Protein AF-A0A1Q9CKX8-F1 (afdb_monomer)

Foldseek 3Di:
DDDDDDDDDDDDDPVVVVVVVVVVVVVVVVVLVVVVVVVVVVPPPPPPPQQFDPCLDPLGPAGLVQLQDLVGPSPDFDKAWFDPLLVVLVLVLLVQLAPDPQWHWAFPTKIFTDHSNLVNLLSVVVVVLCVVFVADADPDDDAQSSVSSVVVSVVSDRPSDDDPDADNRQNKGWWKAWEEPQVLVVCSRPFDDFDQALPPPQQATAGKTWSHVVVNNVHWDQYPDVRHLKTKMFTKTARQRAEDEDQDRGDNCNVVVCVVVVGQWYWYRHPPDPIIMIGGRDRSRIDRGMMTMTHIDGPVQPVDDDPVCVVFVVCVVVVVVLVPAQDDCPDPCNPDDDPGWDWDKRWDPVCQVQVQQLQLQLADQDDFPVLPPPDDPDDPDSPDGDNGDHRSTDIDTDGSVVSVVQVVVVVLLDVLPDDDAADADDFSSLVSGDPVVNVVADRSQNWGKWKAWEEPVVVVSCSRVNDPQDPDDDVCVSRPPPPDDPDDDPPVCVFANGDGDTHSHSRVNSNHWDYPPPGDRHVHTDMDTDGDGCGHDDDDPGGDRCNVVCDDDPNSVDDPPDDDDDD

Sequence (567 aa):
MSHTSWMDPASAPSQVVLVAVVLVSVLSCVTRHQQQLRRWFSCRGLQRTQDVIPPYWQNAGRSLLEAMDRSSPDYFDDIYPVPLQNRSILQGFLNETSSNTEVQFNLVRAVRVEHSGLWSRYQDKAAAVASQRKVVKFQGTGAPSTNCALAHVESDGWEGGFVHALDESICEAYLFHGTDPHSALKIVENGFEVKKSRAGKRFGFGGYFSEDPAVADRYAGEGEGLYRACYALLLCRVLLGRQYRTTKFRDESVTEEAFRQRFDSVLAEPHCHLHREFVIFDGHQVYPEYALVYERLSPDFWMCPSPVRRYWADEEADTAEMGSWSLPAYWFHAREELTGAFHETHPDHQMKAVLEDLMNKTWLSDPTVGLRPGHTGHHEHATARTVGLRVLKVIRVEDSEMWRDYKAAQRRMRSRRGPPSCPPLHVHTVEALPEREHRRLHDEVNEVYLFYGSSPQRVMYLAHHGFPLETGPRPDEVLSPVRGEAEELPAASKLFGEGAYLHEDASEADKLSSDDKGGYYRGYFAMLLCRVTLGNVQMLQSPDPEAHQRVGPDQDGLLPRGFGQRG

Structure (mmCIF, N/CA/C/O backbone):
data_AF-A0A1Q9CKX8-F1
#
_entry.id   AF-A0A1Q9CKX8-F1
#
loop_
_atom_site.group_PDB
_atom_site.id
_atom_site.type_symbol
_atom_site.label_atom_id
_atom_site.label_alt_id
_atom_site.label_comp_id
_atom_site.label_asym_id
_atom_site.label_entity_id
_atom_site.label_seq_id
_atom_site.pdbx_PDB_ins_code
_atom_site.Cartn_x
_atom_site.Cartn_y
_atom_site.Cartn_z
_atom_site.occupancy
_atom_site.B_iso_or_equiv
_atom_site.auth_seq_id
_atom_site.auth_comp_id
_atom_site.auth_asym_id
_atom_site.auth_atom_id
_atom_site.pdbx_PDB_model_num
ATOM 1 N N . MET A 1 1 ? 2.284 78.875 22.577 1.00 38.56 1 MET A N 1
ATOM 2 C CA . MET A 1 1 ? 1.920 77.590 23.208 1.00 38.56 1 MET A CA 1
ATOM 3 C C . MET A 1 1 ? 0.411 77.457 23.130 1.00 38.56 1 MET A C 1
ATOM 5 O O . MET A 1 1 ? -0.293 78.030 23.947 1.00 38.56 1 MET A O 1
ATOM 9 N N . SER A 1 2 ? -0.077 76.815 22.074 1.00 31.61 2 SER A N 1
ATOM 10 C CA . SER A 1 2 ? -1.501 76.620 21.791 1.00 31.61 2 SER A CA 1
ATOM 11 C C . SER A 1 2 ? -1.711 75.164 21.393 1.00 31.61 2 SER A C 1
ATOM 13 O O . SER A 1 2 ? -1.052 74.667 20.483 1.00 31.61 2 SER A O 1
ATOM 15 N N . HIS A 1 3 ? -2.599 74.506 22.131 1.00 38.50 3 HIS A N 1
ATOM 16 C CA . HIS A 1 3 ? -3.070 73.140 21.940 1.00 38.50 3 HIS A CA 1
ATOM 17 C C . HIS A 1 3 ? -3.787 72.948 20.599 1.00 38.50 3 HIS A C 1
ATOM 19 O O . HIS A 1 3 ? -4.537 73.826 20.180 1.00 38.50 3 HIS A O 1
ATOM 25 N N . THR A 1 4 ? -3.658 71.757 20.003 1.00 35.16 4 THR A N 1
ATOM 26 C CA . THR A 1 4 ? -4.774 71.023 19.371 1.00 35.16 4 THR A CA 1
ATOM 27 C C . THR A 1 4 ? -4.388 69.581 19.019 1.00 35.16 4 THR A C 1
ATOM 29 O O . THR A 1 4 ? -3.344 69.355 18.423 1.00 35.16 4 THR A O 1
ATOM 32 N N . SER A 1 5 ? -5.319 68.667 19.341 1.00 33.59 5 SER A N 1
ATOM 33 C CA . SER A 1 5 ? -5.663 67.408 18.649 1.00 33.59 5 SER A CA 1
ATOM 34 C C . SER A 1 5 ? -4.642 66.263 18.623 1.00 33.59 5 SER A C 1
ATOM 36 O O . SER A 1 5 ? -3.569 66.426 18.071 1.00 33.59 5 SER A O 1
ATOM 38 N N . TRP A 1 6 ? -5.016 65.078 19.127 1.00 30.16 6 TRP A N 1
ATOM 39 C CA . TRP A 1 6 ? -5.504 63.940 18.319 1.00 30.16 6 TRP A CA 1
ATOM 40 C C . TRP A 1 6 ? -6.235 62.936 19.236 1.00 30.16 6 TRP A C 1
ATOM 42 O O . TRP A 1 6 ? -5.786 62.656 20.344 1.00 30.16 6 TRP A O 1
ATOM 52 N N . MET A 1 7 ? -7.413 62.487 18.793 1.00 31.31 7 MET A N 1
ATOM 53 C CA . MET A 1 7 ? -8.270 61.483 19.437 1.00 31.31 7 MET A CA 1
ATOM 54 C C . MET A 1 7 ? -7.761 60.064 19.149 1.00 31.31 7 MET A C 1
ATOM 56 O O . MET A 1 7 ? -7.363 59.787 18.022 1.00 31.31 7 MET A O 1
ATOM 60 N N . ASP A 1 8 ? -7.894 59.171 20.131 1.00 31.66 8 ASP A N 1
ATOM 61 C CA . ASP A 1 8 ? -7.711 57.719 20.005 1.00 31.66 8 ASP A CA 1
ATOM 62 C C . ASP A 1 8 ? -9.087 57.025 20.144 1.00 31.66 8 ASP A C 1
ATOM 64 O O . ASP A 1 8 ? -9.752 57.230 21.168 1.00 31.66 8 ASP A O 1
ATOM 68 N N . PRO A 1 9 ? -9.568 56.226 19.168 1.00 35.31 9 PRO A N 1
ATOM 69 C CA . PRO A 1 9 ? -10.813 55.480 19.295 1.00 35.31 9 PRO A CA 1
ATOM 70 C C . PRO A 1 9 ? -10.529 53.984 19.489 1.00 35.31 9 PRO A C 1
ATOM 72 O O . PRO A 1 9 ? -10.404 53.229 18.529 1.00 35.31 9 PRO A O 1
ATOM 75 N N . ALA A 1 10 ? -10.488 53.524 20.738 1.00 37.22 10 ALA A N 1
ATOM 76 C CA . ALA A 1 10 ? -10.503 52.094 21.044 1.00 37.22 10 ALA A CA 1
ATOM 77 C C . ALA A 1 10 ? -11.324 51.810 22.306 1.00 37.22 10 ALA A C 1
ATOM 79 O O . ALA A 1 10 ? -10.794 51.647 23.400 1.00 37.22 10 ALA A O 1
ATOM 80 N N . SER A 1 11 ? -12.648 51.750 22.162 1.00 42.81 11 SER A N 1
ATOM 81 C CA . SER A 1 11 ? -13.495 50.958 23.064 1.00 42.81 11 SER A CA 1
ATOM 82 C C . SER A 1 11 ? -14.866 50.681 22.439 1.00 42.81 11 SER A C 1
ATOM 84 O O . SER A 1 11 ? -15.787 51.488 22.496 1.00 42.81 11 SER A O 1
ATOM 86 N N . ALA A 1 12 ? -15.006 49.491 21.855 1.00 41.25 12 ALA A N 1
ATOM 87 C CA . ALA A 1 12 ? -16.288 48.822 21.644 1.00 41.25 12 ALA A CA 1
ATOM 88 C C . ALA A 1 12 ? -16.139 47.338 22.052 1.00 41.25 12 ALA A C 1
ATOM 90 O O . ALA A 1 12 ? -15.028 46.807 22.016 1.00 41.25 12 ALA A O 1
ATOM 91 N N . PRO A 1 13 ? -17.208 46.687 22.545 1.00 45.84 13 PRO A N 1
ATOM 92 C CA . PRO A 1 13 ? -17.111 45.838 23.728 1.00 45.84 13 PRO A CA 1
ATOM 93 C C . PRO A 1 13 ? -16.958 44.346 23.403 1.00 45.84 13 PRO A C 1
ATOM 95 O O . PRO A 1 13 ? -17.646 43.789 22.547 1.00 45.84 13 PRO A O 1
ATOM 98 N N . SER A 1 14 ? -16.123 43.675 24.197 1.00 50.88 14 SER A N 1
ATOM 99 C CA . SER A 1 14 ? -15.833 42.232 24.191 1.00 50.88 14 SER A CA 1
ATOM 100 C C . SER A 1 14 ? -17.061 41.310 24.278 1.00 50.88 14 SER A C 1
ATOM 102 O O . SER A 1 14 ? -16.965 40.125 23.963 1.00 50.88 14 SER A O 1
ATOM 104 N N . GLN A 1 15 ? -18.231 41.828 24.656 1.00 42.38 15 GLN A N 1
ATOM 105 C CA . GLN A 1 15 ? -19.457 41.037 24.772 1.00 42.38 15 GLN A CA 1
ATOM 106 C C . GLN A 1 15 ? -20.117 40.704 23.427 1.00 42.38 15 GLN A C 1
ATOM 108 O O . GLN A 1 15 ? -20.709 39.634 23.305 1.00 42.38 15 GLN A O 1
ATOM 113 N N . VAL A 1 16 ? -19.987 41.550 22.397 1.00 45.41 16 VAL A N 1
ATOM 114 C CA . VAL A 1 16 ? -20.606 41.282 21.080 1.00 45.41 16 VAL A CA 1
ATOM 115 C C . VAL A 1 16 ? -19.873 40.152 20.352 1.00 45.41 16 VAL A C 1
ATOM 117 O O . VAL A 1 16 ? -20.509 39.285 19.755 1.00 45.41 16 VAL A O 1
ATOM 120 N N . VAL A 1 17 ? -18.542 40.104 20.477 1.00 49.66 17 VAL A N 1
ATOM 121 C CA . VAL A 1 17 ? -17.711 39.025 19.919 1.00 49.66 17 VAL A CA 1
ATOM 122 C C . VAL A 1 17 ? -18.014 37.695 20.612 1.00 49.66 17 VAL A C 1
ATOM 124 O O . VAL A 1 17 ? -18.185 36.683 19.940 1.00 49.66 17 VAL A O 1
ATOM 127 N N . LEU A 1 18 ? -18.170 37.691 21.941 1.00 42.97 18 LEU A N 1
ATOM 128 C CA . LEU A 1 18 ? -18.485 36.472 22.691 1.00 42.97 18 LEU A CA 1
ATOM 129 C C . LEU A 1 18 ? -19.865 35.902 22.315 1.00 42.97 18 LEU A C 1
ATOM 131 O O . LEU A 1 18 ? -20.004 34.699 22.107 1.00 42.97 18 LEU A O 1
ATOM 135 N N . VAL A 1 19 ? -20.877 36.765 22.168 1.00 47.28 19 VAL A N 1
ATOM 136 C CA . VAL A 1 19 ? -22.233 36.358 21.758 1.00 47.28 19 VAL A CA 1
ATOM 137 C C . VAL A 1 19 ? -22.244 35.829 20.321 1.00 47.28 19 VAL A C 1
ATOM 139 O O . VAL A 1 19 ? -22.897 34.821 20.054 1.00 47.28 19 VAL A O 1
ATOM 142 N N . ALA A 1 20 ? -21.479 36.441 19.412 1.00 39.00 20 ALA A N 1
ATOM 143 C CA . ALA A 1 20 ? -21.334 35.957 18.041 1.00 39.00 20 ALA A CA 1
ATOM 144 C C . ALA A 1 20 ? -20.648 34.578 17.980 1.00 39.00 20 ALA A C 1
ATOM 146 O O . ALA A 1 20 ? -21.138 33.688 17.289 1.00 39.00 20 ALA A O 1
ATOM 147 N N . VAL A 1 21 ? -19.577 34.357 18.752 1.00 50.53 21 VAL A N 1
ATOM 148 C CA . VAL A 1 21 ? -18.873 33.060 18.822 1.00 50.53 21 VAL A CA 1
ATOM 149 C C . VAL A 1 21 ? -19.775 31.959 19.392 1.00 50.53 21 VAL A C 1
ATOM 151 O O . VAL A 1 21 ? -19.802 30.842 18.866 1.00 50.53 21 VAL A O 1
ATOM 154 N N . VAL A 1 22 ? -20.570 32.267 20.422 1.00 52.81 22 VAL A N 1
ATOM 155 C CA . V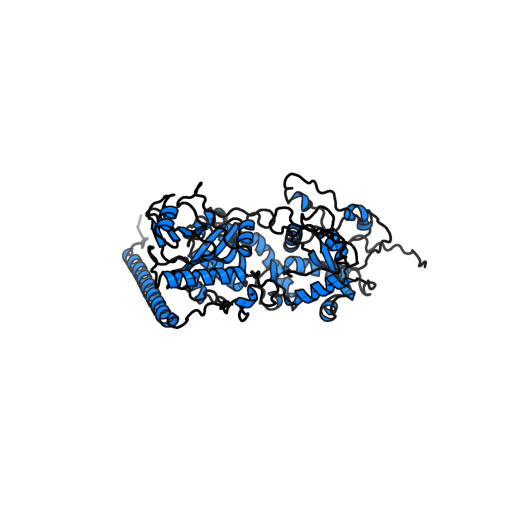AL A 1 22 ? -21.540 31.318 20.994 1.00 52.81 22 VAL A CA 1
ATOM 156 C C . VAL A 1 22 ? -22.666 31.016 20.002 1.00 52.81 22 VAL A C 1
ATOM 158 O O . VAL A 1 22 ? -23.005 29.850 19.818 1.00 52.81 22 VAL A O 1
ATOM 161 N N . LEU A 1 23 ? -23.207 32.020 19.305 1.00 40.38 23 LEU A N 1
ATOM 162 C CA . LEU A 1 23 ? -24.252 31.818 18.293 1.00 40.38 23 LEU A CA 1
ATOM 163 C C . LEU A 1 23 ? -23.766 30.978 17.109 1.00 40.38 23 LEU A C 1
ATOM 165 O O . LEU A 1 23 ? -24.481 30.069 16.693 1.00 40.38 23 LEU A O 1
ATOM 169 N N . VAL A 1 24 ? -22.550 31.217 16.609 1.00 49.94 24 VAL A N 1
ATOM 170 C CA . VAL A 1 24 ? -21.937 30.402 15.543 1.00 49.94 24 VAL A CA 1
ATOM 171 C C . VAL A 1 24 ? -21.729 28.961 16.013 1.00 49.94 24 VAL A C 1
ATOM 173 O O . VAL A 1 24 ? -22.035 28.024 15.277 1.00 49.94 24 VAL A O 1
ATOM 176 N N . SER A 1 25 ? -21.300 28.764 17.262 1.00 41.56 25 SER A N 1
ATOM 177 C CA . SER A 1 25 ? -21.126 27.428 17.850 1.00 41.56 25 SER A CA 1
ATOM 178 C C . SER A 1 25 ? -22.458 26.686 18.011 1.00 41.56 25 SER A C 1
ATOM 180 O O . SER A 1 25 ? -22.554 25.500 17.697 1.00 41.56 25 SER A O 1
ATOM 182 N N . VAL A 1 26 ? -23.515 27.382 18.443 1.00 45.94 26 VAL A N 1
ATOM 183 C CA . VAL A 1 26 ? -24.866 26.816 18.590 1.00 45.94 26 VAL A CA 1
ATOM 184 C C . VAL A 1 26 ? -25.475 26.499 17.222 1.00 45.94 26 VAL A C 1
ATOM 186 O O . VAL A 1 26 ? -26.018 25.412 17.042 1.00 45.94 26 VAL A O 1
ATOM 189 N N . LEU A 1 27 ? -25.333 27.386 16.233 1.00 37.25 27 LEU A N 1
ATOM 190 C CA . LEU A 1 27 ? -25.784 27.155 14.855 1.00 37.25 27 LEU A CA 1
ATOM 191 C C . LEU A 1 27 ? -25.028 25.992 14.194 1.00 37.25 27 LEU A C 1
ATOM 193 O O . LEU A 1 27 ? -25.656 25.158 13.540 1.00 37.25 27 LEU A O 1
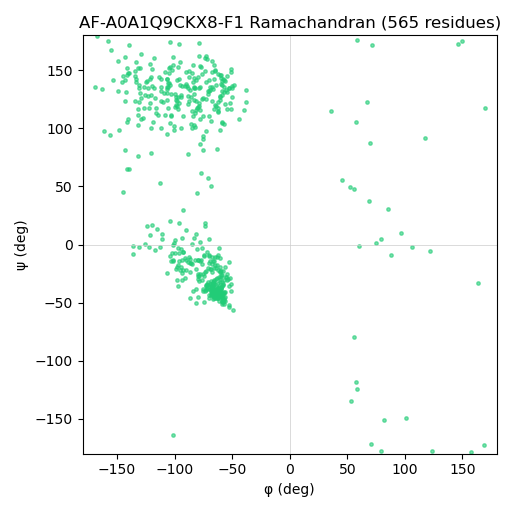ATOM 197 N N . SER A 1 28 ? -23.715 25.873 14.419 1.00 39.00 28 SER A N 1
ATOM 198 C CA . SER A 1 28 ? -22.916 24.718 13.978 1.00 39.00 28 SER A CA 1
ATOM 199 C C . SER A 1 28 ? -23.369 23.421 14.664 1.00 39.00 28 SER A C 1
ATOM 201 O O . SER A 1 28 ? -23.470 22.378 14.027 1.00 39.00 28 SER A O 1
ATOM 203 N N . CYS A 1 29 ? -23.723 23.467 15.949 1.00 36.34 29 CYS A N 1
ATOM 204 C CA . CYS A 1 29 ? -24.223 22.300 16.678 1.00 36.34 29 CYS A CA 1
ATOM 205 C C . CYS A 1 29 ? -25.615 21.853 16.187 1.00 36.34 29 CYS A C 1
ATOM 207 O O . CYS A 1 29 ? -25.850 20.666 15.962 1.00 36.34 29 CYS A O 1
ATOM 209 N N . VAL A 1 30 ? -26.529 22.799 15.947 1.00 36.97 30 VAL A N 1
ATOM 210 C CA . VAL A 1 30 ? -27.882 22.513 15.436 1.00 36.97 30 VAL A CA 1
ATOM 211 C C . VAL A 1 30 ? -27.832 21.966 14.008 1.00 36.97 30 VAL A C 1
ATOM 213 O O . VAL A 1 30 ? -28.549 21.016 13.694 1.00 36.97 30 VAL A O 1
ATOM 216 N N . THR A 1 31 ? -26.959 22.504 13.154 1.00 43.34 31 THR A N 1
ATOM 217 C CA . THR A 1 31 ? -26.759 21.991 11.787 1.00 43.34 31 THR A CA 1
ATOM 218 C C . THR A 1 31 ? -26.143 20.591 11.787 1.00 43.34 31 THR A C 1
ATOM 220 O O . THR A 1 31 ? -26.660 19.721 11.085 1.00 43.34 31 THR A O 1
ATOM 223 N N . ARG A 1 32 ? -25.153 20.317 12.654 1.00 42.69 32 ARG A N 1
ATOM 224 C CA . ARG A 1 32 ? -24.619 18.957 12.881 1.00 42.69 32 ARG A CA 1
ATOM 225 C C . ARG A 1 32 ? -25.701 17.984 13.347 1.00 42.69 32 ARG A C 1
ATOM 227 O O . ARG A 1 32 ? -25.789 16.872 12.832 1.00 42.69 32 ARG A O 1
ATOM 234 N N . HIS A 1 33 ? -26.568 18.399 14.271 1.00 38.06 33 HIS A N 1
ATOM 235 C CA . HIS A 1 33 ? -27.658 17.553 14.758 1.00 38.06 33 HIS A CA 1
ATOM 236 C C . HIS A 1 33 ? -28.711 17.277 13.671 1.00 38.06 33 HIS A C 1
ATOM 238 O O . HIS A 1 33 ? -29.181 16.150 13.530 1.00 38.06 33 HIS A O 1
ATOM 244 N N . GLN A 1 34 ? -29.045 18.270 12.839 1.00 35.12 34 GLN A N 1
ATOM 245 C CA . GLN A 1 34 ? -29.964 18.070 11.715 1.00 35.12 34 GLN A CA 1
ATOM 246 C C . GLN A 1 34 ? -29.371 17.206 10.593 1.00 35.12 34 GLN A C 1
ATOM 248 O O . GLN A 1 34 ? -30.098 16.405 10.005 1.00 35.12 34 GLN A O 1
ATOM 253 N N . GLN A 1 35 ? -28.068 17.305 10.318 1.00 41.09 35 GLN A N 1
ATOM 254 C CA . GLN A 1 35 ? -27.379 16.404 9.386 1.00 41.09 35 GLN A CA 1
ATOM 255 C C . GLN A 1 35 ? -27.321 14.966 9.922 1.00 41.09 35 GLN A C 1
ATOM 257 O O . GLN A 1 35 ? -27.600 14.031 9.173 1.00 41.09 35 GLN A O 1
ATOM 262 N N . GLN A 1 36 ? -27.076 14.777 11.224 1.00 38.22 36 GLN A N 1
ATOM 263 C CA . GLN A 1 36 ? -27.165 13.463 11.876 1.00 38.22 36 GLN A CA 1
ATOM 264 C C . GLN A 1 36 ? -28.580 12.868 11.802 1.00 38.22 36 GLN A C 1
ATOM 266 O O . GLN A 1 36 ? -28.733 11.687 11.505 1.00 38.22 36 GLN A O 1
ATOM 271 N N . LEU A 1 37 ? -29.628 13.676 11.993 1.00 34.19 37 LEU A N 1
ATOM 272 C CA . LEU A 1 37 ? -31.015 13.219 11.848 1.00 34.19 37 LEU A CA 1
ATOM 273 C C . LEU A 1 37 ? -31.363 12.862 10.394 1.00 34.19 37 LEU A C 1
ATOM 275 O O . LEU A 1 37 ? -32.056 11.875 10.159 1.00 34.19 37 LEU A O 1
ATOM 279 N N . ARG A 1 38 ? -30.852 13.604 9.401 1.00 34.31 38 ARG A N 1
ATOM 280 C CA . ARG A 1 38 ? -31.006 13.251 7.976 1.00 34.31 38 ARG A CA 1
ATOM 281 C C . ARG A 1 38 ? -30.293 11.939 7.627 1.00 34.31 38 ARG A C 1
ATOM 283 O O . ARG A 1 38 ? -30.870 11.120 6.914 1.00 34.31 38 ARG A O 1
ATOM 290 N N . ARG A 1 39 ? -29.104 11.693 8.190 1.00 41.16 39 ARG A N 1
ATOM 291 C CA . ARG A 1 39 ? -28.395 10.402 8.097 1.00 41.16 39 ARG A CA 1
ATOM 292 C C . ARG A 1 39 ? -29.185 9.264 8.752 1.00 41.16 39 ARG A C 1
ATOM 294 O O . ARG A 1 39 ? -29.332 8.209 8.143 1.00 41.16 39 ARG A O 1
ATOM 301 N N . TRP A 1 40 ? -29.800 9.502 9.914 1.00 33.91 40 TRP A N 1
ATOM 302 C CA . TRP A 1 40 ? -30.652 8.519 10.600 1.00 33.91 40 TRP A CA 1
ATOM 303 C C . TRP A 1 40 ? -31.830 8.033 9.738 1.00 33.91 40 TRP A C 1
ATOM 305 O O . TRP A 1 40 ? -32.198 6.859 9.790 1.00 33.91 40 TRP A O 1
ATOM 315 N N . PHE A 1 41 ? -32.399 8.907 8.900 1.00 29.78 41 PHE A N 1
ATOM 316 C CA . PHE A 1 41 ? -33.447 8.520 7.950 1.00 29.78 41 PHE A CA 1
ATOM 317 C C . PHE A 1 41 ? -32.909 7.837 6.682 1.00 29.78 41 PHE A C 1
ATOM 319 O O . PHE A 1 41 ? -33.599 6.976 6.141 1.00 29.78 41 PHE A O 1
ATOM 326 N N . SER A 1 42 ? -31.687 8.154 6.237 1.00 38.28 42 SER A N 1
ATOM 327 C CA . SER A 1 42 ? -31.070 7.542 5.047 1.00 38.28 42 SER A CA 1
ATOM 328 C C . SER A 1 42 ? -30.498 6.140 5.308 1.00 38.28 42 SER A C 1
ATOM 330 O O . SER A 1 42 ? -30.523 5.290 4.423 1.00 38.28 42 SER A O 1
ATOM 332 N N . CYS A 1 43 ? -30.024 5.861 6.527 1.00 36.28 43 CYS A N 1
ATOM 333 C CA . CYS A 1 43 ? -29.393 4.583 6.885 1.00 36.28 43 CYS A CA 1
ATOM 334 C C . CYS A 1 43 ? -30.386 3.477 7.288 1.00 36.28 43 CYS A C 1
ATOM 336 O O . CYS A 1 43 ? -29.977 2.355 7.577 1.00 36.28 43 CYS A O 1
ATOM 338 N N . ARG A 1 44 ? -31.701 3.742 7.278 1.00 31.64 44 ARG A N 1
ATOM 339 C CA . ARG A 1 44 ? -32.745 2.769 7.664 1.00 31.64 44 ARG A CA 1
ATOM 340 C C . ARG A 1 44 ? -32.950 1.599 6.683 1.00 31.64 44 ARG A C 1
ATOM 342 O O . ARG A 1 44 ? -33.865 0.810 6.902 1.00 31.64 44 ARG A O 1
ATOM 349 N N . GLY A 1 45 ? -32.139 1.474 5.628 1.00 29.97 45 GLY A N 1
ATOM 350 C CA . GLY A 1 45 ? -32.381 0.513 4.542 1.00 29.97 45 GLY A CA 1
ATOM 351 C C . GLY A 1 45 ? -31.188 -0.297 4.027 1.00 29.97 45 GLY A C 1
ATOM 352 O O . GLY A 1 45 ? -31.414 -1.224 3.258 1.00 29.97 45 GLY A O 1
ATOM 353 N N . LEU A 1 46 ? -29.945 -0.020 4.432 1.00 36.72 46 LEU A N 1
ATOM 354 C CA . LEU A 1 46 ? -28.795 -0.830 4.006 1.00 36.72 46 LEU A CA 1
ATOM 355 C C . LEU A 1 46 ? -28.598 -1.991 4.984 1.00 36.72 46 LEU A C 1
ATOM 357 O O . LEU A 1 46 ? -27.734 -1.958 5.857 1.00 36.72 46 LEU A O 1
ATOM 361 N N . GLN A 1 47 ? -29.421 -3.034 4.847 1.00 36.91 47 GLN A N 1
ATOM 362 C CA . GLN A 1 47 ? -29.031 -4.352 5.342 1.00 36.91 47 GLN A CA 1
ATOM 363 C C . GLN A 1 47 ? -27.739 -4.729 4.610 1.00 36.91 47 GLN A C 1
ATOM 365 O O . GLN A 1 47 ? -27.781 -5.045 3.424 1.00 36.91 47 GLN A O 1
ATOM 370 N N . ARG A 1 48 ? -26.589 -4.658 5.296 1.00 52.03 48 ARG A N 1
ATOM 371 C CA . ARG A 1 48 ? -25.349 -5.273 4.812 1.00 52.03 48 ARG A CA 1
ATOM 372 C C . ARG A 1 48 ? -25.650 -6.751 4.601 1.00 52.03 48 ARG A C 1
ATOM 374 O O . ARG A 1 48 ? -25.764 -7.509 5.562 1.00 52.03 48 ARG A O 1
ATOM 381 N N . THR A 1 49 ? -25.813 -7.154 3.350 1.00 48.38 49 THR A N 1
ATOM 382 C CA . THR A 1 49 ? -25.659 -8.552 2.983 1.00 48.38 49 THR A CA 1
ATOM 383 C C . THR A 1 49 ? -24.207 -8.892 3.294 1.00 48.38 49 THR A C 1
ATOM 385 O O . THR A 1 49 ? -23.293 -8.286 2.728 1.00 48.38 49 THR A O 1
ATOM 388 N N . GLN A 1 50 ? -24.004 -9.774 4.276 1.00 56.28 50 GLN A N 1
ATOM 389 C CA . GLN A 1 50 ? -22.722 -10.444 4.488 1.00 56.28 50 GLN A CA 1
ATOM 390 C C . GLN A 1 50 ? -22.272 -10.981 3.119 1.00 56.28 50 GLN A C 1
ATOM 392 O O . GLN A 1 50 ? -23.125 -11.415 2.347 1.00 56.28 50 GLN A O 1
ATOM 397 N N . ASP A 1 51 ? -20.988 -10.835 2.791 1.00 64.25 51 ASP A N 1
ATOM 398 C CA . ASP A 1 51 ? -20.343 -11.271 1.538 1.00 64.25 51 ASP A CA 1
ATOM 399 C C . ASP A 1 51 ? -20.183 -10.224 0.421 1.00 64.25 51 ASP A C 1
ATOM 401 O O . ASP A 1 51 ? -19.769 -10.561 -0.689 1.00 64.25 51 ASP A O 1
ATOM 405 N N . VAL A 1 52 ? -20.441 -8.937 0.680 1.00 80.19 52 VAL A N 1
ATOM 406 C CA . VAL A 1 52 ? -20.283 -7.894 -0.354 1.00 80.19 52 VAL A CA 1
ATOM 407 C C . VAL A 1 52 ? -18.938 -7.175 -0.254 1.00 80.19 52 VAL A C 1
ATOM 409 O O . VAL A 1 52 ? -18.562 -6.639 0.794 1.00 80.19 52 VAL A O 1
ATOM 412 N N . ILE A 1 53 ? -18.219 -7.139 -1.377 1.00 88.62 53 ILE A N 1
ATOM 413 C CA . ILE A 1 53 ? -17.054 -6.271 -1.585 1.00 88.62 53 ILE A CA 1
ATOM 414 C C . ILE A 1 53 ? -17.553 -4.824 -1.706 1.00 88.62 53 ILE A C 1
ATOM 416 O O . ILE A 1 53 ? -18.511 -4.593 -2.451 1.00 88.62 53 ILE A O 1
ATOM 420 N N . PRO A 1 54 ? -16.954 -3.843 -0.999 1.00 87.06 54 PRO A N 1
ATOM 421 C CA . PRO A 1 54 ? -17.427 -2.467 -1.044 1.00 87.06 54 PRO A CA 1
ATOM 422 C C . PRO A 1 54 ? -17.535 -1.948 -2.485 1.00 87.06 54 PRO A C 1
ATOM 424 O O . PRO A 1 54 ? -16.611 -2.135 -3.271 1.00 87.06 54 PRO A O 1
ATOM 427 N N . PRO A 1 55 ? -18.638 -1.273 -2.856 1.00 84.44 55 PRO A N 1
ATOM 428 C CA . PRO A 1 55 ? -18.918 -0.917 -4.252 1.00 84.44 55 PRO A CA 1
ATOM 429 C C . PRO A 1 55 ? -17.925 0.089 -4.849 1.00 84.44 55 PRO A C 1
ATOM 431 O O . PRO A 1 55 ? -17.897 0.286 -6.057 1.00 84.44 55 PRO A O 1
ATOM 434 N N . TYR A 1 56 ? -17.134 0.740 -4.001 1.00 82.50 56 TYR A N 1
ATOM 435 C CA . TYR A 1 56 ? -16.130 1.723 -4.384 1.00 82.50 56 TYR A CA 1
ATOM 436 C C . TYR A 1 56 ? -14.721 1.133 -4.554 1.00 82.50 56 TYR A C 1
ATOM 438 O O . TYR A 1 56 ? -13.783 1.849 -4.917 1.00 82.50 56 TYR A O 1
ATOM 446 N N . TRP A 1 57 ? -14.557 -0.159 -4.269 1.00 88.12 57 TRP A N 1
ATOM 447 C CA . TRP A 1 57 ? -13.310 -0.877 -4.498 1.00 88.12 57 TRP A CA 1
ATOM 448 C C . TRP A 1 57 ? -13.091 -1.144 -5.986 1.00 88.12 57 TRP A C 1
ATOM 450 O O . TRP A 1 57 ? -14.052 -1.345 -6.729 1.00 88.12 57 TRP A O 1
ATOM 460 N N . GLN A 1 58 ? -11.832 -1.201 -6.428 1.00 86.50 58 GLN A N 1
ATOM 461 C CA . GLN A 1 58 ? -11.516 -1.628 -7.798 1.00 86.50 58 GLN A CA 1
ATOM 462 C C . GLN A 1 58 ? -11.973 -3.069 -8.052 1.00 86.50 58 GLN A C 1
ATOM 464 O O . GLN A 1 58 ? -12.315 -3.421 -9.179 1.00 86.50 58 GLN A O 1
ATOM 469 N N . ASN A 1 59 ? -12.015 -3.886 -6.999 1.00 89.50 59 ASN A N 1
ATOM 470 C CA . ASN A 1 59 ? -12.465 -5.275 -7.049 1.00 89.50 59 ASN A CA 1
ATOM 471 C C . ASN A 1 59 ? -13.976 -5.453 -6.793 1.00 89.50 59 ASN A C 1
ATOM 473 O O . ASN A 1 59 ? -14.437 -6.576 -6.576 1.00 89.50 59 ASN A O 1
ATOM 477 N N . ALA A 1 60 ? -14.762 -4.369 -6.810 1.00 88.81 60 ALA A N 1
ATOM 478 C CA . ALA A 1 60 ? -16.212 -4.435 -6.652 1.00 88.81 60 ALA A CA 1
ATOM 479 C C . ALA A 1 60 ? -16.872 -5.333 -7.718 1.00 88.81 60 ALA A C 1
ATOM 481 O O . ALA A 1 60 ? -16.484 -5.344 -8.885 1.00 88.81 60 ALA A O 1
ATOM 482 N N . GLY A 1 61 ? -17.902 -6.080 -7.310 1.00 86.94 61 GLY A N 1
ATOM 483 C CA . GLY A 1 61 ? -18.661 -6.979 -8.188 1.00 86.94 61 GLY A CA 1
ATOM 484 C C . GLY A 1 61 ? -18.109 -8.405 -8.312 1.00 86.94 61 GLY A C 1
ATOM 485 O O . GLY A 1 61 ? -18.813 -9.256 -8.849 1.00 86.94 61 GLY A O 1
ATOM 486 N N . ARG A 1 62 ? -16.908 -8.689 -7.790 1.00 89.62 62 ARG A N 1
ATOM 487 C CA . ARG A 1 62 ? -16.387 -10.062 -7.663 1.00 89.62 62 ARG A CA 1
ATOM 488 C C . ARG A 1 62 ? -17.084 -10.836 -6.540 1.00 89.62 62 ARG A C 1
ATOM 490 O O . ARG A 1 62 ? -17.657 -10.239 -5.624 1.00 89.62 62 ARG A O 1
ATOM 497 N N . SER A 1 63 ? -17.003 -12.163 -6.583 1.00 89.94 63 SER A N 1
ATOM 498 C CA . SER A 1 63 ? -17.494 -13.027 -5.509 1.00 89.94 63 SER A CA 1
ATOM 499 C C . SER A 1 63 ? -16.495 -13.042 -4.353 1.00 89.94 63 SER A C 1
ATOM 501 O O . SER A 1 63 ? -15.380 -13.540 -4.499 1.00 89.94 63 SER A O 1
ATOM 503 N N . LEU A 1 64 ? -16.880 -12.530 -3.174 1.00 89.56 64 LEU A N 1
ATOM 504 C CA . LEU A 1 64 ? -15.994 -12.563 -2.002 1.00 89.56 64 LEU A CA 1
ATOM 505 C C . LEU A 1 64 ? -15.642 -14.002 -1.594 1.00 89.56 64 LEU A C 1
ATOM 507 O O . LEU A 1 64 ? -14.511 -14.258 -1.191 1.00 89.56 64 LEU A O 1
ATOM 511 N N . LEU A 1 65 ? -16.593 -14.931 -1.734 1.00 88.31 65 LEU A N 1
ATOM 512 C CA . LEU A 1 65 ? -16.395 -16.347 -1.424 1.00 88.31 65 LEU A CA 1
ATOM 513 C C . LEU A 1 65 ? -15.317 -16.972 -2.318 1.00 88.31 65 LEU A C 1
ATOM 515 O O . LEU A 1 65 ? -14.434 -17.668 -1.825 1.00 88.31 65 LEU A O 1
ATOM 519 N N . GLU A 1 66 ? -15.370 -16.706 -3.625 1.00 89.00 66 GLU A N 1
ATOM 520 C CA . GLU A 1 66 ? -14.367 -17.212 -4.568 1.00 89.00 66 GLU A CA 1
ATOM 521 C C . GLU A 1 66 ? -13.029 -16.490 -4.399 1.00 89.00 66 GLU A C 1
ATOM 523 O O . GLU A 1 66 ? -11.976 -17.116 -4.505 1.00 89.00 66 GLU A O 1
ATOM 528 N N . ALA A 1 67 ? -13.055 -15.199 -4.061 1.00 88.25 67 ALA A N 1
ATOM 529 C CA . ALA A 1 67 ? -11.863 -14.390 -3.844 1.00 88.25 67 ALA A CA 1
ATOM 530 C C . ALA A 1 67 ? -11.016 -14.835 -2.638 1.00 88.25 67 ALA A C 1
ATOM 532 O O . ALA A 1 67 ? -9.893 -14.365 -2.489 1.00 88.25 67 ALA A O 1
ATOM 533 N N . MET A 1 68 ? -11.507 -15.730 -1.775 1.00 87.19 68 MET A N 1
ATOM 534 C CA . MET A 1 68 ? -10.709 -16.311 -0.687 1.00 87.19 68 MET A CA 1
ATOM 535 C C . MET A 1 68 ? -9.710 -17.371 -1.166 1.00 87.19 68 MET A C 1
ATOM 537 O O . MET A 1 68 ? -8.703 -17.614 -0.495 1.00 87.19 68 MET A O 1
ATOM 541 N N . ASP A 1 69 ? -9.978 -18.020 -2.299 1.00 84.88 69 ASP A N 1
ATOM 542 C CA . ASP A 1 69 ? -9.078 -19.012 -2.876 1.00 84.88 69 ASP A CA 1
ATOM 543 C C . ASP A 1 69 ? -8.023 -18.311 -3.735 1.00 84.88 69 ASP A C 1
ATOM 545 O O . ASP A 1 69 ? -8.330 -17.763 -4.785 1.00 84.88 69 ASP A O 1
ATOM 549 N N . ARG A 1 70 ? -6.750 -18.387 -3.329 1.00 83.06 70 ARG A N 1
ATOM 550 C CA . ARG A 1 70 ? -5.604 -17.825 -4.072 1.00 83.06 70 ARG A CA 1
ATOM 551 C C . ARG A 1 70 ? -5.463 -18.330 -5.510 1.00 83.06 70 ARG A C 1
ATOM 553 O O . ARG A 1 70 ? -4.729 -17.730 -6.294 1.00 83.06 70 ARG A O 1
ATOM 560 N N . SER A 1 71 ? -6.076 -19.461 -5.846 1.00 81.00 71 SER A N 1
ATOM 561 C CA . SER A 1 71 ? -6.098 -19.990 -7.210 1.00 81.00 71 SER A CA 1
ATOM 562 C C . SER A 1 71 ? -7.236 -19.424 -8.064 1.00 81.00 71 SER A C 1
ATOM 564 O O . SER A 1 71 ? -7.170 -19.519 -9.291 1.00 81.00 71 SER A O 1
ATOM 566 N N . SER A 1 72 ? -8.236 -18.803 -7.436 1.00 87.19 72 SER A N 1
ATOM 567 C CA . SER A 1 72 ? -9.378 -18.196 -8.108 1.00 87.19 72 SER A CA 1
ATOM 568 C C . SER A 1 72 ? -8.972 -16.938 -8.885 1.00 87.19 72 SER A C 1
ATOM 570 O O . SER A 1 72 ? -8.176 -16.139 -8.382 1.00 87.19 72 SER A O 1
ATOM 572 N N . PRO A 1 73 ? -9.543 -16.697 -10.083 1.00 83.06 73 PRO A N 1
ATOM 573 C CA . PRO A 1 73 ? -9.391 -15.419 -10.782 1.00 83.06 73 PRO A CA 1
ATOM 574 C C . PRO A 1 73 ? -9.974 -14.241 -9.989 1.00 83.06 73 PRO A C 1
ATOM 576 O O . PRO A 1 73 ? -9.562 -13.100 -10.203 1.00 83.06 73 PRO A O 1
ATOM 579 N N . ASP A 1 74 ? -10.891 -14.518 -9.059 1.00 86.69 74 ASP A N 1
ATOM 580 C CA . ASP A 1 74 ? -11.513 -13.504 -8.221 1.00 86.69 74 ASP A CA 1
ATOM 581 C C . ASP A 1 74 ? -10.624 -13.079 -7.048 1.00 86.69 74 ASP A C 1
ATOM 583 O O . ASP A 1 74 ? -10.907 -12.037 -6.465 1.00 86.69 74 ASP A O 1
ATOM 587 N N . TYR A 1 75 ? -9.539 -13.799 -6.725 1.00 88.62 75 TYR A N 1
ATOM 588 C CA . TYR A 1 75 ? -8.619 -13.436 -5.637 1.00 88.62 75 TYR A CA 1
ATOM 589 C C . TYR A 1 75 ? -7.986 -12.054 -5.837 1.00 88.62 75 TYR A C 1
ATOM 591 O O . TYR A 1 75 ? -7.593 -11.682 -6.946 1.00 88.62 75 TYR A O 1
ATOM 599 N N . PHE A 1 76 ? -7.849 -11.313 -4.736 1.00 90.38 76 PHE A N 1
ATOM 600 C CA . PHE A 1 76 ? -7.138 -10.033 -4.695 1.00 90.38 76 PHE A CA 1
ATOM 601 C C . PHE A 1 76 ? -6.567 -9.734 -3.296 1.00 90.38 76 PHE A C 1
ATOM 603 O O . PHE A 1 76 ? -7.203 -10.011 -2.269 1.00 90.38 76 PHE A O 1
ATOM 610 N N . ASP A 1 77 ? -5.369 -9.157 -3.274 1.00 89.88 77 ASP A N 1
ATOM 611 C CA . ASP A 1 77 ? -4.610 -8.656 -2.115 1.00 89.88 77 ASP A CA 1
ATOM 612 C C . ASP A 1 77 ? -3.814 -7.397 -2.511 1.00 89.88 77 ASP A C 1
ATOM 614 O O . ASP A 1 77 ? -2.616 -7.229 -2.260 1.00 89.88 77 ASP A O 1
ATOM 618 N N . ASP A 1 78 ? -4.501 -6.507 -3.220 1.00 86.38 78 ASP A N 1
ATOM 619 C CA . ASP A 1 78 ? -3.907 -5.376 -3.903 1.00 86.38 78 ASP A CA 1
ATOM 620 C C . ASP A 1 78 ? -3.951 -4.086 -3.094 1.00 86.38 78 ASP A C 1
ATOM 622 O O . ASP A 1 78 ? -4.749 -3.877 -2.179 1.00 86.38 78 ASP A O 1
ATOM 626 N N . ILE A 1 79 ? -3.030 -3.204 -3.460 1.00 86.75 79 ILE A N 1
ATOM 627 C CA . ILE A 1 79 ? -2.882 -1.882 -2.884 1.00 86.75 79 ILE A CA 1
ATOM 628 C C . ILE A 1 79 ? -3.025 -0.903 -4.044 1.00 86.75 79 ILE A C 1
ATOM 630 O O . ILE A 1 79 ? -2.269 -0.978 -5.013 1.00 86.75 79 ILE A O 1
ATOM 634 N N . TYR A 1 80 ? -3.990 0.002 -3.946 1.00 83.81 80 TYR A N 1
ATOM 635 C CA . TYR A 1 80 ? -4.290 0.986 -4.978 1.00 83.81 80 TYR A CA 1
ATOM 636 C C . TYR A 1 80 ? -3.872 2.375 -4.498 1.00 83.81 80 TYR A C 1
ATOM 638 O O . TYR A 1 80 ? -4.224 2.752 -3.378 1.00 83.81 80 TYR A O 1
ATOM 646 N N . PRO A 1 81 ? -3.122 3.162 -5.288 1.00 80.38 81 PRO A N 1
ATOM 647 C CA . PRO A 1 81 ? -2.826 4.538 -4.917 1.00 80.38 81 PRO A CA 1
ATOM 648 C C . PRO A 1 81 ? -4.124 5.331 -4.765 1.00 80.38 81 PRO A C 1
ATOM 650 O O . PRO A 1 81 ? -5.065 5.179 -5.545 1.00 80.38 81 PRO A O 1
ATOM 653 N N . VAL A 1 82 ? -4.183 6.160 -3.725 1.00 79.75 82 VAL A N 1
ATOM 654 C CA . VAL A 1 82 ? -5.286 7.109 -3.566 1.00 79.75 82 VAL A CA 1
ATOM 655 C C . VAL A 1 82 ? -5.121 8.202 -4.632 1.00 79.75 82 VAL A C 1
ATOM 657 O O . VAL A 1 82 ? -4.016 8.760 -4.706 1.00 79.75 82 VAL A O 1
ATOM 660 N N . PRO A 1 83 ? -6.178 8.516 -5.417 1.00 74.31 83 PRO A N 1
ATOM 661 C CA . PRO A 1 83 ? -6.139 9.552 -6.450 1.00 74.31 83 PRO A CA 1
ATOM 662 C C . PRO A 1 83 ? -5.597 10.883 -5.930 1.00 74.31 83 PRO A C 1
ATOM 664 O O . PRO A 1 83 ? -5.815 11.231 -4.764 1.00 74.31 83 PRO A O 1
ATOM 667 N N . LEU A 1 84 ? -4.920 11.646 -6.793 1.00 68.38 84 LEU A N 1
ATOM 668 C CA . LEU A 1 84 ? -4.270 12.901 -6.407 1.00 68.38 84 LEU A CA 1
ATOM 669 C C . LEU A 1 84 ? -5.258 13.903 -5.794 1.00 68.38 84 LEU A C 1
ATOM 671 O O . LEU A 1 84 ? -4.940 14.495 -4.761 1.00 68.38 84 LEU A O 1
ATOM 675 N N . GLN A 1 85 ? -6.478 14.031 -6.336 1.00 71.12 85 GLN A N 1
ATOM 676 C CA . GLN A 1 85 ? -7.481 14.945 -5.766 1.00 71.12 85 GLN A CA 1
ATOM 677 C C . GLN A 1 85 ? -7.842 14.560 -4.320 1.00 71.12 85 GLN A C 1
ATOM 679 O O . GLN A 1 85 ? -7.890 15.415 -3.431 1.00 71.12 85 GLN A O 1
ATOM 684 N N . ASN A 1 86 ? -7.980 13.259 -4.048 1.00 81.12 86 ASN A N 1
ATOM 685 C CA . ASN A 1 86 ? -8.319 12.731 -2.726 1.00 81.12 86 ASN A CA 1
ATOM 686 C C . ASN A 1 86 ? -7.190 12.896 -1.693 1.00 81.12 86 ASN A C 1
ATOM 688 O O . ASN A 1 86 ? -7.458 12.885 -0.490 1.00 81.12 86 ASN A O 1
ATOM 692 N N . ARG A 1 87 ? -5.929 13.080 -2.115 1.00 79.56 87 ARG A N 1
ATOM 693 C CA . ARG A 1 87 ? -4.814 13.319 -1.177 1.00 79.56 87 ARG A CA 1
ATOM 694 C C . ARG A 1 87 ? -4.981 14.615 -0.402 1.00 79.56 87 ARG A C 1
ATOM 696 O O . ARG A 1 87 ? -4.721 14.630 0.796 1.00 79.56 87 ARG A O 1
ATOM 703 N N . SER A 1 88 ? -5.452 15.673 -1.061 1.00 80.25 88 SER A N 1
ATOM 704 C CA . SER A 1 88 ? -5.722 16.958 -0.405 1.00 80.25 88 SER A CA 1
ATOM 705 C C . SER A 1 88 ? -6.808 16.828 0.672 1.00 80.25 88 SER A C 1
ATOM 707 O O . SER A 1 88 ? -6.679 17.385 1.762 1.00 80.25 88 SER A O 1
ATOM 709 N N . ILE A 1 89 ? -7.818 15.994 0.411 1.00 87.44 89 ILE A N 1
ATOM 710 C CA . ILE A 1 89 ? -8.900 15.687 1.349 1.00 87.44 89 ILE A CA 1
ATOM 711 C C . ILE A 1 89 ? -8.374 14.848 2.526 1.00 87.44 89 ILE A C 1
ATOM 713 O O . ILE A 1 89 ? -8.673 15.161 3.677 1.00 87.44 89 ILE A O 1
ATOM 717 N N . LEU A 1 90 ? -7.528 13.834 2.283 1.00 88.31 90 LEU A N 1
ATOM 718 C CA . LEU A 1 90 ? -6.865 13.077 3.362 1.00 88.31 90 LEU A CA 1
ATOM 719 C C . LEU A 1 90 ? -5.948 13.959 4.214 1.00 88.31 90 LEU A C 1
ATOM 721 O O . LEU A 1 90 ? -5.913 13.809 5.434 1.00 88.31 90 LEU A O 1
ATOM 725 N N . GLN A 1 91 ? -5.221 14.885 3.589 1.00 88.81 91 GLN A N 1
ATOM 726 C CA . GLN A 1 91 ? -4.403 15.864 4.297 1.00 88.81 91 GLN A CA 1
ATOM 727 C C . GLN A 1 91 ? -5.273 16.762 5.190 1.00 88.81 91 GLN A C 1
ATOM 729 O O . GLN A 1 91 ? -4.932 16.986 6.352 1.00 88.81 91 GLN A O 1
ATOM 734 N N . GLY A 1 92 ? -6.420 17.227 4.683 1.00 88.62 92 GLY A N 1
ATOM 735 C CA . GLY A 1 92 ? -7.423 17.951 5.466 1.00 88.62 92 GLY A CA 1
ATOM 736 C C . GLY A 1 92 ? -7.965 17.126 6.636 1.00 88.62 92 GLY A C 1
ATOM 737 O O . GLY A 1 92 ? -8.014 17.620 7.759 1.00 88.62 92 GLY A O 1
ATOM 738 N N . PHE A 1 93 ? -8.273 15.847 6.406 1.00 90.62 93 PHE A N 1
ATOM 739 C CA . PHE A 1 93 ? -8.751 14.919 7.434 1.00 90.62 93 PHE A CA 1
ATOM 740 C C . PHE A 1 93 ? -7.722 14.701 8.554 1.00 90.62 93 PHE A C 1
ATOM 742 O O . PHE A 1 93 ? -8.081 14.734 9.733 1.00 90.62 93 PHE A O 1
ATOM 749 N N . LEU A 1 94 ? -6.437 14.529 8.216 1.00 91.69 94 LEU A N 1
ATOM 750 C CA . LEU A 1 94 ? -5.348 14.455 9.201 1.00 91.69 94 LEU A CA 1
ATOM 751 C C . LEU A 1 94 ? -5.252 15.746 10.025 1.00 91.69 94 LEU A C 1
ATOM 753 O O . LEU A 1 94 ? -5.127 15.689 11.247 1.00 91.69 94 LEU A O 1
ATOM 757 N N . ASN A 1 95 ? -5.359 16.903 9.369 1.00 89.62 95 ASN A N 1
ATOM 758 C CA . ASN A 1 95 ? -5.281 18.205 10.029 1.00 89.62 95 ASN A CA 1
ATOM 759 C C . ASN A 1 95 ? -6.479 18.465 10.957 1.00 89.62 95 ASN A C 1
ATOM 761 O O . ASN A 1 95 ? -6.289 18.963 12.061 1.00 89.62 95 ASN A O 1
ATOM 765 N N . GLU A 1 96 ? -7.700 18.120 10.536 1.00 89.00 96 GLU A N 1
ATOM 766 C CA . GLU A 1 96 ? -8.921 18.315 11.331 1.00 89.00 96 GLU A CA 1
ATOM 767 C C . GLU A 1 96 ? -8.967 17.395 12.558 1.00 89.00 96 GLU A C 1
ATOM 769 O O . GLU A 1 96 ? -9.442 17.792 13.623 1.00 89.00 96 GLU A O 1
ATOM 774 N N . THR A 1 97 ? -8.493 16.156 12.410 1.00 90.00 97 THR A N 1
ATOM 775 C CA . THR A 1 97 ? -8.545 15.152 13.484 1.00 90.00 97 THR A CA 1
ATOM 776 C C . THR A 1 97 ? -7.360 15.228 14.446 1.00 90.00 97 THR A C 1
ATOM 778 O O . THR A 1 97 ? -7.450 14.683 15.549 1.00 90.00 97 THR A O 1
ATOM 781 N N . SER A 1 98 ? -6.275 15.918 14.074 1.00 90.06 98 SER A N 1
ATOM 782 C CA . SER A 1 98 ? -5.138 16.175 14.958 1.00 90.06 98 SER A CA 1
ATOM 783 C C . SER A 1 98 ? -5.491 17.218 16.013 1.00 90.06 98 SER A C 1
ATOM 785 O O . SER A 1 98 ? -5.879 18.344 15.709 1.00 90.06 98 SER A O 1
ATOM 787 N N . SER A 1 99 ? -5.303 16.873 17.282 1.00 82.44 99 SER A N 1
ATOM 788 C CA . SER A 1 99 ? -5.435 17.838 18.383 1.00 82.44 99 SER A CA 1
ATOM 789 C C . SER A 1 99 ? -4.134 18.581 18.706 1.00 82.44 99 SER A C 1
ATOM 791 O O . SER A 1 99 ? -4.151 19.549 19.469 1.00 82.44 99 SER A O 1
ATOM 793 N N . ASN A 1 100 ? -3.001 18.082 18.202 1.00 76.75 100 ASN A N 1
ATOM 794 C CA . ASN A 1 100 ? -1.684 18.594 18.534 1.00 76.75 100 ASN A CA 1
ATOM 795 C C . ASN A 1 100 ? -1.200 19.530 17.430 1.00 76.75 100 ASN A C 1
ATOM 797 O O . ASN A 1 100 ? -1.017 19.115 16.289 1.00 76.75 100 ASN A O 1
ATOM 801 N N . THR A 1 101 ? -0.941 20.782 17.792 1.00 69.44 101 THR A N 1
ATOM 802 C CA . THR A 1 101 ? -0.387 21.791 16.886 1.00 69.44 101 THR A CA 1
ATOM 803 C C . THR A 1 101 ? 1.133 21.705 16.735 1.00 69.44 101 THR A C 1
ATOM 805 O O . THR A 1 101 ? 1.678 22.354 15.849 1.00 69.44 101 THR A O 1
ATOM 808 N N . GLU A 1 102 ? 1.829 20.951 17.594 1.00 71.06 102 GLU A N 1
ATOM 809 C CA . GLU A 1 102 ? 3.294 20.801 17.556 1.00 71.06 102 GLU A CA 1
ATOM 810 C C . GLU A 1 102 ? 3.770 19.807 16.493 1.00 71.06 102 GLU A C 1
ATOM 812 O O . GLU A 1 102 ? 4.905 19.905 16.032 1.00 71.06 102 GLU A O 1
ATOM 817 N N . VAL A 1 103 ? 2.916 18.853 16.107 1.00 73.88 103 VAL A N 1
ATOM 818 C CA . VAL A 1 103 ? 3.210 17.864 15.066 1.00 73.88 103 VAL A CA 1
ATOM 819 C C . VAL A 1 103 ? 2.271 18.114 13.899 1.00 73.88 103 VAL A C 1
ATOM 821 O O . VAL A 1 103 ? 1.066 17.895 14.005 1.00 73.88 103 VAL A O 1
ATOM 824 N N . GLN A 1 104 ? 2.834 18.574 12.785 1.00 83.25 104 GLN A N 1
ATOM 825 C CA . GLN A 1 104 ? 2.118 18.698 11.523 1.00 83.25 104 GLN A CA 1
ATOM 826 C C . GLN A 1 104 ? 2.533 17.578 10.573 1.00 83.25 104 GLN A C 1
ATOM 828 O O . GLN A 1 104 ? 3.714 17.245 10.450 1.00 83.25 104 GLN A O 1
ATOM 833 N N . PHE A 1 105 ? 1.535 17.006 9.909 1.00 89.19 105 PHE A N 1
ATOM 834 C CA . PHE A 1 105 ? 1.687 15.898 8.978 1.00 89.19 105 PHE A CA 1
ATOM 835 C C . PHE A 1 105 ? 1.805 16.443 7.558 1.00 89.19 105 PHE A C 1
ATOM 837 O O . PHE A 1 105 ? 0.920 17.178 7.125 1.00 89.19 105 PHE A O 1
ATOM 844 N N . ASN A 1 106 ? 2.849 16.057 6.828 1.00 86.19 106 ASN A N 1
ATOM 845 C CA . ASN A 1 106 ? 2.922 16.224 5.378 1.00 86.19 106 ASN A CA 1
ATOM 846 C C . ASN A 1 106 ? 2.681 14.866 4.718 1.00 86.19 106 ASN A C 1
ATOM 848 O O . ASN A 1 106 ? 3.549 13.996 4.777 1.00 86.19 106 ASN A O 1
ATOM 852 N N . LEU A 1 107 ? 1.497 14.648 4.148 1.00 85.06 107 LEU A N 1
ATOM 853 C CA . LEU A 1 107 ? 1.143 13.388 3.504 1.00 85.06 107 LEU A CA 1
ATOM 854 C C . LEU A 1 107 ? 1.943 13.220 2.205 1.00 85.06 107 LEU A C 1
ATOM 856 O O . LEU A 1 107 ? 1.688 13.901 1.216 1.00 85.06 107 LEU A O 1
ATOM 860 N N . VAL A 1 108 ? 2.874 12.268 2.203 1.00 79.38 108 VAL A N 1
ATOM 861 C CA . VAL A 1 108 ? 3.734 11.957 1.052 1.00 79.38 108 VAL A CA 1
ATOM 862 C C . VAL A 1 108 ? 3.048 10.966 0.121 1.00 79.38 108 VAL A C 1
ATOM 864 O O . VAL A 1 108 ? 3.028 11.136 -1.096 1.00 79.38 108 VAL A O 1
ATOM 867 N N . ARG A 1 109 ? 2.463 9.907 0.687 1.00 80.25 109 ARG A N 1
ATOM 868 C CA . ARG A 1 109 ? 1.816 8.844 -0.085 1.00 80.25 109 ARG A CA 1
ATOM 869 C C . ARG A 1 109 ? 0.620 8.297 0.668 1.00 80.25 109 ARG A C 1
ATOM 871 O O . ARG A 1 109 ? 0.681 8.064 1.869 1.00 80.25 109 ARG A O 1
ATOM 878 N N . ALA A 1 110 ? -0.450 8.021 -0.062 1.00 85.88 110 ALA A N 1
ATOM 879 C CA . ALA A 1 110 ? -1.612 7.327 0.464 1.00 85.88 110 ALA A CA 1
ATOM 880 C C . ALA A 1 110 ? -2.005 6.200 -0.480 1.00 85.88 110 ALA A C 1
ATOM 882 O O . ALA A 1 110 ? -2.062 6.381 -1.699 1.00 85.88 110 ALA A O 1
ATOM 883 N N . VAL A 1 111 ? -2.280 5.036 0.093 1.00 88.25 111 VAL A N 1
ATOM 884 C CA . VAL A 1 111 ? -2.748 3.871 -0.649 1.00 88.25 111 VAL A CA 1
ATOM 885 C C . VAL A 1 111 ? -3.940 3.236 0.057 1.00 88.25 111 VAL A C 1
ATOM 887 O O . VAL A 1 111 ? -3.978 3.184 1.285 1.00 88.25 111 VAL A O 1
ATOM 890 N N . ARG A 1 112 ? -4.911 2.758 -0.720 1.00 91.06 112 ARG A N 1
ATOM 891 C CA . ARG A 1 112 ? -6.032 1.940 -0.263 1.00 91.06 112 ARG A CA 1
ATOM 892 C C . ARG A 1 112 ? -5.662 0.468 -0.345 1.00 91.06 112 ARG A C 1
ATOM 894 O O . ARG A 1 112 ? -5.093 0.024 -1.337 1.00 91.06 112 ARG A O 1
ATOM 901 N N . VAL A 1 113 ? -6.032 -0.282 0.678 1.00 93.06 113 VAL A N 1
ATOM 902 C CA . VAL A 1 113 ? -5.849 -1.726 0.765 1.00 93.06 113 VAL A CA 1
ATOM 903 C C . VAL A 1 113 ? -7.147 -2.412 0.383 1.00 93.06 113 VAL A C 1
ATOM 905 O O . VAL A 1 113 ? -8.189 -2.185 1.003 1.00 93.06 113 VAL A O 1
ATOM 908 N N . GLU A 1 114 ? -7.072 -3.296 -0.601 1.00 93.31 114 GLU A N 1
ATOM 909 C CA . GLU A 1 114 ? -8.155 -4.190 -0.986 1.00 93.31 114 GLU A CA 1
ATOM 910 C C . GLU A 1 114 ? -7.651 -5.618 -0.843 1.00 93.31 114 GLU A C 1
ATOM 912 O O . GLU A 1 114 ? -6.919 -6.128 -1.685 1.00 93.31 114 GLU A O 1
ATOM 917 N N . HIS A 1 115 ? -8.027 -6.269 0.255 1.00 94.12 115 HIS A N 1
ATOM 918 C CA . HIS A 1 115 ? -7.589 -7.627 0.534 1.00 94.12 115 HIS A CA 1
ATOM 919 C C . HIS A 1 115 ? -8.782 -8.519 0.865 1.00 94.12 115 HIS A C 1
ATOM 921 O O . HIS A 1 115 ? -9.327 -8.475 1.966 1.00 94.12 115 HIS A O 1
ATOM 927 N N . SER A 1 116 ? -9.118 -9.405 -0.073 1.00 94.31 116 SER A N 1
ATOM 928 C CA . SER A 1 116 ? -10.218 -10.380 0.008 1.00 94.31 116 SER A CA 1
ATOM 929 C C . SER A 1 116 ? -10.225 -11.185 1.316 1.00 94.31 116 SER A C 1
ATOM 931 O O . SER A 1 116 ? -11.190 -11.147 2.078 1.00 94.31 116 SER A O 1
ATOM 933 N N . GLY A 1 117 ? -9.116 -11.860 1.629 1.00 93.44 117 GLY A N 1
ATOM 934 C CA . GLY A 1 117 ? -8.976 -12.680 2.835 1.00 93.44 117 GLY A CA 1
ATOM 935 C C . GLY A 1 117 ? -8.999 -11.908 4.163 1.00 93.44 117 GLY A C 1
ATOM 936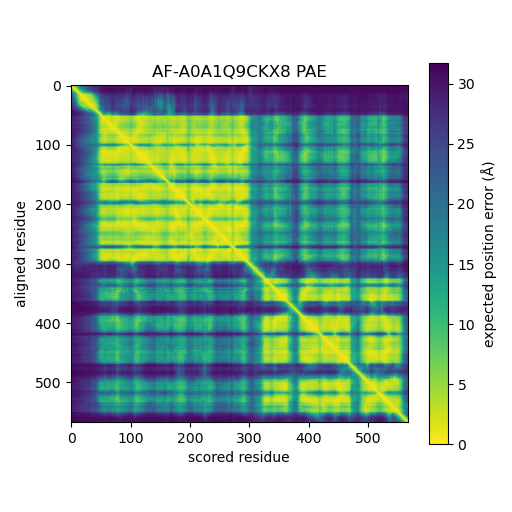 O O . GLY A 1 117 ? -9.461 -12.452 5.167 1.00 93.44 117 GLY A O 1
ATOM 937 N N . LEU A 1 118 ? -8.510 -10.663 4.213 1.00 95.19 118 LEU A N 1
ATOM 938 C CA . LEU A 1 118 ? -8.636 -9.820 5.413 1.00 95.19 118 LEU A CA 1
ATOM 939 C C . LEU A 1 118 ? -10.058 -9.278 5.554 1.00 95.19 118 LEU A C 1
ATOM 941 O O . LEU A 1 118 ? -10.612 -9.270 6.652 1.00 95.19 118 LEU A O 1
ATOM 945 N N . TRP A 1 119 ? -10.664 -8.878 4.438 1.00 94.75 119 TRP A N 1
ATOM 946 C CA . TRP A 1 119 ? -12.021 -8.356 4.388 1.00 94.75 119 TRP A CA 1
ATOM 947 C C . TRP A 1 119 ? -13.062 -9.396 4.803 1.00 94.75 119 TRP A C 1
ATOM 949 O O . TRP A 1 119 ? -13.917 -9.100 5.633 1.00 94.75 119 TRP A O 1
ATOM 959 N N . SER A 1 120 ? -12.951 -10.630 4.304 1.00 93.62 120 SER A N 1
ATOM 960 C CA . SER A 1 120 ? -13.817 -11.746 4.704 1.00 93.62 120 SER A CA 1
ATOM 961 C C . SER A 1 120 ? -13.750 -11.994 6.219 1.00 93.62 120 SER A C 1
ATOM 963 O O . SER A 1 120 ? -14.775 -11.942 6.897 1.00 93.62 120 SER A O 1
ATOM 965 N N . ARG A 1 121 ? -12.543 -12.123 6.791 1.00 94.69 121 ARG A N 1
ATOM 966 C CA . ARG A 1 121 ? -12.362 -12.302 8.246 1.00 94.69 121 ARG A CA 1
ATOM 967 C C . ARG A 1 121 ? -12.924 -11.139 9.063 1.00 94.69 121 ARG A C 1
ATOM 969 O O . ARG A 1 121 ? -13.477 -11.350 10.143 1.00 94.69 121 ARG A O 1
ATOM 976 N N . TYR A 1 122 ? -12.782 -9.918 8.554 1.00 95.00 122 TYR A N 1
ATOM 977 C CA . TYR A 1 122 ? -13.356 -8.726 9.164 1.00 95.00 122 TYR A CA 1
ATOM 978 C C . TYR A 1 122 ? -14.892 -8.757 9.160 1.00 95.00 122 TYR A C 1
ATOM 980 O O . TYR A 1 122 ? -15.517 -8.477 10.186 1.00 95.00 122 TYR A O 1
ATOM 988 N N . GLN A 1 123 ? -15.514 -9.148 8.042 1.00 92.12 123 GLN A N 1
ATOM 989 C CA . GLN A 1 123 ? -16.969 -9.289 7.942 1.00 92.12 123 GLN A CA 1
ATOM 990 C C . GLN A 1 123 ? -17.511 -10.395 8.852 1.00 92.12 123 GLN A C 1
ATOM 992 O O . GLN A 1 123 ? -18.487 -10.159 9.569 1.00 92.12 123 GLN A O 1
ATOM 997 N N . ASP A 1 124 ? -16.847 -11.551 8.905 1.00 92.62 124 ASP A N 1
ATOM 998 C CA . ASP A 1 124 ? -17.193 -12.640 9.826 1.00 92.62 124 ASP A CA 1
ATOM 999 C C . ASP A 1 124 ? -17.172 -12.158 11.280 1.00 92.62 124 ASP A C 1
ATOM 1001 O O . ASP A 1 124 ? -18.068 -12.452 12.081 1.00 92.62 124 ASP A O 1
ATOM 1005 N N . LYS A 1 125 ? -16.162 -11.353 11.635 1.00 94.56 125 LYS A N 1
ATOM 1006 C CA . LYS A 1 125 ? -16.066 -10.774 12.973 1.00 94.56 125 LYS A CA 1
ATOM 1007 C C . LYS A 1 125 ? -17.172 -9.754 13.236 1.00 94.56 125 LYS A C 1
ATOM 1009 O O . LYS A 1 125 ? -17.748 -9.775 14.325 1.00 94.56 125 LYS A O 1
ATOM 1014 N N . ALA A 1 126 ? -17.500 -8.900 12.268 1.00 92.00 126 ALA A N 1
ATOM 1015 C CA . ALA A 1 126 ? -18.605 -7.946 12.370 1.00 92.00 126 ALA A CA 1
ATOM 1016 C C . ALA A 1 126 ? -19.943 -8.662 12.604 1.00 92.00 126 ALA A C 1
ATOM 1018 O O . ALA A 1 126 ? -20.675 -8.316 13.534 1.00 92.00 126 ALA A O 1
ATOM 1019 N N . ALA A 1 127 ? -20.212 -9.725 11.842 1.00 90.06 127 ALA A N 1
ATOM 1020 C CA . ALA A 1 127 ? -21.378 -10.588 12.002 1.00 90.06 127 ALA A CA 1
ATOM 1021 C C . ALA A 1 127 ? -21.443 -11.231 13.398 1.00 90.06 127 ALA A C 1
ATOM 1023 O O . ALA A 1 127 ? -22.488 -11.223 14.062 1.00 90.06 127 ALA A O 1
ATOM 1024 N N . ALA A 1 128 ? -20.310 -11.744 13.885 1.00 91.44 128 ALA A N 1
ATOM 1025 C CA . ALA A 1 128 ? -20.211 -12.321 15.219 1.00 91.44 128 ALA A CA 1
ATOM 1026 C C . ALA A 1 128 ? -20.511 -11.282 16.315 1.00 91.44 128 ALA A C 1
ATOM 1028 O O . ALA A 1 128 ? -21.287 -11.568 17.227 1.00 91.44 128 ALA A O 1
ATOM 1029 N N . VAL A 1 129 ? -19.966 -10.065 16.217 1.00 91.06 129 VAL A N 1
ATOM 1030 C CA . VAL A 1 129 ? -20.246 -8.981 17.177 1.00 91.06 129 VAL A CA 1
ATOM 1031 C C . VAL A 1 129 ? -21.720 -8.568 17.118 1.00 91.06 129 VAL A C 1
ATOM 1033 O O . VAL A 1 129 ? -22.367 -8.489 18.163 1.00 91.06 129 VAL A O 1
ATOM 1036 N N . ALA A 1 130 ? -22.287 -8.379 15.924 1.00 89.62 130 ALA A N 1
ATOM 1037 C CA . ALA A 1 130 ? -23.691 -8.005 15.749 1.00 89.62 130 ALA A CA 1
ATOM 1038 C C . ALA A 1 130 ? -24.642 -9.041 16.379 1.00 89.62 130 ALA A C 1
ATOM 1040 O O . ALA A 1 130 ? -25.514 -8.691 17.182 1.00 89.62 130 ALA A O 1
ATOM 1041 N N . SER A 1 131 ? -24.420 -10.331 16.094 1.00 88.44 131 SER A N 1
ATOM 1042 C CA . SER A 1 131 ? -25.233 -11.429 16.638 1.00 88.44 131 SER A CA 1
ATOM 1043 C C . SER A 1 131 ? -25.151 -11.531 18.167 1.00 88.44 131 SER A C 1
ATOM 1045 O O . SER A 1 131 ? -26.155 -11.799 18.830 1.00 88.44 131 SER A O 1
ATOM 1047 N N . GLN A 1 132 ? -23.979 -11.260 18.749 1.00 87.69 132 GLN A N 1
ATOM 1048 C CA . GLN A 1 132 ? -23.768 -11.317 20.196 1.00 87.69 132 GLN A CA 1
ATOM 1049 C C . GLN A 1 132 ? -24.307 -10.087 20.934 1.00 87.69 132 GLN A C 1
ATOM 1051 O O . GLN A 1 132 ? -24.613 -10.182 22.128 1.00 87.69 132 GLN A O 1
ATOM 1056 N N . ARG A 1 133 ? -24.386 -8.922 20.273 1.00 80.94 133 ARG A N 1
ATOM 1057 C CA . ARG A 1 133 ? -24.561 -7.629 20.955 1.00 80.94 133 ARG A CA 1
ATOM 1058 C C . ARG A 1 133 ? -25.850 -6.865 20.649 1.00 80.94 133 ARG A C 1
ATOM 1060 O O . ARG A 1 133 ? -26.115 -5.894 21.353 1.00 80.94 133 ARG A O 1
ATOM 1067 N N . LYS A 1 134 ? -26.702 -7.329 19.726 1.00 73.06 134 LYS A N 1
ATOM 1068 C CA . LYS A 1 134 ? -27.951 -6.666 19.282 1.00 73.06 134 LYS A CA 1
ATOM 1069 C C . LYS A 1 134 ? -27.733 -5.234 18.772 1.00 73.06 134 LYS A C 1
ATOM 1071 O O . LYS A 1 134 ? -27.732 -5.024 17.571 1.00 73.06 134 LYS A O 1
ATOM 1076 N N . VAL A 1 135 ? -27.609 -4.264 19.682 1.00 77.38 135 VAL A N 1
ATOM 1077 C CA . VAL A 1 135 ? -27.295 -2.855 19.408 1.00 77.38 135 VAL A CA 1
ATOM 1078 C C . VAL A 1 135 ? -26.403 -2.356 20.533 1.00 77.38 135 VAL A C 1
ATOM 1080 O O . VAL A 1 135 ? -26.795 -2.398 21.705 1.00 77.38 135 VAL A O 1
ATOM 1083 N N . VAL A 1 136 ? -25.225 -1.853 20.180 1.00 86.19 136 VAL A N 1
ATOM 1084 C CA . VAL A 1 136 ? -24.296 -1.260 21.136 1.00 86.19 136 VAL A CA 1
ATOM 1085 C C . VAL A 1 136 ? -24.278 0.250 20.988 1.00 86.19 136 VAL A C 1
ATOM 1087 O O . VAL A 1 136 ? -24.384 0.786 19.893 1.00 86.19 136 VAL A O 1
ATOM 1090 N N . LYS A 1 137 ? -24.171 0.947 22.120 1.00 87.81 137 LYS A N 1
ATOM 1091 C CA . LYS A 1 137 ? -23.924 2.387 22.147 1.00 87.81 137 LYS A CA 1
ATOM 1092 C C . LYS A 1 137 ? -22.483 2.638 22.535 1.00 87.81 137 LYS A C 1
ATOM 1094 O O . LYS A 1 137 ? -21.982 2.017 23.475 1.00 87.81 137 LYS A O 1
ATOM 1099 N N . PHE A 1 138 ? -21.872 3.597 21.857 1.00 90.62 138 PHE A N 1
ATOM 1100 C CA . PHE A 1 138 ? -20.547 4.081 22.189 1.00 90.62 138 PHE A CA 1
ATOM 1101 C C . PHE A 1 138 ? -20.525 4.656 23.615 1.00 90.62 138 PHE A C 1
ATOM 1103 O O . PHE A 1 138 ? -21.362 5.484 23.970 1.00 90.62 138 PHE A O 1
ATOM 1110 N N . GLN A 1 139 ? -19.595 4.178 24.447 1.00 90.00 139 GLN A N 1
ATOM 1111 C CA . GLN A 1 139 ? -19.534 4.516 25.879 1.00 90.00 139 GLN A CA 1
ATOM 1112 C C . GLN A 1 139 ? -18.747 5.800 26.193 1.00 90.00 139 GLN A C 1
ATOM 1114 O O . GLN A 1 139 ? -18.777 6.260 27.337 1.00 90.00 139 GLN A O 1
ATOM 1119 N N . GLY A 1 140 ? -17.998 6.343 25.229 1.00 86.19 140 GLY A N 1
ATOM 1120 C CA . GLY A 1 140 ? -17.138 7.513 25.423 1.00 86.19 140 GLY A CA 1
ATOM 1121 C C . GLY A 1 140 ? -17.872 8.847 25.422 1.00 86.19 140 GLY A C 1
ATOM 1122 O O . GLY A 1 140 ? -19.070 8.933 25.154 1.00 86.19 140 GLY A O 1
ATOM 1123 N N . THR A 1 141 ? -17.128 9.906 25.725 1.00 86.12 141 THR A N 1
ATOM 1124 C CA . THR A 1 141 ? -17.623 11.282 25.707 1.00 86.12 141 THR A CA 1
ATOM 1125 C C . THR A 1 141 ? -17.684 11.792 24.267 1.00 86.12 141 THR A C 1
ATOM 1127 O O . THR A 1 141 ? -16.656 12.030 23.642 1.00 86.12 141 THR A O 1
ATOM 1130 N N . GLY A 1 142 ? -18.891 11.946 23.717 1.00 85.00 142 GLY A N 1
ATOM 1131 C CA . GLY A 1 142 ? -19.083 12.295 22.302 1.00 85.00 142 GLY A CA 1
ATOM 1132 C C . GLY A 1 142 ? -18.738 11.146 21.345 1.00 85.00 142 GLY A C 1
ATOM 1133 O O . GLY A 1 142 ? -18.226 10.108 21.759 1.00 85.00 142 GLY A O 1
ATOM 1134 N N . ALA A 1 143 ? -19.037 11.316 20.057 1.00 85.12 143 ALA A N 1
ATOM 1135 C CA . ALA A 1 143 ? -18.661 10.346 19.025 1.00 85.12 143 ALA A CA 1
ATOM 1136 C C . ALA A 1 143 ? -17.148 10.397 18.736 1.00 85.12 143 ALA A C 1
ATOM 1138 O O . ALA A 1 143 ? -16.503 11.388 19.095 1.00 85.12 143 ALA A O 1
ATOM 1139 N N . PRO A 1 144 ? -16.568 9.363 18.098 1.00 88.69 144 PRO A N 1
ATOM 1140 C CA . PRO A 1 144 ? -15.207 9.442 17.587 1.00 88.69 144 PRO A CA 1
ATOM 1141 C C . PRO A 1 144 ? -14.986 10.663 16.679 1.00 88.69 144 PRO A C 1
ATOM 1143 O O . PRO A 1 144 ? -15.840 10.953 15.836 1.00 88.69 144 PRO A O 1
ATOM 1146 N N . SER A 1 145 ? -13.880 11.394 16.851 1.00 87.62 145 SER A N 1
ATOM 1147 C CA . SER A 1 145 ? -13.580 12.614 16.079 1.00 87.62 145 SER A CA 1
ATOM 1148 C C . SER A 1 145 ? -13.415 12.305 14.593 1.00 87.62 145 SER A C 1
ATOM 1150 O O . SER A 1 145 ? -13.973 13.012 13.758 1.00 87.62 145 SER A O 1
ATOM 1152 N N . THR A 1 146 ? -12.764 11.187 14.272 1.00 88.88 146 THR A N 1
ATOM 1153 C CA . THR A 1 146 ? -12.677 10.625 12.919 1.00 88.88 146 THR A CA 1
ATOM 1154 C C . THR A 1 146 ? -14.054 10.460 12.295 1.00 88.88 146 THR A C 1
ATOM 1156 O O . THR A 1 146 ? -14.296 11.002 11.224 1.00 88.88 146 THR A O 1
ATOM 1159 N N . ASN A 1 147 ? -14.989 9.796 12.987 1.00 85.50 147 ASN A N 1
ATOM 1160 C CA . ASN A 1 147 ? -16.363 9.598 12.512 1.00 85.50 147 ASN A CA 1
ATOM 1161 C C . ASN A 1 147 ? -17.101 10.930 12.280 1.00 85.50 147 ASN A C 1
ATOM 1163 O O . ASN A 1 147 ? -17.951 11.010 11.393 1.00 85.50 147 ASN A O 1
ATOM 1167 N N . CYS A 1 148 ? -16.799 11.968 13.066 1.00 83.06 148 CYS A N 1
ATOM 1168 C CA . CYS A 1 148 ? -17.354 13.307 12.859 1.00 83.06 148 CYS A CA 1
ATOM 1169 C C . CYS A 1 148 ? -16.779 13.967 11.596 1.00 83.06 148 CYS A C 1
ATOM 1171 O O . CYS A 1 148 ? -17.550 14.490 10.791 1.00 83.06 148 CYS A O 1
ATOM 1173 N N . ALA A 1 149 ? -15.460 13.891 11.406 1.00 85.62 149 ALA A N 1
ATOM 1174 C CA . ALA A 1 149 ? -14.743 14.476 10.272 1.00 85.62 149 ALA A CA 1
ATOM 1175 C C . ALA A 1 149 ? -15.065 13.789 8.928 1.00 85.62 149 ALA A C 1
ATOM 1177 O O . ALA A 1 149 ? -14.950 14.409 7.874 1.00 85.62 149 ALA A O 1
ATOM 1178 N N . LEU A 1 150 ? -15.573 12.544 8.939 1.00 81.50 150 LEU A N 1
ATOM 1179 C CA . LEU A 1 150 ? -16.039 11.853 7.721 1.00 81.50 150 LEU A CA 1
ATOM 1180 C C . LEU A 1 150 ? -17.072 12.658 6.920 1.00 81.50 150 LEU A C 1
ATOM 1182 O O . LEU A 1 150 ? -17.164 12.500 5.707 1.00 81.50 150 LEU A O 1
ATOM 1186 N N . ALA A 1 151 ? -17.870 13.504 7.581 1.00 74.38 151 ALA A N 1
ATOM 1187 C CA . ALA A 1 151 ? -18.855 14.336 6.894 1.00 74.38 151 ALA A CA 1
ATOM 1188 C C . ALA A 1 151 ? -18.225 15.372 5.958 1.00 74.38 151 ALA A C 1
ATOM 1190 O O . ALA A 1 151 ? -18.809 15.650 4.913 1.00 74.38 151 ALA A O 1
ATOM 1191 N N . HIS A 1 152 ? -17.057 15.910 6.314 1.00 77.56 152 HIS A N 1
ATOM 1192 C CA . HIS A 1 152 ? -16.342 16.856 5.464 1.00 77.56 152 HIS A CA 1
ATOM 1193 C C . HIS A 1 152 ? -15.674 16.143 4.288 1.00 77.56 152 HIS A C 1
ATOM 1195 O O . HIS A 1 152 ? -15.771 16.605 3.159 1.00 77.56 152 HIS A O 1
ATOM 1201 N N . VAL A 1 153 ? -15.124 14.945 4.515 1.00 77.56 153 VAL A N 1
ATOM 1202 C CA . VAL A 1 153 ? -14.535 14.134 3.435 1.00 77.56 153 VAL A CA 1
ATOM 1203 C C . VAL A 1 153 ? -15.553 13.837 2.327 1.00 77.56 153 VAL A C 1
ATOM 1205 O O . VAL A 1 153 ? -15.234 13.951 1.146 1.00 77.56 153 VAL A O 1
ATOM 1208 N N . GLU A 1 154 ? -16.793 13.499 2.695 1.00 71.00 154 GLU A N 1
ATOM 1209 C CA . GLU A 1 154 ? -17.883 13.303 1.728 1.00 71.00 154 GLU A CA 1
ATOM 1210 C C . GLU A 1 154 ? -18.262 14.606 1.001 1.00 71.00 154 GLU A C 1
ATOM 1212 O O . GLU A 1 154 ? -18.538 14.580 -0.199 1.00 71.00 154 GLU A O 1
ATOM 1217 N N . SER A 1 155 ? -18.302 15.745 1.706 1.00 73.38 155 SER A N 1
ATOM 1218 C CA . SER A 1 155 ? -18.695 17.029 1.108 1.00 73.38 155 SER A CA 1
ATOM 1219 C C . SER A 1 155 ? -17.630 17.644 0.209 1.00 73.38 155 SER A C 1
ATOM 1221 O O . SER A 1 155 ? -17.980 18.370 -0.719 1.00 73.38 155 SER A O 1
ATOM 1223 N N . ASP A 1 156 ? -16.360 17.335 0.459 1.00 76.12 156 ASP A N 1
ATOM 1224 C CA . ASP A 1 156 ? -15.210 17.902 -0.251 1.00 76.12 156 ASP A CA 1
ATOM 1225 C C . ASP A 1 156 ? -14.944 17.204 -1.597 1.00 76.12 156 ASP A C 1
ATOM 1227 O O . ASP A 1 156 ? -13.950 17.480 -2.264 1.00 76.12 156 ASP A O 1
ATOM 1231 N N . GLY A 1 157 ? -15.863 16.336 -2.033 1.00 69.81 157 GLY A N 1
ATOM 1232 C CA . GLY A 1 157 ? -15.863 15.770 -3.380 1.00 69.81 157 GLY A CA 1
ATOM 1233 C C . GLY A 1 157 ? -14.986 14.533 -3.544 1.00 69.81 157 GLY A C 1
ATOM 1234 O O . GLY A 1 157 ? -14.478 14.308 -4.636 1.00 69.81 157 GLY A O 1
ATOM 1235 N N . TRP A 1 158 ? -14.816 13.727 -2.489 1.00 76.38 158 TRP A N 1
ATOM 1236 C CA . TRP A 1 158 ? -14.054 12.480 -2.567 1.00 76.38 158 TRP A CA 1
ATOM 1237 C C . TRP A 1 158 ? -14.513 11.575 -3.721 1.00 76.38 158 TRP A C 1
ATOM 1239 O O . TRP A 1 158 ? -15.656 11.105 -3.753 1.00 76.38 158 TRP A O 1
ATOM 1249 N N . GLU A 1 159 ? -13.590 11.242 -4.623 1.00 65.19 159 GLU A N 1
ATOM 1250 C CA . GLU A 1 159 ? -13.857 10.335 -5.738 1.00 65.19 159 GLU A CA 1
ATOM 1251 C C . GLU A 1 159 ? -13.639 8.865 -5.367 1.00 65.19 159 GLU A C 1
ATOM 1253 O O . GLU A 1 159 ? -12.725 8.503 -4.627 1.00 65.19 159 GLU A O 1
ATOM 1258 N N . GLY A 1 160 ? -14.467 7.973 -5.915 1.00 59.19 160 GLY A N 1
ATOM 1259 C CA . GLY A 1 160 ? -14.289 6.534 -5.708 1.00 59.19 160 GLY A CA 1
ATOM 1260 C C . GLY A 1 160 ? -14.581 6.089 -4.275 1.00 59.19 160 GLY A C 1
ATOM 1261 O O . GLY A 1 160 ? -13.873 5.221 -3.768 1.00 59.19 160 GLY A O 1
ATOM 1262 N N . GLY A 1 161 ? -15.601 6.710 -3.663 1.00 58.06 161 GLY A N 1
ATOM 1263 C CA . GLY A 1 161 ? -16.253 6.335 -2.405 1.00 58.06 161 GLY A CA 1
ATOM 1264 C C . GLY A 1 161 ? -15.322 6.259 -1.196 1.00 58.06 161 GLY A C 1
ATOM 1265 O O . GLY A 1 161 ? -14.579 5.302 -1.020 1.00 58.06 161 GLY A O 1
ATOM 1266 N N . PHE A 1 162 ? -15.405 7.248 -0.316 1.00 57.59 162 PHE A N 1
ATOM 1267 C CA . PHE A 1 162 ? -14.976 7.113 1.071 1.00 57.59 162 PHE A CA 1
ATOM 1268 C C . PHE A 1 162 ? -16.233 6.781 1.858 1.00 57.59 162 PHE A C 1
ATOM 1270 O O . PHE A 1 162 ? -17.290 7.331 1.563 1.00 57.59 162 PHE A O 1
ATOM 1277 N N . VAL A 1 163 ? -16.126 5.914 2.863 1.00 53.34 163 VAL A N 1
ATOM 1278 C CA . VAL A 1 163 ? -17.241 5.583 3.760 1.00 53.34 163 VAL A CA 1
ATOM 1279 C C . VAL A 1 163 ? -18.352 4.776 3.069 1.00 53.34 163 VAL A C 1
ATOM 1281 O O . VAL A 1 163 ? -19.408 5.279 2.692 1.00 53.34 163 VAL A O 1
ATOM 1284 N N . HIS A 1 164 ? -18.213 3.446 3.048 1.00 55.12 164 HIS A N 1
ATOM 1285 C CA . HIS A 1 164 ? -19.426 2.666 3.316 1.00 55.12 164 HIS A CA 1
ATOM 1286 C C . HIS A 1 164 ? -19.918 3.094 4.701 1.00 55.12 164 HIS A C 1
ATOM 1288 O O . HIS A 1 164 ? -19.099 3.127 5.624 1.00 55.12 164 HIS A O 1
ATOM 1294 N N . ALA A 1 165 ? -21.217 3.390 4.845 1.00 64.38 165 ALA A N 1
ATOM 1295 C CA . ALA A 1 165 ? -21.834 3.725 6.128 1.00 64.38 165 ALA A CA 1
ATOM 1296 C C . ALA A 1 165 ? -21.260 2.817 7.221 1.00 64.38 165 ALA A C 1
ATOM 1298 O O . ALA A 1 165 ? -21.367 1.586 7.118 1.00 64.38 165 ALA A O 1
ATOM 1299 N N . LEU A 1 166 ? -20.563 3.430 8.185 1.00 83.38 166 LEU A N 1
ATOM 1300 C CA . LEU A 1 166 ? -20.036 2.705 9.327 1.00 83.38 166 LEU A CA 1
ATOM 1301 C C . LEU A 1 166 ? -21.213 2.053 10.050 1.00 83.38 166 LEU A C 1
ATOM 1303 O O . LEU A 1 166 ? -22.265 2.673 10.220 1.00 83.38 166 LEU A O 1
ATOM 1307 N N . ASP A 1 167 ? -21.053 0.803 10.459 1.00 84.94 167 ASP A N 1
ATOM 1308 C CA . ASP A 1 167 ? -22.095 0.092 11.182 1.00 84.94 167 ASP A CA 1
ATOM 1309 C C . ASP A 1 167 ? -22.173 0.596 12.632 1.00 84.94 167 ASP A C 1
ATOM 1311 O O . ASP A 1 167 ? -21.474 0.137 13.544 1.00 84.94 167 ASP A O 1
ATOM 1315 N N . GLU A 1 168 ? -23.053 1.574 12.841 1.00 83.75 168 GLU A N 1
ATOM 1316 C CA . GLU A 1 168 ? -23.331 2.154 14.154 1.00 83.75 168 GLU A CA 1
ATOM 1317 C C . GLU A 1 168 ? -23.840 1.108 15.158 1.00 83.75 168 GLU A C 1
ATOM 1319 O O . GLU A 1 168 ? -23.605 1.257 16.357 1.00 83.75 168 GLU A O 1
ATOM 1324 N N . SER A 1 169 ? -24.500 0.032 14.702 1.00 86.00 169 SER A N 1
ATOM 1325 C CA . SER A 1 169 ? -25.089 -0.979 15.594 1.00 86.00 169 SER A CA 1
ATOM 1326 C C . SER A 1 169 ? -24.038 -1.783 16.365 1.00 86.00 169 SER A C 1
ATOM 1328 O O . SER A 1 169 ? -24.319 -2.288 17.458 1.00 86.00 169 SER A O 1
ATOM 1330 N N . ILE A 1 170 ? -22.816 -1.841 15.830 1.00 90.06 170 ILE A N 1
ATOM 1331 C CA . ILE A 1 170 ? -21.647 -2.502 16.423 1.00 90.06 170 ILE A CA 1
ATOM 1332 C C . ILE A 1 170 ? -20.529 -1.516 16.788 1.00 90.06 170 ILE A C 1
ATOM 1334 O O . ILE A 1 170 ? -19.411 -1.943 17.092 1.00 90.06 170 ILE A O 1
ATOM 1338 N N . CYS A 1 171 ? -20.826 -0.212 16.803 1.00 92.56 171 CYS A N 1
ATOM 1339 C CA . CYS A 1 171 ? -19.862 0.861 17.053 1.00 92.56 171 CYS A CA 1
ATOM 1340 C C . CYS A 1 171 ? -18.618 0.765 16.148 1.00 92.56 171 CYS A C 1
ATOM 1342 O O . CYS A 1 171 ? -17.487 0.793 16.638 1.00 92.56 171 CYS A O 1
ATOM 1344 N N . GLU A 1 172 ? -18.812 0.609 14.839 1.00 92.44 172 GLU A N 1
ATOM 1345 C CA . GLU A 1 172 ? -17.716 0.675 13.868 1.00 92.44 172 GLU A CA 1
ATOM 1346 C C . GLU A 1 172 ? -17.154 2.111 13.793 1.00 92.44 172 GLU A C 1
ATOM 1348 O O . GLU A 1 172 ? -17.903 3.093 13.782 1.00 92.44 172 GLU A O 1
ATOM 1353 N N . ALA A 1 173 ? -15.829 2.252 13.776 1.00 92.94 173 ALA A N 1
ATOM 1354 C CA . ALA A 1 173 ? -15.154 3.549 13.722 1.00 92.94 173 ALA A CA 1
ATOM 1355 C C . ALA A 1 173 ? -13.919 3.500 12.824 1.00 92.94 173 ALA A C 1
ATOM 1357 O O . ALA A 1 173 ? -13.279 2.453 12.716 1.00 92.94 173 ALA A O 1
ATOM 1358 N N . TYR A 1 174 ? -13.555 4.637 12.232 1.00 93.56 174 TYR A N 1
ATOM 1359 C CA . TYR A 1 174 ? -12.214 4.798 11.673 1.00 93.56 174 TYR A CA 1
ATOM 1360 C C . TYR A 1 174 ? -11.248 5.209 12.773 1.00 93.56 174 TYR A C 1
ATOM 1362 O O . TYR A 1 174 ? -11.528 6.155 13.503 1.00 93.56 174 TYR A O 1
ATOM 1370 N N . LEU A 1 175 ? -10.117 4.524 12.903 1.00 96.31 175 LEU A N 1
ATOM 1371 C CA . LEU A 1 175 ? -9.079 4.874 13.870 1.00 96.31 175 LEU A CA 1
ATOM 1372 C C . LEU A 1 175 ? -7.691 4.711 13.252 1.00 96.31 175 LEU A C 1
ATOM 1374 O O . LEU A 1 175 ? -7.460 3.824 12.431 1.00 96.31 175 LEU A O 1
ATOM 1378 N N . PHE A 1 176 ? -6.763 5.551 13.687 1.00 97.31 176 PHE A N 1
ATOM 1379 C CA . PHE A 1 176 ? -5.361 5.524 13.315 1.00 97.31 176 PHE A CA 1
ATOM 1380 C C . PHE A 1 176 ? -4.565 4.519 14.150 1.00 97.31 176 PHE A C 1
ATOM 1382 O O . PHE A 1 176 ? -4.761 4.391 15.362 1.00 97.31 176 PHE A O 1
ATOM 1389 N N . HIS A 1 177 ? -3.610 3.861 13.503 1.00 97.25 177 HIS A N 1
ATOM 1390 C CA . HIS A 1 177 ? -2.559 3.065 14.123 1.00 97.25 177 HIS A CA 1
ATOM 1391 C C . HIS A 1 177 ? -1.200 3.538 13.605 1.00 97.25 177 HIS A C 1
ATOM 1393 O O . HIS A 1 177 ? -0.944 3.456 12.406 1.00 97.25 177 HIS A O 1
ATOM 1399 N N . GLY A 1 178 ? -0.344 4.048 14.490 1.00 95.38 178 GLY A N 1
ATOM 1400 C CA . GLY A 1 178 ? 1.008 4.477 14.130 1.00 95.38 178 GLY A CA 1
ATOM 1401 C C . GLY A 1 178 ? 2.000 3.334 14.222 1.00 95.38 178 GLY A C 1
ATOM 1402 O O . GLY A 1 178 ? 1.992 2.569 15.188 1.00 95.38 178 GLY A O 1
ATOM 1403 N N . THR A 1 179 ? 2.839 3.216 13.201 1.00 94.12 179 THR A N 1
ATOM 1404 C CA . THR A 1 179 ? 3.885 2.199 13.105 1.00 94.12 179 THR A CA 1
ATOM 1405 C C . THR A 1 179 ? 4.977 2.672 12.139 1.00 94.12 179 THR A C 1
ATOM 1407 O O . THR A 1 179 ? 4.864 3.748 11.554 1.00 94.12 179 THR A O 1
ATOM 1410 N N . ASP A 1 180 ? 6.069 1.927 11.998 1.00 88.81 180 ASP A N 1
ATOM 1411 C CA . ASP A 1 180 ? 7.047 2.217 10.949 1.00 88.81 180 ASP A CA 1
ATOM 1412 C C . ASP A 1 180 ? 6.536 1.734 9.572 1.00 88.81 180 ASP A C 1
ATOM 1414 O O . ASP A 1 180 ? 5.751 0.782 9.497 1.00 88.81 180 ASP A O 1
ATOM 1418 N N . PRO A 1 181 ? 6.969 2.352 8.461 1.00 83.56 181 PRO A N 1
ATOM 1419 C CA . PRO A 1 181 ? 6.534 1.989 7.110 1.00 83.56 181 PRO A CA 1
ATOM 1420 C C . PRO A 1 181 ? 6.675 0.503 6.749 1.00 83.56 181 PRO A C 1
ATOM 1422 O O . PRO A 1 181 ? 5.810 -0.051 6.068 1.00 83.56 181 PRO A O 1
ATOM 1425 N N . HIS A 1 182 ? 7.713 -0.183 7.232 1.00 80.75 182 HIS A N 1
ATOM 1426 C CA . HIS A 1 182 ? 7.912 -1.602 6.940 1.00 80.75 182 HIS A CA 1
ATOM 1427 C C . HIS A 1 182 ? 6.923 -2.488 7.717 1.00 80.75 182 HIS A C 1
ATOM 1429 O O . HIS A 1 182 ? 6.362 -3.444 7.174 1.00 80.75 182 HIS A O 1
ATOM 1435 N N . SER A 1 183 ? 6.647 -2.153 8.977 1.00 86.19 183 SER A N 1
ATOM 1436 C CA . SER A 1 183 ? 5.599 -2.794 9.776 1.00 86.19 183 SER A CA 1
ATOM 1437 C C . SER A 1 183 ? 4.193 -2.510 9.238 1.00 86.19 183 SER A C 1
ATOM 1439 O O . SER A 1 183 ? 3.354 -3.413 9.241 1.00 86.19 183 SER A O 1
ATOM 1441 N N . ALA A 1 184 ? 3.932 -1.308 8.712 1.00 90.62 184 ALA A N 1
ATOM 1442 C CA . ALA A 1 184 ? 2.671 -0.983 8.044 1.00 90.62 184 ALA A CA 1
ATOM 1443 C C . ALA A 1 184 ? 2.407 -1.928 6.861 1.00 90.62 184 ALA A C 1
ATOM 1445 O O . ALA A 1 184 ? 1.334 -2.523 6.782 1.00 90.62 184 ALA A O 1
ATOM 1446 N N . LEU A 1 185 ? 3.405 -2.143 5.998 1.00 84.56 185 LEU A N 1
ATOM 1447 C CA . LEU A 1 185 ? 3.314 -3.078 4.871 1.00 84.56 185 LEU A CA 1
ATOM 1448 C C . LEU A 1 185 ? 3.033 -4.524 5.321 1.00 84.56 185 LEU A C 1
ATOM 1450 O O . LEU A 1 185 ? 2.202 -5.211 4.723 1.00 84.56 185 LEU A O 1
ATOM 1454 N N . LYS A 1 186 ? 3.647 -4.974 6.425 1.00 84.44 186 LYS A N 1
ATOM 1455 C CA . LYS A 1 186 ? 3.356 -6.287 7.038 1.00 84.44 186 LYS A CA 1
ATOM 1456 C C . LYS A 1 186 ? 1.908 -6.428 7.481 1.00 84.44 186 LYS A C 1
ATOM 1458 O O . LYS A 1 186 ? 1.315 -7.483 7.258 1.00 84.44 186 LYS A O 1
ATOM 1463 N N . ILE A 1 187 ? 1.356 -5.388 8.100 1.00 92.19 187 ILE A N 1
ATOM 1464 C CA . ILE A 1 187 ? -0.032 -5.374 8.574 1.00 92.19 187 ILE A CA 1
ATOM 1465 C C . ILE A 1 187 ? -1.008 -5.362 7.395 1.00 92.19 187 ILE A C 1
ATOM 1467 O O . ILE A 1 187 ? -2.025 -6.048 7.440 1.00 92.19 187 ILE A O 1
ATOM 1471 N N . VAL A 1 188 ? -0.706 -4.605 6.342 1.00 91.50 188 VAL A N 1
ATOM 1472 C CA . VAL A 1 188 ? -1.539 -4.526 5.136 1.00 91.50 188 VAL A CA 1
ATOM 1473 C C . VAL A 1 188 ? -1.647 -5.878 4.420 1.00 91.50 188 VAL A C 1
ATOM 1475 O O . VAL A 1 188 ? -2.726 -6.225 3.948 1.00 91.50 188 VAL A O 1
ATOM 1478 N N . GLU A 1 189 ? -0.572 -6.667 4.390 1.00 85.12 189 GLU A N 1
ATOM 1479 C CA . GLU A 1 189 ? -0.593 -8.008 3.789 1.00 85.12 189 GLU A CA 1
ATOM 1480 C C . GLU A 1 189 ? -1.196 -9.082 4.695 1.00 85.12 189 GLU A C 1
ATOM 1482 O O . GLU A 1 189 ? -1.974 -9.918 4.247 1.00 85.12 189 GLU A O 1
ATOM 1487 N N . ASN A 1 190 ? -0.813 -9.105 5.973 1.00 88.44 190 ASN A N 1
ATOM 1488 C CA . ASN A 1 190 ? -1.092 -10.252 6.843 1.00 88.44 190 ASN A CA 1
ATOM 1489 C C . ASN A 1 190 ? -2.234 -9.995 7.832 1.00 88.44 190 ASN A C 1
ATOM 1491 O O . ASN A 1 190 ? -2.718 -10.921 8.486 1.00 88.44 190 ASN A O 1
ATOM 1495 N N . GLY A 1 191 ? -2.689 -8.748 7.936 1.00 91.44 191 GLY A N 1
ATOM 1496 C CA . GLY A 1 191 ? -3.593 -8.295 8.981 1.00 91.44 191 GLY A CA 1
ATOM 1497 C C . GLY A 1 191 ? -2.873 -8.022 10.304 1.00 91.44 191 GLY A C 1
ATOM 1498 O O . GLY A 1 191 ? -1.653 -8.121 10.437 1.00 91.44 191 GLY A O 1
ATOM 1499 N N . PHE A 1 192 ? -3.652 -7.648 11.318 1.00 91.94 192 PHE A N 1
ATOM 1500 C CA . PHE A 1 192 ? -3.124 -7.329 12.642 1.00 91.94 192 PHE A CA 1
ATOM 1501 C C . PHE A 1 192 ? -2.861 -8.585 13.480 1.00 91.94 192 PHE A C 1
ATOM 1503 O O . PHE A 1 192 ? -3.780 -9.335 13.806 1.00 91.94 192 PHE A O 1
ATOM 1510 N N . GLU A 1 193 ? -1.628 -8.752 13.957 1.00 87.00 193 GLU A N 1
ATOM 1511 C CA . GLU A 1 193 ? -1.293 -9.766 14.961 1.00 87.00 193 GLU A CA 1
ATOM 1512 C C . GLU A 1 193 ? -1.325 -9.185 16.381 1.00 87.00 193 GLU A C 1
ATOM 1514 O O . GLU A 1 193 ? -0.380 -8.549 16.862 1.00 87.00 193 GLU A O 1
ATOM 1519 N N . VAL A 1 194 ? -2.415 -9.432 17.108 1.00 83.50 194 VAL A N 1
ATOM 1520 C CA . VAL A 1 194 ? -2.558 -8.935 18.481 1.00 83.50 194 VAL A CA 1
ATOM 1521 C C . VAL A 1 194 ? -1.843 -9.853 19.479 1.00 83.50 194 VAL A C 1
ATOM 1523 O O . VAL A 1 194 ? -2.351 -10.893 19.899 1.00 83.50 194 VAL A O 1
ATOM 1526 N N . LYS A 1 195 ? -0.649 -9.442 19.921 1.00 77.25 195 LYS A N 1
ATOM 1527 C CA . LYS A 1 195 ? 0.132 -10.173 20.935 1.00 77.25 195 LYS A CA 1
ATOM 1528 C C . LYS A 1 195 ? -0.397 -9.938 22.355 1.00 77.25 195 LYS A C 1
ATOM 1530 O O . LYS A 1 195 ? -0.578 -8.797 22.790 1.00 77.25 195 LYS A O 1
ATOM 1535 N N . LYS A 1 196 ? -0.514 -11.019 23.138 1.00 73.94 196 LYS A N 1
ATOM 1536 C CA . LYS A 1 196 ? -0.898 -11.007 24.567 1.00 73.94 196 LYS A CA 1
ATOM 1537 C C . LYS A 1 196 ? 0.263 -10.653 25.514 1.00 73.94 196 LYS A C 1
ATOM 1539 O O . LYS A 1 196 ? 0.448 -11.299 26.540 1.00 73.94 196 LYS A O 1
ATOM 1544 N N . SER A 1 197 ? 1.059 -9.639 25.175 1.00 66.62 197 SER A N 1
ATOM 1545 C CA . SER A 1 197 ? 2.119 -9.118 26.055 1.00 66.62 197 SER A CA 1
ATOM 1546 C C . SER A 1 197 ? 1.717 -7.772 26.660 1.00 66.62 197 SER A C 1
ATOM 1548 O O . SER A 1 197 ? 1.144 -6.931 25.962 1.00 66.62 197 SER A O 1
ATOM 1550 N N . ARG A 1 198 ? 2.022 -7.577 27.952 1.00 66.00 198 ARG A N 1
ATOM 1551 C CA . ARG A 1 198 ? 1.759 -6.333 28.706 1.00 66.00 198 ARG A CA 1
ATOM 1552 C C . ARG A 1 198 ? 2.958 -5.403 28.822 1.00 66.00 198 ARG A C 1
ATOM 1554 O O . ARG A 1 198 ? 2.764 -4.236 29.140 1.00 66.00 198 ARG A O 1
ATOM 1561 N N . ALA A 1 199 ? 4.173 -5.913 28.623 1.00 51.19 199 ALA A N 1
ATOM 1562 C CA . ALA A 1 199 ? 5.390 -5.180 28.956 1.00 51.19 199 ALA A CA 1
ATOM 1563 C C . ALA A 1 199 ? 5.424 -3.815 28.243 1.00 51.19 199 ALA A C 1
ATOM 1565 O O . ALA A 1 199 ? 5.338 -3.753 27.018 1.00 51.19 199 ALA A O 1
ATOM 1566 N N . GLY A 1 200 ? 5.503 -2.733 29.027 1.00 60.19 200 GLY A N 1
ATOM 1567 C CA . GLY A 1 200 ? 5.579 -1.353 28.532 1.00 60.19 200 GLY A CA 1
ATOM 1568 C C . GLY A 1 200 ? 4.255 -0.722 28.076 1.00 60.19 200 GLY A C 1
ATOM 1569 O O . GLY A 1 200 ? 4.275 0.406 27.591 1.00 60.19 200 GLY A O 1
ATOM 1570 N N . LYS A 1 201 ? 3.104 -1.394 28.227 1.00 80.06 201 LYS A N 1
ATOM 1571 C CA . LYS A 1 201 ? 1.812 -0.920 27.700 1.00 80.06 201 LYS A CA 1
ATOM 1572 C C . LYS A 1 201 ? 0.906 -0.329 28.782 1.00 80.06 201 LYS A C 1
ATOM 1574 O O . LYS A 1 201 ? 0.634 -0.978 29.786 1.00 80.06 201 LYS A O 1
ATOM 1579 N N . ARG A 1 202 ? 0.363 0.876 28.553 1.00 86.81 202 ARG A N 1
ATOM 1580 C CA . ARG A 1 202 ? -0.412 1.631 29.565 1.00 86.81 202 ARG A CA 1
ATOM 1581 C C . ARG A 1 202 ? -1.737 0.986 29.971 1.00 86.81 202 ARG A C 1
ATOM 1583 O O . ARG A 1 202 ? -2.150 1.144 31.118 1.00 86.81 202 ARG A O 1
ATOM 1590 N N . PHE A 1 203 ? -2.381 0.276 29.050 1.00 90.06 203 PHE A N 1
ATOM 1591 C CA . PHE A 1 203 ? -3.697 -0.338 29.243 1.00 90.06 203 PHE A CA 1
ATOM 1592 C C . PHE A 1 203 ? -3.643 -1.869 29.087 1.00 90.06 203 PHE A C 1
ATOM 1594 O O . PHE A 1 203 ? -4.652 -2.542 28.918 1.00 90.06 203 PHE A O 1
ATOM 1601 N N . GLY A 1 204 ? -2.445 -2.456 29.160 1.00 90.31 204 GLY A N 1
ATOM 1602 C CA . GLY A 1 204 ? -2.222 -3.894 29.016 1.00 90.31 204 GLY A CA 1
ATOM 1603 C C . GLY A 1 204 ? -2.170 -4.361 27.557 1.00 90.31 204 GLY A C 1
ATOM 1604 O O . GLY A 1 204 ? -1.703 -3.633 26.681 1.00 90.31 204 GLY A O 1
ATOM 1605 N N . PHE A 1 205 ? -2.557 -5.607 27.288 1.00 91.12 205 PHE A N 1
ATOM 1606 C CA . PHE A 1 205 ? -2.293 -6.249 25.996 1.00 91.12 205 PHE A CA 1
ATOM 1607 C C . PHE A 1 205 ? -3.359 -5.925 24.941 1.00 91.12 205 PHE A C 1
ATOM 1609 O O . PHE A 1 205 ? -4.535 -5.786 25.253 1.00 91.12 205 PHE A O 1
ATOM 1616 N N . GLY A 1 206 ? -2.946 -5.856 23.677 1.00 91.50 206 GLY A N 1
ATOM 1617 C CA . GLY A 1 206 ? -3.827 -5.491 22.570 1.00 91.50 206 GLY A CA 1
ATOM 1618 C C . GLY A 1 206 ? -3.114 -4.704 21.472 1.00 91.50 206 GLY A C 1
ATOM 1619 O O . GLY A 1 206 ? -1.945 -4.323 21.640 1.00 91.50 206 GLY A O 1
ATOM 1620 N N . GLY A 1 207 ? -3.830 -4.479 20.369 1.00 93.00 207 GLY A N 1
ATOM 1621 C CA . GLY A 1 207 ? -3.517 -3.460 19.366 1.00 93.00 207 GLY A CA 1
ATOM 1622 C C . GLY A 1 207 ? -4.063 -2.104 19.813 1.00 93.00 207 GLY A C 1
ATOM 1623 O O . GLY A 1 207 ? -5.176 -2.047 20.328 1.00 93.00 207 GLY A O 1
ATOM 1624 N N . TYR A 1 208 ? -3.264 -1.048 19.670 1.00 94.44 208 TYR A N 1
ATOM 1625 C CA . TYR A 1 208 ? -3.578 0.300 20.151 1.00 94.44 208 TYR A CA 1
ATOM 1626 C C . TYR A 1 208 ? -3.934 1.192 18.972 1.00 94.44 208 TYR A C 1
ATOM 1628 O O . TYR A 1 208 ? -3.200 1.234 17.986 1.00 94.44 208 TYR A O 1
ATOM 1636 N N . PHE A 1 209 ? -5.050 1.895 19.097 1.00 96.50 209 PHE A N 1
ATOM 1637 C CA . PHE A 1 209 ? -5.590 2.772 18.072 1.00 96.50 209 PHE A CA 1
ATOM 1638 C C . PHE A 1 209 ? -6.004 4.103 18.690 1.00 96.50 209 PHE A C 1
ATOM 1640 O O . PHE A 1 209 ? -6.287 4.184 19.889 1.00 96.50 209 PHE A O 1
ATOM 1647 N N . SER A 1 210 ? -6.066 5.138 17.864 1.00 95.00 210 SER A N 1
ATOM 1648 C CA . SER A 1 210 ? -6.455 6.484 18.267 1.00 95.00 210 SER A CA 1
ATOM 1649 C C . SER A 1 210 ? -7.316 7.124 17.189 1.00 95.00 210 SER A C 1
ATOM 1651 O O . SER A 1 210 ? -7.109 6.903 16.006 1.00 95.00 210 SER A O 1
ATOM 1653 N N . GLU A 1 211 ? -8.279 7.941 17.583 1.00 93.69 211 GLU A N 1
ATOM 1654 C CA . GLU A 1 211 ? -8.998 8.821 16.649 1.00 93.69 211 GLU A CA 1
ATOM 1655 C C . GLU A 1 211 ? -8.179 10.065 16.265 1.00 93.69 211 GLU A C 1
ATOM 1657 O O . GLU A 1 211 ? -8.497 10.776 15.322 1.00 93.69 211 GLU A O 1
ATOM 1662 N N . ASP A 1 212 ? -7.117 10.321 17.017 1.00 93.25 212 ASP A N 1
ATOM 1663 C CA . ASP A 1 212 ? -6.211 11.438 16.839 1.00 93.25 212 ASP A CA 1
ATOM 1664 C C . ASP A 1 212 ? -4.888 10.937 16.232 1.00 93.25 212 ASP A C 1
ATOM 1666 O O . ASP A 1 212 ? -4.198 10.125 16.879 1.00 93.25 212 ASP A O 1
ATOM 1670 N N . PRO A 1 213 ? -4.512 11.392 15.022 1.00 94.25 213 PRO A N 1
ATOM 1671 C CA . PRO A 1 213 ? -3.289 10.963 14.358 1.00 94.25 213 PRO A CA 1
ATOM 1672 C C . PRO A 1 213 ? -2.029 11.379 15.129 1.00 94.25 213 PRO A C 1
ATOM 1674 O O . PRO A 1 213 ? -1.064 10.622 15.125 1.00 94.25 213 PRO A O 1
ATOM 1677 N N . ALA A 1 214 ? -2.026 12.488 15.881 1.00 91.56 214 ALA A N 1
ATOM 1678 C CA . ALA A 1 214 ? -0.873 12.911 16.690 1.00 91.56 214 ALA A CA 1
ATOM 1679 C C . ALA A 1 214 ? -0.624 12.030 17.918 1.00 91.56 214 ALA A C 1
ATOM 1681 O O . ALA A 1 214 ? 0.475 12.000 18.475 1.00 91.56 214 ALA A O 1
ATOM 1682 N N . VAL A 1 215 ? -1.637 11.293 18.363 1.00 91.38 215 VAL A N 1
ATOM 1683 C CA . VAL A 1 215 ? -1.487 10.297 19.430 1.00 91.38 215 VAL A CA 1
ATOM 1684 C C . VAL A 1 215 ? -1.001 8.979 18.850 1.00 91.38 215 VAL A C 1
ATOM 1686 O O . VAL A 1 215 ? -0.121 8.353 19.439 1.00 91.38 215 VAL A O 1
ATOM 1689 N N . ALA A 1 216 ? -1.520 8.587 17.683 1.00 93.62 216 ALA A N 1
ATOM 1690 C CA . ALA A 1 216 ? -1.027 7.425 16.951 1.00 93.62 216 ALA A CA 1
ATOM 1691 C C . ALA A 1 216 ? 0.447 7.600 16.531 1.00 93.62 216 ALA A C 1
ATOM 1693 O O . ALA A 1 216 ? 1.236 6.676 16.711 1.00 93.62 216 ALA A O 1
ATOM 1694 N N . ASP A 1 217 ? 0.843 8.794 16.078 1.00 93.06 217 ASP A N 1
ATOM 1695 C CA . ASP A 1 217 ? 2.209 9.155 15.662 1.00 93.06 217 ASP A CA 1
ATOM 1696 C C . ASP A 1 217 ? 3.274 8.902 16.740 1.00 93.06 217 ASP A C 1
ATOM 1698 O O . ASP A 1 217 ? 4.408 8.563 16.415 1.00 93.06 217 ASP A O 1
ATOM 1702 N N . ARG A 1 218 ? 2.917 8.951 18.030 1.00 90.25 218 ARG A N 1
ATOM 1703 C CA . ARG A 1 218 ? 3.846 8.635 19.137 1.00 90.25 218 ARG A CA 1
ATOM 1704 C C . ARG A 1 218 ? 4.380 7.203 19.084 1.00 90.25 218 ARG A C 1
ATOM 1706 O O . ARG A 1 218 ? 5.380 6.900 19.732 1.00 90.25 218 ARG A O 1
ATOM 1713 N N . TYR A 1 219 ? 3.686 6.328 18.361 1.00 90.12 219 TYR A N 1
ATOM 1714 C CA . TYR A 1 219 ? 4.064 4.940 18.121 1.00 90.12 219 TYR A CA 1
ATOM 1715 C C . TYR A 1 219 ? 4.668 4.724 16.726 1.00 90.12 219 TYR A C 1
ATOM 1717 O O . TYR A 1 219 ? 5.159 3.631 16.448 1.00 90.12 219 TYR A O 1
ATOM 1725 N N . ALA A 1 220 ? 4.646 5.739 15.857 1.00 91.81 220 ALA A N 1
ATOM 1726 C CA . ALA A 1 220 ? 5.234 5.666 14.529 1.00 91.81 220 ALA A CA 1
ATOM 1727 C C . ALA A 1 220 ? 6.763 5.785 14.607 1.00 91.81 220 ALA A C 1
ATOM 1729 O O . ALA A 1 220 ? 7.307 6.736 15.181 1.00 91.81 220 ALA A O 1
ATOM 1730 N N . GLY A 1 221 ? 7.443 4.798 14.023 1.00 86.94 221 GLY A N 1
ATOM 1731 C CA . GLY A 1 221 ? 8.888 4.805 13.825 1.00 86.94 221 GLY A CA 1
ATOM 1732 C C . GLY A 1 221 ? 9.246 5.424 12.478 1.00 86.94 221 GLY A C 1
ATOM 1733 O O . GLY A 1 221 ? 8.482 5.302 11.520 1.00 86.94 221 GLY A O 1
ATOM 1734 N N . GLU A 1 222 ? 10.402 6.082 12.416 1.00 82.94 222 GLU A N 1
ATOM 1735 C CA . GLU A 1 222 ? 10.978 6.499 11.137 1.00 82.94 222 GLU A CA 1
ATOM 1736 C C . GLU A 1 222 ? 11.312 5.247 10.318 1.00 82.94 222 GLU A C 1
ATOM 1738 O O . GLU A 1 222 ? 11.815 4.257 10.857 1.00 82.94 222 GLU A O 1
ATOM 1743 N N . GLY A 1 223 ? 10.998 5.273 9.028 1.00 68.50 223 GLY A N 1
ATOM 1744 C CA . GLY A 1 223 ? 11.357 4.202 8.118 1.00 68.50 223 GLY A CA 1
ATOM 1745 C C . GLY A 1 223 ? 12.854 4.165 7.816 1.00 68.50 223 GLY A C 1
ATOM 1746 O O . GLY A 1 223 ? 13.579 5.147 7.954 1.00 68.50 223 GLY A O 1
ATOM 1747 N N . GLU A 1 224 ? 13.318 3.008 7.358 1.00 63.78 224 GLU A N 1
ATOM 1748 C CA . GLU A 1 224 ? 14.678 2.825 6.851 1.00 63.78 224 GLU A CA 1
ATOM 1749 C C . GLU A 1 224 ? 14.685 2.815 5.313 1.00 63.78 224 GLU A C 1
ATOM 1751 O O . GLU A 1 224 ? 13.654 2.599 4.663 1.00 63.78 224 GLU A O 1
ATOM 1756 N N . GLY A 1 225 ? 15.858 3.037 4.713 1.00 60.28 225 GLY A N 1
ATOM 1757 C CA . GLY A 1 225 ? 16.042 2.982 3.259 1.00 60.28 225 GLY A CA 1
ATOM 1758 C C . GLY A 1 225 ? 15.125 3.953 2.509 1.00 60.28 225 GLY A C 1
ATOM 1759 O O . GLY A 1 225 ? 15.207 5.161 2.716 1.00 60.28 225 GLY A O 1
ATOM 1760 N N . LEU A 1 226 ? 14.242 3.411 1.658 1.00 48.50 226 LEU A N 1
ATOM 1761 C CA . LEU A 1 226 ? 13.255 4.157 0.8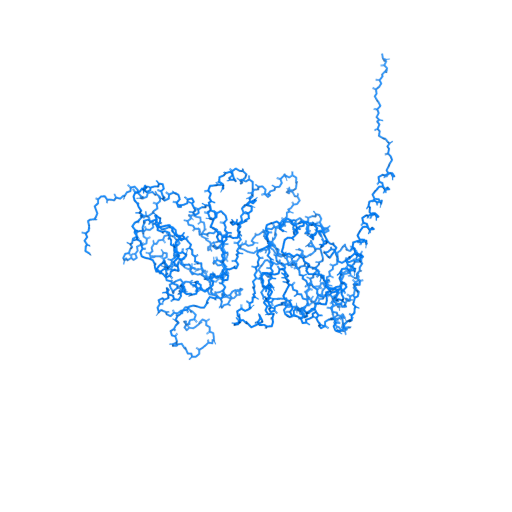58 1.00 48.50 226 LEU A CA 1
ATOM 1762 C C . LEU A 1 226 ? 12.359 5.075 1.702 1.00 48.50 226 LEU A C 1
ATOM 1764 O O . LEU A 1 226 ? 11.895 6.097 1.214 1.00 48.50 226 LEU A O 1
ATOM 1768 N N . TYR A 1 227 ? 12.098 4.700 2.953 1.00 61.06 227 TYR A N 1
ATOM 1769 C CA . TYR A 1 227 ? 11.207 5.444 3.835 1.00 61.06 227 TYR A CA 1
ATOM 1770 C C . TYR A 1 227 ? 11.959 6.265 4.887 1.00 61.06 227 TYR A C 1
ATOM 1772 O O . TYR A 1 227 ? 11.384 6.616 5.917 1.00 61.06 227 TYR A O 1
ATOM 1780 N N . ARG A 1 228 ? 13.243 6.563 4.656 1.00 67.69 228 ARG A N 1
ATOM 1781 C CA . ARG A 1 228 ? 14.012 7.454 5.530 1.00 67.69 228 ARG A CA 1
ATOM 1782 C C . ARG A 1 228 ? 13.320 8.814 5.646 1.00 67.69 228 ARG A C 1
ATOM 1784 O O . ARG A 1 228 ? 12.782 9.315 4.665 1.00 67.69 228 ARG A O 1
ATOM 1791 N N . ALA A 1 229 ? 13.320 9.392 6.846 1.00 74.81 229 ALA A N 1
ATOM 1792 C CA . ALA A 1 229 ? 12.570 10.593 7.228 1.00 74.81 229 ALA A CA 1
ATOM 1793 C C . ALA A 1 229 ? 11.034 10.498 7.096 1.00 74.81 229 ALA A C 1
ATOM 1795 O O . ALA A 1 229 ? 10.329 11.435 7.478 1.00 74.81 229 ALA A O 1
ATOM 1796 N N . CYS A 1 230 ? 10.505 9.363 6.633 1.00 81.06 230 CYS A N 1
ATOM 1797 C CA . CYS A 1 230 ? 9.078 9.107 6.530 1.00 81.06 230 CYS A CA 1
ATOM 1798 C C . CYS A 1 230 ? 8.587 8.229 7.684 1.00 81.06 230 CYS A C 1
ATOM 1800 O O . CYS A 1 230 ? 9.310 7.409 8.247 1.00 81.06 230 CYS A O 1
ATOM 1802 N N . TYR A 1 231 ? 7.307 8.369 7.989 1.00 91.00 231 TYR A N 1
ATOM 1803 C CA . TYR A 1 231 ? 6.582 7.660 9.035 1.00 91.00 231 TYR A CA 1
ATOM 1804 C C . TYR A 1 231 ? 5.305 7.067 8.442 1.00 91.00 231 TYR A C 1
ATOM 1806 O O . TYR A 1 231 ? 4.884 7.474 7.356 1.00 91.00 231 TYR A O 1
ATOM 1814 N N . ALA A 1 232 ? 4.675 6.114 9.136 1.00 93.81 232 ALA A N 1
ATOM 1815 C CA . ALA A 1 232 ? 3.437 5.503 8.664 1.00 93.81 232 ALA A CA 1
ATOM 1816 C C . ALA A 1 232 ? 2.295 5.543 9.687 1.00 93.81 232 ALA A C 1
ATOM 1818 O O . ALA A 1 232 ? 2.445 5.222 10.868 1.00 93.81 232 ALA A O 1
ATOM 1819 N N . LEU A 1 233 ? 1.112 5.894 9.187 1.00 97.19 233 LEU A N 1
ATOM 1820 C CA . LEU A 1 233 ? -0.168 5.735 9.865 1.00 97.19 233 LEU A CA 1
ATOM 1821 C C . LEU A 1 233 ? -1.040 4.789 9.039 1.00 97.19 233 LEU A C 1
ATOM 1823 O O . LEU A 1 233 ? -1.172 4.945 7.828 1.00 97.19 233 LEU A O 1
ATOM 1827 N N . LEU A 1 234 ? -1.684 3.833 9.697 1.00 97.75 234 LEU A N 1
ATOM 1828 C CA . LEU A 1 234 ? -2.772 3.059 9.107 1.00 97.75 234 LEU A CA 1
ATOM 1829 C C . LEU A 1 234 ? -4.102 3.652 9.561 1.00 97.75 234 LEU A C 1
ATOM 1831 O O . LEU A 1 234 ? -4.364 3.712 10.762 1.00 97.75 234 LEU A O 1
ATOM 1835 N N . LEU A 1 235 ? -4.958 4.045 8.622 1.00 96.06 235 LEU A N 1
ATOM 1836 C CA . LEU A 1 235 ? -6.343 4.412 8.904 1.00 96.06 235 LEU A CA 1
ATOM 1837 C C . LEU A 1 235 ? -7.218 3.170 8.730 1.00 96.06 235 LEU A C 1
ATOM 1839 O O . LEU A 1 235 ? -7.396 2.652 7.627 1.00 96.06 235 LEU A O 1
ATOM 1843 N N . CYS A 1 236 ? -7.737 2.668 9.845 1.00 96.56 236 CYS A N 1
ATOM 1844 C CA . CYS A 1 236 ? -8.353 1.351 9.924 1.00 96.56 236 CYS A CA 1
ATOM 1845 C C . CYS A 1 236 ? -9.849 1.445 10.211 1.00 96.56 236 CYS A C 1
ATOM 1847 O O . CYS A 1 236 ? -10.260 2.252 11.044 1.00 96.56 236 CYS A O 1
ATOM 1849 N N . ARG A 1 237 ? -10.650 0.549 9.625 1.00 94.38 237 ARG A N 1
ATOM 1850 C CA . ARG A 1 237 ? -12.016 0.277 10.095 1.00 94.38 237 ARG A CA 1
ATOM 1851 C C . ARG A 1 237 ? -11.919 -0.632 11.317 1.00 94.38 237 ARG A C 1
ATOM 1853 O O . ARG A 1 237 ? -11.365 -1.726 11.222 1.00 94.38 237 ARG A O 1
ATOM 1860 N N . VAL A 1 238 ? -12.455 -0.204 12.455 1.00 96.69 238 VAL A N 1
ATOM 1861 C CA . VAL A 1 238 ? -12.333 -0.907 13.739 1.00 96.69 238 VAL A CA 1
ATOM 1862 C C . VAL A 1 238 ? -13.709 -1.217 14.317 1.00 96.69 238 VAL A C 1
ATOM 1864 O O . VAL A 1 238 ? -14.542 -0.330 14.486 1.00 96.69 238 VAL A O 1
ATOM 1867 N N . LEU A 1 239 ? -13.934 -2.485 14.660 1.00 95.81 239 LEU A N 1
ATOM 1868 C CA . LEU A 1 239 ? -15.135 -2.962 15.344 1.00 95.81 239 LEU A CA 1
ATOM 1869 C C . LEU A 1 239 ? -14.983 -2.782 16.856 1.00 95.81 239 LEU A C 1
ATOM 1871 O O . LEU A 1 239 ? -14.338 -3.602 17.518 1.00 95.81 239 LEU A O 1
ATOM 1875 N N . LEU A 1 240 ? -15.584 -1.735 17.429 1.00 96.00 240 LEU A N 1
ATOM 1876 C CA . LEU A 1 240 ? -15.464 -1.489 18.869 1.00 96.00 240 LEU A CA 1
ATOM 1877 C C . LEU A 1 240 ? -16.406 -2.365 19.707 1.00 96.00 240 LEU A C 1
ATOM 1879 O O . LEU A 1 240 ? -16.087 -2.642 20.865 1.00 96.00 240 LEU A O 1
ATOM 1883 N N . GLY A 1 241 ? -17.549 -2.800 19.167 1.00 95.19 241 GLY A N 1
ATOM 1884 C CA . GLY A 1 241 ? -18.501 -3.663 19.874 1.00 95.19 241 GLY A CA 1
ATOM 1885 C C . GLY A 1 241 ? -18.917 -3.086 21.229 1.00 95.19 241 GLY A C 1
ATOM 1886 O O . GLY A 1 241 ? -19.208 -1.901 21.336 1.00 95.19 241 GLY A O 1
ATOM 1887 N N . ARG A 1 242 ? -18.944 -3.898 22.289 1.00 95.44 242 ARG A N 1
ATOM 1888 C CA . ARG A 1 242 ? -19.109 -3.454 23.683 1.00 95.44 242 ARG A CA 1
ATOM 1889 C C . ARG A 1 242 ? -17.770 -2.990 24.259 1.00 95.44 242 ARG A C 1
ATOM 1891 O O . ARG A 1 242 ? -16.895 -3.819 24.502 1.00 95.44 242 ARG A O 1
ATOM 1898 N N . GLN A 1 243 ? -17.642 -1.693 24.554 1.00 95.75 243 GLN A N 1
ATOM 1899 C CA . GLN A 1 243 ? -16.412 -1.106 25.107 1.00 95.75 243 GLN A CA 1
ATOM 1900 C C . GLN A 1 243 ? -16.357 -1.196 26.638 1.00 95.75 243 GLN A C 1
ATOM 1902 O O . GLN A 1 243 ? -17.316 -0.823 27.318 1.00 95.75 243 GLN A O 1
ATOM 1907 N N . TYR A 1 244 ? -15.223 -1.630 27.190 1.00 95.88 244 TYR A N 1
ATOM 1908 C CA . TYR A 1 244 ? -14.885 -1.427 28.599 1.00 95.88 244 TYR A CA 1
ATOM 1909 C C . TYR A 1 244 ? -14.268 -0.033 28.736 1.00 95.88 244 TYR A C 1
ATOM 1911 O O . TYR A 1 244 ? -13.167 0.202 28.240 1.00 95.88 244 TYR A O 1
ATOM 1919 N N . ARG A 1 245 ? -14.967 0.907 29.378 1.00 94.50 245 ARG A N 1
ATOM 1920 C CA . ARG A 1 245 ? -14.472 2.280 29.553 1.00 94.50 245 ARG A CA 1
ATOM 1921 C C . ARG A 1 245 ? -13.632 2.396 30.821 1.00 94.50 245 ARG A C 1
ATOM 1923 O O . ARG A 1 245 ? -14.099 2.060 31.904 1.00 94.50 245 ARG A O 1
ATOM 1930 N N . THR A 1 246 ? -12.425 2.936 30.694 1.00 92.81 246 THR A N 1
ATOM 1931 C CA . THR A 1 246 ? -11.584 3.344 31.824 1.00 92.81 246 THR A CA 1
ATOM 1932 C C . THR A 1 246 ? -11.211 4.811 31.697 1.00 92.81 246 THR A C 1
ATOM 1934 O O . THR A 1 246 ? -10.915 5.299 30.611 1.00 92.81 246 THR A O 1
ATOM 1937 N N . THR A 1 247 ? -11.210 5.518 32.821 1.00 91.62 247 THR A N 1
ATOM 1938 C CA . THR A 1 247 ? -10.807 6.928 32.898 1.00 91.62 247 THR A CA 1
ATOM 1939 C C . THR A 1 247 ? -9.496 7.123 33.655 1.00 91.62 247 THR A C 1
ATOM 1941 O O . THR A 1 247 ? -9.130 8.245 34.016 1.00 91.62 247 THR A O 1
ATOM 1944 N N . LYS A 1 248 ? -8.809 6.020 33.974 1.00 89.88 248 LYS A N 1
ATOM 1945 C CA . LYS A 1 248 ? -7.489 6.038 34.604 1.00 89.88 248 LYS A CA 1
ATOM 1946 C C . LYS A 1 248 ? -6.438 6.387 33.554 1.00 89.88 248 LYS A C 1
ATOM 1948 O O . LYS A 1 248 ? -6.544 5.982 32.403 1.00 89.88 248 LYS A O 1
ATOM 1953 N N . PHE A 1 249 ? -5.386 7.086 33.967 1.00 85.50 249 PHE A N 1
ATOM 1954 C CA . PHE A 1 249 ? -4.271 7.428 33.079 1.00 85.50 249 PHE A CA 1
ATOM 1955 C C . PHE A 1 249 ? -3.426 6.211 32.655 1.00 85.50 249 PHE A C 1
ATOM 1957 O O . PHE A 1 249 ? -2.886 6.167 31.547 1.00 85.50 249 PHE A O 1
ATOM 1964 N N . ARG A 1 250 ? -3.330 5.215 33.542 1.00 89.12 250 ARG A N 1
ATOM 1965 C CA . ARG A 1 250 ? -2.645 3.939 33.329 1.00 89.12 250 ARG A CA 1
ATOM 1966 C C . ARG A 1 250 ? -3.355 2.862 34.141 1.00 89.12 250 ARG A C 1
ATOM 1968 O O . ARG A 1 250 ? -3.638 3.074 35.319 1.00 89.12 250 ARG A O 1
ATOM 1975 N N . ASP A 1 251 ? -3.634 1.729 33.512 1.00 88.69 251 ASP A N 1
ATOM 1976 C CA . ASP A 1 251 ? -4.165 0.530 34.161 1.00 88.69 251 ASP A CA 1
ATOM 1977 C C . ASP A 1 251 ? -3.821 -0.697 33.314 1.00 88.69 251 ASP A C 1
ATOM 1979 O O . ASP A 1 251 ? -4.531 -1.051 32.378 1.00 88.69 251 ASP A O 1
ATOM 1983 N N . GLU A 1 252 ? -2.715 -1.361 33.633 1.00 88.50 252 GLU A N 1
ATOM 1984 C CA . GLU A 1 252 ? -2.218 -2.493 32.840 1.00 88.50 252 GLU A CA 1
ATOM 1985 C C . GLU A 1 252 ? -3.106 -3.743 32.940 1.00 88.50 252 GLU A C 1
ATOM 1987 O O . GLU A 1 252 ? -2.965 -4.669 32.138 1.00 88.50 252 GLU A O 1
ATOM 1992 N N . SER A 1 253 ? -4.024 -3.774 33.913 1.00 89.50 253 SER A N 1
ATOM 1993 C CA . SER A 1 253 ? -4.946 -4.887 34.155 1.00 89.50 253 SER A CA 1
ATOM 1994 C C . SER A 1 253 ? -6.277 -4.748 33.411 1.00 89.50 253 SER A C 1
ATOM 1996 O O . SER A 1 253 ? -7.030 -5.719 33.310 1.00 89.50 253 SER A O 1
ATOM 1998 N N . VAL A 1 254 ? -6.560 -3.572 32.835 1.00 92.00 254 VAL A N 1
ATOM 1999 C CA . VAL A 1 254 ? -7.874 -3.264 32.249 1.00 92.00 254 VAL A CA 1
ATOM 2000 C C . VAL A 1 254 ? -8.244 -4.197 31.097 1.00 92.00 254 VAL A C 1
ATOM 2002 O O . VAL A 1 254 ? -9.383 -4.641 31.000 1.00 92.00 254 VAL A O 1
ATOM 2005 N N . THR A 1 255 ? -7.282 -4.564 30.251 1.00 90.75 255 THR A N 1
ATOM 2006 C CA . THR A 1 255 ? -7.500 -5.489 29.124 1.00 90.75 255 THR A CA 1
ATOM 2007 C C . THR A 1 255 ? -7.806 -6.908 29.596 1.00 90.75 255 THR A C 1
ATOM 2009 O O . THR A 1 255 ? -8.638 -7.592 29.008 1.00 90.75 255 THR A O 1
ATOM 2012 N N . GLU A 1 256 ? -7.203 -7.341 30.702 1.00 90.25 256 GLU A N 1
ATOM 2013 C CA . GLU A 1 256 ? -7.505 -8.615 31.359 1.00 90.25 256 GLU A CA 1
ATOM 2014 C C . GLU A 1 256 ? -8.922 -8.652 31.923 1.00 90.25 256 GLU A C 1
ATOM 2016 O O . GLU A 1 256 ? -9.646 -9.638 31.766 1.00 90.25 256 GLU A O 1
ATOM 2021 N N . GLU A 1 257 ? -9.311 -7.577 32.602 1.00 92.88 257 GLU A N 1
ATOM 2022 C CA . GLU A 1 257 ? -10.635 -7.448 33.185 1.00 92.88 257 GLU A CA 1
ATOM 2023 C C . GLU A 1 257 ? -11.715 -7.365 32.105 1.00 92.88 257 GLU A C 1
ATOM 2025 O O . GLU A 1 257 ? -12.693 -8.114 32.162 1.00 92.88 257 GLU A O 1
ATOM 2030 N N . ALA A 1 258 ? -11.503 -6.529 31.091 1.00 93.44 258 ALA A N 1
ATOM 2031 C CA . ALA A 1 258 ? -12.376 -6.403 29.935 1.00 93.44 258 ALA A CA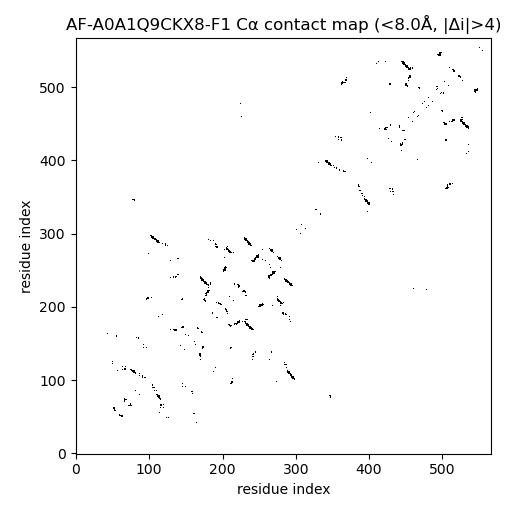 1
ATOM 2032 C C . ALA A 1 258 ? -12.553 -7.751 29.219 1.00 93.44 258 ALA A C 1
ATOM 2034 O O . ALA A 1 258 ? -13.685 -8.163 28.958 1.00 93.44 258 ALA A O 1
ATOM 2035 N N . PHE A 1 259 ? -11.461 -8.490 28.993 1.00 89.75 259 PHE A N 1
ATOM 2036 C CA . PHE A 1 259 ? -11.510 -9.828 28.401 1.00 89.75 259 PHE A CA 1
ATOM 2037 C C . PHE A 1 259 ? -12.311 -10.812 29.273 1.00 89.75 259 PHE A C 1
ATOM 2039 O O . PHE A 1 259 ? -13.189 -11.517 28.771 1.00 89.75 259 PHE A O 1
ATOM 2046 N N . ARG A 1 260 ? -12.081 -10.826 30.596 1.00 91.31 260 ARG A N 1
ATOM 2047 C CA . ARG A 1 260 ? -12.804 -11.689 31.555 1.00 91.31 260 ARG A CA 1
ATOM 2048 C C . ARG A 1 260 ? -14.302 -11.390 31.590 1.00 91.31 260 ARG A C 1
ATOM 2050 O O . ARG A 1 260 ? -15.114 -12.309 31.663 1.00 91.31 260 ARG A O 1
ATOM 2057 N N . GLN A 1 261 ? -14.666 -10.113 31.514 1.00 93.44 261 GLN A N 1
ATOM 2058 C CA . GLN A 1 261 ? -16.053 -9.649 31.495 1.00 93.44 261 GLN A CA 1
ATOM 2059 C C . GLN A 1 261 ? -16.694 -9.710 30.096 1.00 93.44 261 GLN A C 1
ATOM 2061 O O . GLN A 1 261 ? -17.840 -9.289 29.926 1.00 93.44 261 GLN A O 1
ATOM 2066 N N . ARG A 1 262 ? -15.989 -10.276 29.102 1.00 92.50 262 ARG A N 1
ATOM 2067 C CA . ARG A 1 262 ? -16.444 -10.412 27.713 1.00 92.50 262 ARG A CA 1
ATOM 2068 C C . ARG A 1 262 ? -16.829 -9.064 27.099 1.00 92.50 262 ARG A C 1
ATOM 2070 O O . ARG A 1 262 ? -17.914 -8.942 26.533 1.00 92.50 262 ARG A O 1
ATOM 2077 N N . PHE A 1 263 ? -15.982 -8.052 27.243 1.00 95.44 263 PHE A N 1
ATOM 2078 C CA . PHE A 1 263 ? -16.027 -6.850 26.411 1.00 95.44 263 PHE A CA 1
ATOM 2079 C C . PHE A 1 263 ? -15.274 -7.092 25.103 1.00 95.44 263 PHE A C 1
ATOM 2081 O O . PHE A 1 263 ? -14.382 -7.937 25.044 1.00 95.44 263 PHE A O 1
ATOM 2088 N N . ASP A 1 264 ? -15.648 -6.353 24.065 1.00 95.56 264 ASP A N 1
ATOM 2089 C CA . ASP A 1 264 ? -15.096 -6.519 22.718 1.00 95.56 264 ASP A CA 1
ATOM 2090 C C . ASP A 1 264 ? -13.897 -5.581 22.478 1.00 95.56 264 ASP A C 1
ATOM 2092 O O . ASP A 1 264 ? -13.051 -5.857 21.632 1.00 95.56 264 ASP A O 1
ATOM 2096 N N . SER A 1 265 ? -13.785 -4.493 23.246 1.00 96.62 265 SER A N 1
ATOM 2097 C CA . SER A 1 265 ? -12.650 -3.559 23.224 1.00 96.62 265 SER A CA 1
ATOM 2098 C C . SER A 1 265 ? -12.497 -2.818 24.558 1.00 96.62 265 SER A C 1
ATOM 2100 O O . SER A 1 265 ? -13.405 -2.835 25.396 1.00 96.62 265 SER A O 1
ATOM 2102 N N . VAL A 1 266 ? -11.362 -2.144 24.760 1.00 96.62 266 VAL A N 1
ATOM 2103 C CA . VAL A 1 266 ? -11.188 -1.144 25.828 1.00 96.62 266 VAL A CA 1
ATOM 2104 C C . VAL A 1 266 ? -11.204 0.251 25.222 1.00 96.62 266 VAL A C 1
ATOM 2106 O O . VAL A 1 266 ? -10.522 0.505 24.234 1.00 96.62 266 VAL A O 1
ATOM 2109 N N . LEU A 1 267 ? -11.936 1.159 25.861 1.00 95.69 267 LEU A N 1
ATOM 2110 C CA . LEU A 1 267 ? -11.879 2.594 25.624 1.00 95.69 267 LEU A CA 1
ATOM 2111 C C . LEU A 1 267 ? -11.193 3.262 26.821 1.00 95.69 267 LEU A C 1
ATOM 2113 O O . LEU A 1 267 ? -11.755 3.307 27.917 1.00 95.69 267 LEU A O 1
ATOM 2117 N N . ALA A 1 268 ? -9.994 3.792 26.613 1.00 93.69 268 ALA A N 1
ATOM 2118 C CA . ALA A 1 268 ? -9.287 4.592 27.599 1.00 93.69 268 ALA A CA 1
ATOM 2119 C C . ALA A 1 268 ? -9.515 6.083 27.327 1.00 93.69 268 ALA A C 1
ATOM 2121 O O . ALA A 1 268 ? -9.095 6.609 26.300 1.00 93.69 268 ALA A O 1
ATOM 2122 N N . GLU A 1 269 ? -10.160 6.769 28.268 1.00 90.44 269 GLU A N 1
ATOM 2123 C CA . GLU A 1 269 ? -10.474 8.201 28.200 1.00 90.44 269 GLU A CA 1
ATOM 2124 C C . GLU A 1 269 ? -10.059 8.881 29.520 1.00 90.44 269 GLU A C 1
ATOM 2126 O O . GLU A 1 269 ? -10.893 9.114 30.401 1.00 90.44 269 GLU A O 1
ATOM 2131 N N . PRO A 1 270 ? -8.753 9.124 29.736 1.00 83.25 270 PRO A N 1
ATOM 2132 C CA . PRO A 1 270 ? -8.266 9.721 30.974 1.00 83.25 270 PRO A CA 1
ATOM 2133 C C . PRO A 1 270 ? -8.739 11.171 31.131 1.00 83.25 270 PRO A C 1
ATOM 2135 O O . PRO A 1 270 ? -8.562 11.972 30.223 1.00 83.25 270 PRO A O 1
ATOM 2138 N N . HIS A 1 271 ? -9.235 11.550 32.314 1.00 69.94 271 HIS A N 1
ATOM 2139 C CA . HIS A 1 271 ? -9.762 12.904 32.582 1.00 69.94 271 HIS A CA 1
ATOM 2140 C C . HIS A 1 271 ? -8.765 14.057 32.338 1.00 69.94 271 HIS A C 1
ATOM 2142 O O . HIS A 1 271 ? -9.183 15.198 32.172 1.00 69.94 271 HIS A O 1
ATOM 2148 N N . CYS A 1 272 ? -7.457 13.782 32.366 1.00 58.34 272 CYS A N 1
ATOM 2149 C CA . CYS A 1 272 ? -6.386 14.774 32.223 1.00 58.34 272 CYS A CA 1
ATOM 2150 C C . CYS A 1 272 ? -5.748 14.822 30.825 1.00 58.34 272 CYS A C 1
ATOM 2152 O O . CYS A 1 272 ? -4.835 15.616 30.615 1.00 58.34 272 CYS A O 1
ATOM 2154 N N . HIS A 1 273 ? -6.193 13.987 29.880 1.00 57.47 273 HIS A N 1
ATOM 2155 C CA . HIS A 1 273 ? -5.693 13.992 28.505 1.00 57.47 273 HIS A CA 1
ATOM 2156 C C . HIS A 1 273 ? -6.832 14.241 27.528 1.00 57.47 273 HIS A C 1
ATOM 2158 O O . HIS A 1 273 ? -7.938 13.742 27.706 1.00 57.47 273 HIS A O 1
ATOM 2164 N N . LEU A 1 274 ? -6.535 14.996 26.473 1.00 60.31 274 LEU A N 1
ATOM 2165 C CA . LEU A 1 274 ? -7.505 15.365 25.446 1.00 60.31 274 LEU A CA 1
ATOM 2166 C C . LEU A 1 274 ? -7.794 14.234 24.447 1.00 60.31 274 LEU A C 1
ATOM 2168 O O . LEU A 1 274 ? -8.564 14.448 23.517 1.00 60.31 274 LEU A O 1
ATOM 2172 N N . HIS A 1 275 ? -7.201 13.045 24.614 1.00 77.06 275 HIS A N 1
ATOM 2173 C CA . HIS A 1 275 ? -7.242 12.009 23.580 1.00 77.06 275 HIS A CA 1
ATOM 2174 C C . HIS A 1 275 ? -7.583 10.632 24.129 1.00 77.06 275 HIS A C 1
ATOM 2176 O O . HIS A 1 275 ? -7.103 10.220 25.193 1.00 77.06 275 HIS A O 1
ATOM 2182 N N . ARG A 1 276 ? -8.400 9.922 23.352 1.00 89.56 276 ARG A N 1
ATOM 2183 C CA . ARG A 1 276 ? -8.872 8.572 23.641 1.00 89.56 276 ARG A CA 1
ATOM 2184 C C . ARG A 1 276 ? -8.001 7.551 22.944 1.00 89.56 276 ARG A C 1
ATOM 2186 O O . ARG A 1 276 ? -7.678 7.697 21.769 1.00 89.56 276 ARG A O 1
ATOM 2193 N N . GLU A 1 277 ? -7.682 6.489 23.667 1.00 93.19 277 GLU A N 1
ATOM 2194 C CA . GLU A 1 277 ? -7.043 5.313 23.092 1.00 93.19 277 GLU A CA 1
ATOM 2195 C C . GLU A 1 277 ? -8.004 4.134 23.119 1.00 93.19 277 GLU A C 1
ATOM 2197 O O . GLU A 1 277 ? -8.760 3.926 24.073 1.00 93.19 277 GLU A O 1
ATOM 2202 N N . PHE A 1 278 ? -7.948 3.342 22.060 1.00 95.88 278 PHE A N 1
ATOM 2203 C CA . PHE A 1 278 ? -8.786 2.175 21.863 1.00 95.88 278 PHE A CA 1
ATOM 2204 C C . PHE A 1 278 ? -7.887 0.948 21.809 1.00 95.88 278 PHE A C 1
ATOM 2206 O O . PHE A 1 278 ? -6.943 0.899 21.020 1.00 95.88 278 PHE A O 1
ATOM 2213 N N . VAL A 1 279 ? -8.170 -0.044 22.653 1.00 95.94 279 VAL A N 1
ATOM 2214 C CA . VAL A 1 279 ? -7.394 -1.287 22.702 1.00 95.94 279 VAL A CA 1
ATOM 2215 C C . VAL A 1 279 ? -8.238 -2.446 22.200 1.00 95.94 279 VAL A C 1
ATOM 2217 O O . VAL A 1 279 ? -9.319 -2.718 22.731 1.00 95.94 279 VAL A O 1
ATOM 2220 N N . ILE A 1 280 ? -7.725 -3.132 21.181 1.00 95.88 280 ILE A N 1
ATOM 2221 C CA . ILE A 1 280 ? -8.398 -4.221 20.469 1.00 95.88 280 ILE A CA 1
ATOM 2222 C C . ILE A 1 280 ? -7.695 -5.549 20.754 1.00 95.88 280 ILE A C 1
ATOM 2224 O O . ILE A 1 280 ? -6.464 -5.625 20.750 1.00 95.88 280 ILE A O 1
ATOM 2228 N N . PHE A 1 281 ? -8.479 -6.598 21.020 1.00 92.81 281 PHE A N 1
ATOM 2229 C CA . PHE A 1 281 ? -7.971 -7.911 21.444 1.00 92.81 281 PHE A CA 1
ATOM 2230 C C . PHE A 1 281 ? -7.746 -8.897 20.298 1.00 92.81 281 PHE A C 1
ATOM 2232 O O . PHE A 1 281 ? -6.968 -9.837 20.455 1.00 92.81 281 PHE A O 1
ATOM 2239 N N . ASP A 1 282 ? -8.459 -8.714 19.190 1.00 93.94 282 ASP A N 1
ATOM 2240 C CA . ASP A 1 282 ? -8.515 -9.634 18.059 1.00 93.94 282 ASP A CA 1
ATOM 2241 C C . ASP A 1 282 ? -8.238 -8.865 16.766 1.00 93.94 282 ASP A C 1
ATOM 2243 O O . ASP A 1 282 ? -8.898 -7.867 16.478 1.00 93.94 282 ASP A O 1
ATOM 2247 N N . GLY A 1 283 ? -7.262 -9.331 15.987 1.00 94.38 283 GLY A N 1
ATOM 2248 C CA . GLY A 1 283 ? -6.877 -8.704 14.726 1.00 94.38 283 GLY A CA 1
ATOM 2249 C C . GLY A 1 283 ? -8.006 -8.660 13.703 1.00 94.38 283 GLY A C 1
ATOM 2250 O O . GLY A 1 283 ? -8.094 -7.703 12.942 1.00 94.38 283 GLY A O 1
ATOM 2251 N N . HIS A 1 284 ? -8.931 -9.625 13.736 1.00 96.19 284 HIS A N 1
ATOM 2252 C CA . HIS A 1 284 ? -10.079 -9.650 12.827 1.00 96.19 284 HIS A CA 1
ATOM 2253 C C . HIS A 1 284 ? -11.108 -8.546 13.131 1.00 96.19 284 HIS A C 1
ATOM 2255 O O . HIS A 1 284 ? -12.024 -8.334 12.347 1.00 96.19 284 HIS A O 1
ATOM 2261 N N . GLN A 1 285 ? -10.982 -7.814 14.248 1.00 96.56 285 GLN A N 1
ATOM 2262 C CA . GLN A 1 285 ? -11.789 -6.610 14.502 1.00 96.56 285 GLN A CA 1
ATOM 2263 C C . GLN A 1 285 ? -11.314 -5.390 13.708 1.00 96.56 285 GLN A C 1
ATOM 2265 O O . GLN A 1 285 ? -11.915 -4.322 13.835 1.00 96.56 285 GLN A O 1
ATOM 2270 N N . VAL A 1 286 ? -10.230 -5.517 12.944 1.00 97.50 286 VAL A N 1
ATOM 2271 C CA . VAL A 1 286 ? -9.561 -4.397 12.297 1.00 97.50 286 VAL A CA 1
ATOM 2272 C C . VAL A 1 286 ? -9.334 -4.705 10.824 1.00 97.50 286 VAL A C 1
ATOM 2274 O O . VAL A 1 286 ? -8.775 -5.742 10.481 1.00 97.50 286 VAL A O 1
ATOM 2277 N N . TYR A 1 287 ? -9.724 -3.772 9.960 1.00 96.44 287 TYR A N 1
ATOM 2278 C CA . TYR A 1 287 ? -9.362 -3.779 8.547 1.00 96.44 287 TYR A CA 1
ATOM 2279 C C . TYR A 1 287 ? -8.498 -2.542 8.238 1.00 96.44 287 TYR A C 1
ATOM 2281 O O . TYR A 1 287 ? -9.010 -1.423 8.368 1.00 96.44 287 TYR A O 1
ATOM 2289 N N . PRO A 1 288 ? -7.204 -2.697 7.886 1.00 96.31 288 PRO A N 1
ATOM 2290 C CA . PRO A 1 288 ? -6.312 -1.577 7.572 1.00 96.31 288 PRO A CA 1
ATOM 2291 C C . PRO A 1 288 ? -6.636 -1.009 6.187 1.00 96.31 288 PRO A C 1
ATOM 2293 O O . PRO A 1 288 ? -5.993 -1.365 5.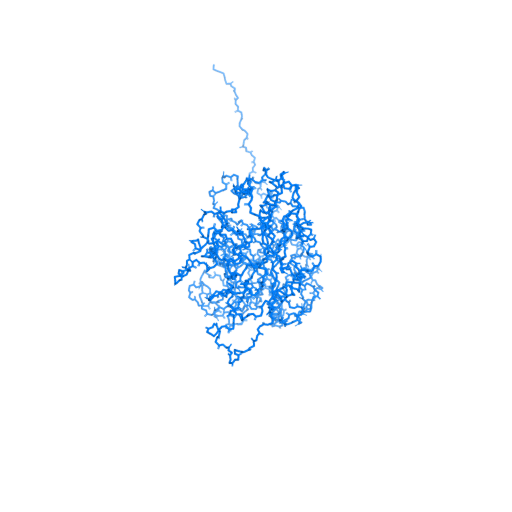212 1.00 96.31 288 PRO A O 1
ATOM 2296 N N . GLU A 1 289 ? -7.659 -0.163 6.076 1.00 94.00 289 GLU A N 1
ATOM 2297 C CA . GLU A 1 289 ? -8.171 0.263 4.768 1.00 94.00 289 GLU A CA 1
ATOM 2298 C C . GLU A 1 289 ? -7.246 1.223 4.023 1.00 94.00 289 GLU A C 1
ATOM 2300 O O . GLU A 1 289 ? -7.166 1.145 2.800 1.00 94.00 289 GLU A O 1
ATOM 2305 N N . TYR A 1 290 ? -6.533 2.102 4.730 1.00 93.81 290 TYR A N 1
ATOM 2306 C CA . TYR A 1 290 ? -5.560 2.996 4.107 1.00 93.81 290 TYR A CA 1
ATOM 2307 C C . TYR A 1 290 ? -4.225 2.960 4.840 1.00 93.81 290 TYR A C 1
ATOM 2309 O O . TYR A 1 290 ? -4.185 3.023 6.070 1.00 93.81 290 TYR A O 1
ATOM 2317 N N . ALA A 1 291 ? -3.134 2.926 4.076 1.00 94.38 291 ALA A N 1
ATOM 2318 C CA . ALA A 1 291 ? -1.789 3.171 4.577 1.00 94.38 291 ALA A CA 1
ATOM 2319 C C . ALA A 1 291 ? -1.312 4.547 4.102 1.00 94.38 291 ALA A C 1
ATOM 2321 O O . ALA A 1 291 ? -1.330 4.854 2.908 1.00 94.38 291 ALA A O 1
ATOM 2322 N N . LEU A 1 292 ? -0.920 5.378 5.063 1.00 94.12 292 LEU A N 1
ATOM 2323 C CA . LEU A 1 292 ? -0.533 6.769 4.884 1.00 94.12 292 LEU A CA 1
ATOM 2324 C C . LEU A 1 292 ? 0.939 6.904 5.265 1.00 94.12 292 LEU A C 1
ATOM 2326 O O . LEU A 1 292 ? 1.300 6.670 6.417 1.00 94.12 292 LEU A O 1
ATOM 2330 N N . VAL A 1 293 ? 1.777 7.279 4.307 1.00 89.00 293 VAL A N 1
ATOM 2331 C CA . VAL A 1 293 ? 3.181 7.622 4.530 1.00 89.00 293 VAL A CA 1
ATOM 2332 C C . VAL A 1 293 ? 3.290 9.138 4.572 1.00 89.00 293 VAL A C 1
ATOM 2334 O O . VAL A 1 293 ? 2.778 9.820 3.682 1.00 89.00 293 VAL A O 1
ATOM 2337 N N . TYR A 1 294 ? 3.933 9.665 5.605 1.00 89.38 294 TYR A N 1
ATOM 2338 C CA . TYR A 1 294 ? 4.020 11.101 5.849 1.00 89.38 294 TYR A CA 1
ATOM 2339 C C . TYR A 1 294 ? 5.378 11.502 6.417 1.00 89.38 294 TYR A C 1
ATOM 2341 O O . TYR A 1 294 ? 6.093 10.687 6.998 1.00 89.38 294 TYR A O 1
ATOM 2349 N N . GLU A 1 295 ? 5.690 12.785 6.308 1.00 86.00 295 GLU A N 1
ATOM 2350 C CA . GLU A 1 295 ? 6.797 13.428 7.011 1.00 86.00 295 GLU A CA 1
ATOM 2351 C C . GLU A 1 295 ? 6.264 14.270 8.173 1.00 86.00 295 GLU A C 1
ATOM 2353 O O . GLU A 1 295 ? 5.143 14.792 8.135 1.00 86.00 295 GLU A O 1
ATOM 2358 N N . ARG A 1 296 ? 7.091 14.435 9.209 1.00 86.56 296 ARG A N 1
ATOM 2359 C CA . ARG A 1 296 ? 6.827 15.373 10.306 1.00 86.56 296 ARG A CA 1
ATOM 2360 C C . ARG A 1 296 ? 7.406 16.735 9.945 1.00 86.56 296 ARG A C 1
ATOM 2362 O O . ARG A 1 296 ? 8.615 16.859 9.759 1.00 86.56 296 ARG A O 1
ATOM 2369 N N . LEU A 1 297 ? 6.568 17.764 9.902 1.00 78.94 297 LEU A N 1
ATOM 2370 C CA . LEU A 1 297 ? 7.032 19.139 9.727 1.00 78.94 297 LEU A CA 1
ATOM 2371 C C . LEU A 1 297 ? 7.397 19.729 11.096 1.00 78.94 297 LEU A C 1
ATOM 2373 O O . LEU A 1 297 ? 6.591 19.679 12.026 1.00 78.94 297 LEU A O 1
ATOM 2377 N N . SER A 1 298 ? 8.610 20.275 11.239 1.00 58.78 298 SER A N 1
ATOM 2378 C CA . SER A 1 298 ? 9.002 20.964 12.474 1.00 58.78 298 SER A CA 1
ATOM 2379 C C . SER A 1 298 ? 8.396 22.375 12.542 1.00 58.78 298 SER A C 1
ATOM 2381 O O . SER A 1 298 ? 8.162 22.996 11.500 1.00 58.78 298 SER A O 1
ATOM 2383 N N . PRO A 1 299 ? 8.185 22.937 13.748 1.00 53.75 299 PRO A N 1
ATOM 2384 C CA . PRO A 1 299 ? 7.699 24.307 13.897 1.00 53.75 299 PRO A CA 1
ATOM 2385 C C . PRO A 1 299 ? 8.610 25.352 13.227 1.00 53.75 299 PRO A C 1
ATOM 2387 O O . PRO A 1 299 ? 8.128 26.312 12.647 1.00 53.75 299 PRO A O 1
ATOM 2390 N N . ASP A 1 300 ? 9.929 25.179 13.200 1.00 49.34 300 ASP A N 1
ATOM 2391 C CA . ASP A 1 300 ? 10.815 26.190 12.593 1.00 49.34 300 ASP A CA 1
ATOM 2392 C C . ASP A 1 300 ? 10.602 26.357 11.073 1.00 49.34 300 ASP A C 1
ATOM 2394 O O . ASP A 1 300 ? 10.961 27.386 10.496 1.00 49.34 300 ASP A O 1
ATOM 2398 N N . PHE A 1 301 ? 9.951 25.388 10.421 1.00 46.72 301 PHE A N 1
ATOM 2399 C CA . PHE A 1 301 ? 9.610 25.453 9.004 1.00 46.72 301 PHE A CA 1
ATOM 2400 C C . PHE A 1 301 ? 8.368 26.304 8.679 1.00 46.72 301 PHE A C 1
ATOM 2402 O O . PHE A 1 301 ? 8.193 26.641 7.509 1.00 46.72 301 PHE A O 1
ATOM 2409 N N . TRP A 1 302 ? 7.537 26.705 9.659 1.00 40.56 302 TRP A N 1
ATOM 2410 C CA . TRP A 1 302 ? 6.300 27.472 9.393 1.00 40.56 302 TRP A CA 1
ATOM 2411 C C . TRP A 1 302 ? 6.523 28.980 9.201 1.00 40.56 302 TRP A C 1
ATOM 2413 O O . TRP A 1 302 ? 5.697 29.648 8.580 1.00 40.56 302 TRP A O 1
ATOM 2423 N N . MET A 1 303 ? 7.638 29.532 9.696 1.00 35.44 303 MET A N 1
ATOM 2424 C CA . MET A 1 303 ? 7.983 30.952 9.501 1.00 35.44 303 MET A CA 1
ATOM 2425 C C . MET A 1 303 ? 8.620 31.251 8.136 1.00 35.44 303 MET A C 1
ATOM 2427 O O . MET A 1 303 ? 8.849 32.413 7.799 1.00 35.44 303 MET A O 1
ATOM 2431 N N . CYS A 1 304 ? 8.869 30.222 7.329 1.00 33.06 304 CYS A N 1
ATOM 2432 C CA . CYS A 1 304 ? 9.177 30.356 5.912 1.00 33.06 304 CYS A CA 1
ATOM 2433 C C . CYS A 1 304 ? 7.962 29.891 5.099 1.00 33.06 304 CYS A C 1
ATOM 2435 O O . CYS A 1 304 ? 7.323 28.913 5.484 1.00 33.06 304 CYS A O 1
ATOM 2437 N N . PRO A 1 305 ? 7.629 30.534 3.966 1.00 31.92 305 PRO A N 1
ATOM 2438 C CA . PRO A 1 305 ? 6.668 29.958 3.038 1.00 31.92 305 PRO A CA 1
ATOM 2439 C C . PRO A 1 305 ? 7.208 28.596 2.581 1.00 31.92 305 PRO A C 1
ATOM 2441 O O . PRO A 1 305 ? 8.161 28.540 1.815 1.00 31.92 305 PRO A O 1
ATOM 2444 N N . SER A 1 306 ? 6.617 27.536 3.136 1.00 35.69 306 SER A N 1
ATOM 2445 C CA . SER A 1 306 ? 6.703 26.115 2.791 1.00 35.69 306 SER A CA 1
ATOM 2446 C C . SER A 1 306 ? 8.058 25.575 2.286 1.00 35.69 306 SER A C 1
ATOM 2448 O O . SER A 1 306 ? 8.440 25.846 1.152 1.00 35.69 306 SER A O 1
ATOM 2450 N N . PRO A 1 307 ? 8.736 24.665 3.009 1.00 31.25 307 PRO A N 1
ATOM 2451 C CA . PRO A 1 307 ? 9.813 23.854 2.430 1.00 31.25 307 PRO A CA 1
ATOM 2452 C C . PRO A 1 307 ? 9.328 22.775 1.459 1.00 31.25 307 PRO A C 1
ATOM 2454 O O . PRO A 1 307 ? 10.157 22.181 0.774 1.00 31.25 307 PRO A O 1
ATOM 2457 N N . VAL A 1 308 ? 8.010 22.565 1.323 1.00 35.62 308 VAL A N 1
ATOM 2458 C CA . VAL A 1 308 ? 7.457 21.773 0.211 1.00 35.62 308 VAL A CA 1
ATOM 2459 C C . VAL A 1 308 ? 7.852 22.427 -1.120 1.00 35.62 308 VAL A C 1
ATOM 2461 O O . VAL A 1 308 ? 8.041 21.736 -2.110 1.00 35.62 308 VAL A O 1
ATOM 2464 N N . ARG A 1 309 ? 8.165 23.734 -1.137 1.00 31.14 309 ARG A N 1
ATOM 2465 C CA . ARG A 1 309 ? 8.794 24.386 -2.293 1.00 31.14 309 ARG A CA 1
ATOM 2466 C C . ARG A 1 309 ? 10.201 23.876 -2.650 1.00 31.14 309 ARG A C 1
ATOM 2468 O O . ARG A 1 309 ? 10.686 24.227 -3.712 1.00 31.14 309 ARG A O 1
ATOM 2475 N N . ARG A 1 310 ? 10.895 23.072 -1.841 1.00 31.12 310 ARG A N 1
ATOM 2476 C CA . ARG A 1 310 ? 12.257 22.617 -2.199 1.00 31.12 310 ARG A CA 1
ATOM 2477 C C . ARG A 1 310 ? 12.328 21.238 -2.847 1.00 31.12 310 ARG A C 1
ATOM 2479 O O . ARG A 1 310 ? 13.323 20.962 -3.496 1.00 31.12 310 ARG A O 1
ATOM 2486 N N . TYR A 1 311 ? 11.279 20.428 -2.709 1.00 33.22 311 TYR A N 1
ATOM 2487 C CA . TYR A 1 311 ? 11.057 19.272 -3.586 1.00 33.22 311 TYR A CA 1
ATOM 2488 C C . TYR A 1 311 ? 10.116 19.610 -4.756 1.00 33.22 311 TYR A C 1
ATOM 2490 O O . TYR A 1 311 ? 10.203 18.962 -5.784 1.00 33.22 311 TYR A O 1
ATOM 2498 N N . TRP A 1 312 ? 9.276 20.654 -4.636 1.00 34.19 312 TRP A N 1
ATOM 2499 C CA . TRP A 1 312 ? 8.218 20.966 -5.615 1.00 34.19 312 TRP A CA 1
ATOM 2500 C C . TRP A 1 312 ? 8.233 22.394 -6.203 1.00 34.19 312 TRP A C 1
ATOM 2502 O O . TRP A 1 312 ? 7.343 22.727 -6.976 1.00 34.19 312 TRP A O 1
ATOM 2512 N N . ALA A 1 313 ? 9.161 23.295 -5.849 1.00 30.69 313 ALA A N 1
ATOM 2513 C CA . ALA A 1 313 ? 9.191 24.661 -6.425 1.00 30.69 313 ALA A CA 1
ATOM 2514 C C . ALA A 1 313 ? 10.466 25.059 -7.150 1.00 30.69 313 ALA A C 1
ATOM 2516 O O . ALA A 1 313 ? 10.540 26.192 -7.624 1.00 30.69 313 ALA A O 1
ATOM 2517 N N . ASP A 1 314 ? 11.376 24.115 -7.362 1.00 33.19 314 ASP A N 1
ATOM 2518 C CA . ASP A 1 314 ? 12.217 24.205 -8.552 1.00 33.19 314 ASP A CA 1
ATOM 2519 C C . ASP A 1 314 ? 11.403 23.815 -9.823 1.00 33.19 314 ASP A C 1
ATOM 2521 O O . ASP A 1 314 ? 11.830 24.101 -10.937 1.00 33.19 314 ASP A O 1
ATOM 2525 N N . GLU A 1 315 ? 10.167 23.293 -9.682 1.00 44.12 315 GLU A N 1
ATOM 2526 C CA . GLU A 1 315 ? 9.302 22.826 -10.788 1.00 44.12 315 GLU A CA 1
ATOM 2527 C C . GLU A 1 315 ? 8.351 23.876 -11.412 1.00 44.12 315 GLU A C 1
ATOM 2529 O O . GLU A 1 315 ? 7.817 23.660 -12.504 1.00 44.12 315 GLU A O 1
ATOM 2534 N N . GLU A 1 316 ? 8.143 25.051 -10.799 1.00 35.97 316 GLU A N 1
ATOM 2535 C CA . GLU A 1 316 ? 7.348 26.130 -11.435 1.00 35.97 316 GLU A CA 1
ATOM 2536 C C . GLU A 1 316 ? 8.054 26.712 -12.680 1.00 35.97 316 GLU A C 1
ATOM 2538 O O . GLU A 1 316 ? 7.410 27.342 -13.519 1.00 35.97 316 GLU A O 1
ATOM 2543 N N . ALA A 1 317 ? 9.360 26.466 -12.839 1.00 38.31 317 ALA A N 1
ATOM 2544 C CA . ALA A 1 317 ? 10.099 26.779 -14.062 1.00 38.31 317 ALA A CA 1
ATOM 2545 C C . ALA A 1 317 ? 10.035 25.652 -15.120 1.00 38.31 317 ALA A C 1
ATOM 2547 O O . ALA A 1 317 ? 10.137 25.946 -16.310 1.00 38.31 317 ALA A O 1
ATOM 2548 N N . ASP A 1 318 ? 9.792 24.400 -14.709 1.00 37.44 318 ASP A N 1
ATOM 2549 C CA . ASP A 1 318 ? 9.823 23.204 -15.575 1.00 37.44 318 ASP A CA 1
ATOM 2550 C C . ASP A 1 318 ? 8.433 22.744 -16.060 1.00 37.44 318 ASP A C 1
ATOM 2552 O O . ASP A 1 318 ? 8.306 22.087 -17.098 1.00 37.44 318 ASP A O 1
ATOM 2556 N N . THR A 1 319 ? 7.358 23.131 -15.369 1.00 39.47 319 THR A N 1
ATOM 2557 C CA . THR A 1 319 ? 5.963 22.832 -15.764 1.00 39.47 319 THR A CA 1
ATOM 2558 C C . THR A 1 319 ? 5.581 23.419 -17.130 1.00 39.47 319 THR A C 1
ATOM 2560 O O . THR A 1 319 ? 4.724 22.866 -17.823 1.00 39.47 319 THR A O 1
ATOM 2563 N N . ALA A 1 320 ? 6.267 24.474 -17.585 1.00 39.97 320 ALA A N 1
ATOM 2564 C CA . ALA A 1 320 ? 6.098 25.025 -18.931 1.00 39.97 320 ALA A CA 1
ATOM 2565 C C . ALA A 1 320 ? 6.705 24.136 -20.043 1.00 39.97 320 ALA A C 1
ATOM 2567 O O . ALA A 1 320 ? 6.252 24.209 -21.187 1.00 39.97 320 ALA A O 1
ATOM 2568 N N . GLU A 1 321 ? 7.675 23.263 -19.732 1.00 41.81 321 GLU A N 1
ATOM 2569 C CA . GLU A 1 321 ? 8.254 22.300 -20.688 1.00 41.81 321 GLU A CA 1
ATOM 2570 C C . GLU A 1 321 ? 7.601 20.909 -20.637 1.00 41.81 321 GLU A C 1
ATOM 2572 O O . GLU A 1 321 ? 7.674 20.148 -21.611 1.00 41.81 321 GLU A O 1
ATOM 2577 N N . MET A 1 322 ? 6.902 20.574 -19.547 1.00 43.03 322 MET A N 1
ATOM 2578 C CA . MET A 1 322 ? 6.181 19.302 -19.401 1.00 43.03 322 MET A CA 1
ATOM 2579 C C . MET A 1 322 ? 5.103 19.114 -20.490 1.00 43.03 322 MET A C 1
ATOM 2581 O O . MET A 1 322 ? 4.853 17.994 -20.937 1.00 43.03 322 MET A O 1
ATOM 2585 N N . GLY A 1 323 ? 4.582 20.219 -21.044 1.00 41.00 323 GLY A N 1
ATOM 2586 C CA . GLY A 1 323 ? 3.682 20.246 -22.207 1.00 41.00 323 GLY A CA 1
ATOM 2587 C C . GLY A 1 323 ? 4.258 19.682 -23.522 1.00 41.00 323 GLY A C 1
ATOM 2588 O O . GLY A 1 323 ? 3.536 19.607 -24.515 1.00 41.00 323 GLY A O 1
ATOM 2589 N N . SER A 1 324 ? 5.532 19.266 -23.559 1.00 48.22 324 SER A N 1
ATOM 2590 C CA . SER A 1 324 ? 6.190 18.652 -24.727 1.00 48.22 324 SER A CA 1
ATOM 2591 C C . SER A 1 324 ? 6.311 17.117 -24.667 1.00 48.22 324 SER A C 1
ATOM 2593 O O . SER A 1 324 ? 6.647 16.488 -25.679 1.00 48.22 324 SER A O 1
ATOM 2595 N N . TRP A 1 325 ? 6.078 16.482 -23.513 1.00 60.75 325 TRP A N 1
ATOM 2596 C CA . TRP A 1 325 ? 6.366 15.056 -23.315 1.00 60.75 325 TRP A CA 1
ATOM 2597 C C . TRP A 1 325 ? 5.078 14.247 -23.159 1.00 60.75 325 TRP A C 1
ATOM 2599 O O . TRP A 1 325 ? 4.477 14.199 -22.094 1.00 60.75 325 TRP A O 1
ATOM 2609 N N . SER A 1 326 ? 4.645 13.578 -24.231 1.00 72.38 326 SER A N 1
ATOM 2610 C CA . SER A 1 326 ? 3.461 12.716 -24.182 1.00 72.38 326 SER A CA 1
ATOM 2611 C C . SER A 1 326 ? 3.686 11.530 -23.235 1.00 72.38 326 SER A C 1
ATOM 2613 O O . SER A 1 326 ? 4.575 10.704 -23.485 1.00 72.38 326 SER A O 1
ATOM 2615 N N . LEU A 1 327 ? 2.872 11.422 -22.181 1.00 83.06 327 LEU A N 1
ATOM 2616 C CA . LEU A 1 327 ? 2.800 10.220 -21.349 1.00 83.06 327 LEU A CA 1
ATOM 2617 C C . LEU A 1 327 ? 2.254 9.036 -22.168 1.00 83.06 327 LEU A C 1
ATOM 2619 O O . LEU A 1 327 ? 1.441 9.237 -23.079 1.00 83.06 327 LEU A O 1
ATOM 2623 N N . PRO A 1 328 ? 2.661 7.789 -21.876 1.00 83.00 328 PRO A N 1
ATOM 2624 C CA . PRO A 1 328 ? 2.064 6.628 -22.519 1.00 83.00 328 PRO A CA 1
ATOM 2625 C C . PRO A 1 328 ? 0.560 6.555 -22.225 1.00 83.00 328 PRO A C 1
ATOM 2627 O O . PRO A 1 328 ? 0.150 6.552 -21.075 1.00 83.00 328 PRO A O 1
ATOM 2630 N N . ALA A 1 329 ? -0.284 6.425 -23.252 1.00 80.38 329 ALA A N 1
ATOM 2631 C CA . ALA A 1 329 ? -1.751 6.496 -23.115 1.00 80.38 329 ALA A CA 1
ATOM 2632 C C . ALA A 1 329 ? -2.394 5.426 -22.199 1.00 80.38 329 ALA A C 1
ATOM 2634 O O . ALA A 1 329 ? -3.590 5.482 -21.903 1.00 80.38 329 ALA A O 1
ATOM 2635 N N . TYR A 1 330 ? -1.627 4.405 -21.810 1.00 76.50 330 TYR A N 1
ATOM 2636 C CA . TYR A 1 330 ? -2.044 3.359 -20.877 1.00 76.50 330 TYR A CA 1
ATOM 2637 C C . TYR A 1 330 ? -1.687 3.667 -19.414 1.00 76.50 330 TYR A C 1
ATOM 2639 O O . TYR A 1 330 ? -2.085 2.902 -18.535 1.00 76.50 330 TYR A O 1
ATOM 2647 N N . TRP A 1 331 ? -0.947 4.749 -19.157 1.00 81.38 331 TRP A N 1
ATOM 2648 C CA . TRP A 1 331 ? -0.667 5.237 -17.810 1.00 81.38 331 TRP A CA 1
ATOM 2649 C C . TRP A 1 331 ? -1.938 5.761 -17.159 1.00 81.38 331 TRP A C 1
ATOM 2651 O O . TRP A 1 331 ? -2.836 6.263 -17.841 1.00 81.38 331 TRP A O 1
ATOM 2661 N N . PHE A 1 332 ? -2.009 5.622 -15.840 1.00 77.56 332 PHE A N 1
ATOM 2662 C CA . PHE A 1 332 ? -3.107 6.155 -15.047 1.00 77.56 332 PHE A CA 1
ATOM 2663 C C . PHE A 1 332 ? -3.149 7.682 -15.196 1.00 77.56 332 PHE A C 1
ATOM 2665 O O . PHE A 1 332 ? -4.159 8.241 -15.627 1.00 77.56 332 PHE A O 1
ATOM 2672 N N . HIS A 1 333 ? -1.988 8.318 -15.030 1.00 75.12 333 HIS A N 1
ATOM 2673 C CA . HIS A 1 333 ? -1.806 9.770 -15.124 1.00 75.12 333 HIS A CA 1
ATOM 2674 C C . HIS A 1 333 ? -1.943 10.339 -16.547 1.00 75.12 333 HIS A C 1
ATOM 2676 O O . HIS A 1 333 ? -2.042 11.546 -16.726 1.00 75.12 333 HIS A O 1
ATOM 2682 N N . ALA A 1 334 ? -2.008 9.501 -17.591 1.00 71.62 334 ALA A N 1
ATOM 2683 C CA . ALA A 1 334 ? -2.240 9.972 -18.965 1.00 71.62 334 ALA A CA 1
ATOM 2684 C C . ALA A 1 334 ? -3.693 10.407 -19.232 1.00 71.62 334 ALA A C 1
ATOM 2686 O O . ALA A 1 334 ? -3.990 10.926 -20.310 1.00 71.62 334 ALA A O 1
ATOM 2687 N N . ARG A 1 335 ? -4.608 10.139 -18.294 1.00 63.69 335 ARG A N 1
ATOM 2688 C CA . ARG A 1 335 ? -6.044 10.441 -18.408 1.00 63.69 335 ARG A CA 1
ATOM 2689 C C . ARG A 1 335 ? -6.516 11.514 -17.430 1.00 63.69 335 ARG A C 1
ATOM 2691 O O . ARG A 1 335 ? -7.691 11.867 -17.474 1.00 63.69 335 ARG A O 1
ATOM 2698 N N . GLU A 1 336 ? -5.625 12.009 -16.578 1.00 62.44 336 GLU A N 1
ATOM 2699 C CA . GLU A 1 336 ? -5.911 13.040 -15.583 1.00 62.44 336 GLU A CA 1
ATOM 2700 C C . GLU A 1 336 ? -5.345 14.393 -16.034 1.00 62.44 336 GLU A C 1
ATOM 2702 O O . GLU A 1 336 ? -4.373 14.460 -16.791 1.00 62.44 336 GLU A O 1
ATOM 2707 N N . GLU A 1 337 ? -5.956 15.491 -15.583 1.00 57.91 337 GLU A N 1
ATOM 2708 C CA . GLU A 1 337 ? -5.321 16.806 -15.678 1.00 57.91 337 GLU A CA 1
ATOM 2709 C C . GLU A 1 337 ? -4.128 16.818 -14.717 1.00 57.91 337 GLU A C 1
ATOM 2711 O O . GLU A 1 337 ? -4.299 16.841 -13.500 1.00 57.91 337 GLU A O 1
ATOM 2716 N N . LEU A 1 338 ? -2.914 16.744 -15.266 1.00 62.91 338 LEU A N 1
ATOM 2717 C CA . LEU A 1 338 ? -1.681 16.721 -14.482 1.00 62.91 338 LEU A CA 1
ATOM 2718 C C . LEU A 1 338 ? -1.538 18.027 -13.691 1.00 62.91 338 LEU A C 1
ATOM 2720 O O . LEU A 1 338 ? -1.361 19.095 -14.276 1.00 62.91 338 LEU A O 1
ATOM 2724 N N . THR A 1 339 ? -1.578 17.936 -12.362 1.00 57.09 339 THR A N 1
ATOM 2725 C CA . THR A 1 339 ? -1.385 19.083 -11.459 1.00 57.09 339 THR A CA 1
ATOM 2726 C C . THR A 1 339 ? 0.025 19.157 -10.858 1.00 57.09 339 THR A C 1
ATOM 2728 O O . THR A 1 339 ? 0.282 20.053 -10.059 1.00 57.09 339 THR A O 1
ATOM 2731 N N . GLY A 1 340 ? 0.927 18.227 -11.203 1.00 64.81 340 GLY A N 1
ATOM 2732 C CA . GLY A 1 340 ? 2.305 18.152 -10.692 1.00 64.81 340 GLY A CA 1
ATOM 2733 C C . GLY A 1 340 ? 3.015 16.836 -11.045 1.00 64.81 340 GLY A C 1
ATOM 2734 O O . GLY A 1 340 ? 2.474 16.027 -11.807 1.00 64.81 340 GLY A O 1
ATOM 2735 N N . ALA A 1 341 ? 4.217 16.627 -10.495 1.00 68.12 341 ALA A N 1
ATOM 2736 C CA . ALA A 1 341 ? 4.954 15.365 -10.590 1.00 68.12 341 ALA A CA 1
ATOM 2737 C C . ALA A 1 341 ? 4.245 14.203 -9.861 1.00 68.12 341 ALA A C 1
ATOM 2739 O O . ALA A 1 341 ? 3.468 14.402 -8.922 1.00 68.12 341 ALA A O 1
ATOM 2740 N N . PHE A 1 342 ? 4.511 12.970 -10.299 1.00 73.19 342 PHE A N 1
ATOM 2741 C CA . PHE A 1 342 ? 3.941 11.742 -9.741 1.00 73.19 342 PHE A CA 1
ATOM 2742 C C . PHE A 1 342 ? 4.975 10.605 -9.738 1.00 73.19 342 PHE A C 1
ATOM 2744 O O . PHE A 1 342 ? 5.744 10.456 -10.684 1.00 73.19 342 PHE A O 1
ATOM 2751 N N . HIS A 1 343 ? 4.966 9.786 -8.678 1.00 77.25 343 HIS A N 1
ATOM 2752 C CA . HIS A 1 343 ? 5.951 8.718 -8.419 1.00 77.25 343 HIS A CA 1
ATOM 2753 C C . HIS A 1 343 ? 5.260 7.483 -7.820 1.00 77.25 343 HIS A C 1
ATOM 2755 O O . HIS A 1 343 ? 5.401 7.134 -6.639 1.00 77.25 343 HIS A O 1
ATOM 2761 N N . GLU A 1 344 ? 4.393 6.860 -8.611 1.00 74.50 344 GLU A N 1
ATOM 2762 C CA . GLU A 1 344 ? 3.402 5.898 -8.140 1.00 74.50 344 GLU A CA 1
ATOM 2763 C C . GLU A 1 344 ? 3.593 4.505 -8.724 1.00 74.50 344 GLU A C 1
ATOM 2765 O O . GLU A 1 344 ? 4.252 4.281 -9.739 1.00 74.50 344 GLU A O 1
ATOM 2770 N N . THR A 1 345 ? 2.998 3.532 -8.040 1.00 79.88 345 THR A N 1
ATOM 2771 C CA . THR A 1 345 ? 2.953 2.154 -8.505 1.00 79.88 345 THR A CA 1
ATOM 2772 C C . THR A 1 345 ? 1.510 1.686 -8.597 1.00 79.88 345 THR A C 1
ATOM 2774 O O . THR A 1 345 ? 0.715 1.918 -7.685 1.00 79.88 345 THR A O 1
ATOM 2777 N N . HIS A 1 346 ? 1.172 1.023 -9.701 1.00 77.50 346 HIS A N 1
ATOM 2778 C CA . HIS A 1 346 ? -0.189 0.599 -10.019 1.00 77.50 346 HIS A CA 1
ATOM 2779 C C . HIS A 1 346 ? -0.220 -0.910 -10.295 1.00 77.50 346 HIS A C 1
ATOM 2781 O O . HIS A 1 346 ? 0.565 -1.385 -11.122 1.00 77.50 346 HIS A O 1
ATOM 2787 N N . PRO A 1 347 ? -1.110 -1.689 -9.654 1.00 79.19 347 PRO A N 1
ATOM 2788 C CA . PRO A 1 347 ? -1.347 -3.074 -10.052 1.00 79.19 347 PRO A CA 1
ATOM 2789 C C . PRO A 1 347 ? -1.768 -3.156 -11.527 1.00 79.19 347 PRO A C 1
ATOM 2791 O O . PRO A 1 347 ? -2.668 -2.435 -11.959 1.00 79.19 347 PRO A O 1
ATOM 2794 N N . ASP A 1 348 ? -1.138 -4.040 -12.305 1.00 77.50 348 ASP A N 1
ATOM 2795 C CA . ASP A 1 348 ? -1.442 -4.229 -13.729 1.00 77.50 348 ASP A CA 1
ATOM 2796 C C . ASP A 1 348 ? -1.879 -5.673 -14.013 1.00 77.50 348 ASP A C 1
ATOM 2798 O O . ASP A 1 348 ? -1.128 -6.523 -14.497 1.00 77.50 348 ASP A O 1
ATOM 2802 N N . HIS A 1 349 ? -3.140 -5.964 -13.690 1.00 73.69 349 HIS A N 1
ATOM 2803 C CA . HIS A 1 349 ? -3.720 -7.294 -13.896 1.00 73.69 349 HIS A CA 1
ATOM 2804 C C . HIS A 1 349 ? -3.782 -7.692 -15.377 1.00 73.69 349 HIS A C 1
ATOM 2806 O O . HIS A 1 349 ? -3.714 -8.880 -15.688 1.00 73.69 349 HIS A O 1
ATOM 2812 N N . GLN A 1 350 ? -3.891 -6.719 -16.292 1.00 78.25 350 GLN A N 1
ATOM 2813 C CA . GLN A 1 350 ? -3.944 -6.985 -17.733 1.00 78.25 350 GLN A CA 1
ATOM 2814 C C . GLN A 1 350 ? -2.595 -7.489 -18.248 1.00 78.25 350 GLN A C 1
ATOM 2816 O O . GLN A 1 350 ? -2.552 -8.402 -19.072 1.00 78.25 350 GLN A O 1
ATOM 2821 N N . MET A 1 351 ? -1.497 -6.937 -17.726 1.00 81.62 351 MET A N 1
ATOM 2822 C CA . MET A 1 351 ? -0.149 -7.353 -18.098 1.00 81.62 351 MET A CA 1
ATOM 2823 C C . MET A 1 351 ? 0.292 -8.664 -17.453 1.00 81.62 351 MET A C 1
ATOM 2825 O O . MET A 1 351 ? 1.249 -9.258 -17.934 1.00 81.62 351 MET A O 1
ATOM 2829 N N . LYS A 1 352 ? -0.409 -9.182 -16.437 1.00 79.56 352 LYS A N 1
ATOM 2830 C CA . LYS A 1 352 ? -0.052 -10.451 -15.778 1.00 79.56 352 LYS A CA 1
ATOM 2831 C C . LYS A 1 352 ? 0.108 -11.615 -16.758 1.00 79.56 352 LYS A C 1
ATOM 2833 O O . LYS A 1 352 ? 1.161 -12.241 -16.783 1.00 79.56 352 LYS A O 1
ATOM 2838 N N . ALA A 1 353 ? -0.907 -11.872 -17.584 1.00 79.31 353 ALA A N 1
ATOM 2839 C CA . ALA A 1 353 ? -0.865 -12.964 -18.560 1.00 79.31 353 ALA A CA 1
ATOM 2840 C C . ALA A 1 353 ? 0.173 -12.713 -19.667 1.00 79.31 353 ALA A C 1
ATOM 2842 O O . ALA A 1 353 ? 0.840 -13.642 -20.107 1.00 79.31 353 ALA A O 1
ATOM 2843 N N . VAL A 1 354 ? 0.332 -11.452 -20.086 1.00 85.81 354 VAL A N 1
ATOM 2844 C CA . VAL A 1 354 ? 1.317 -11.063 -21.106 1.00 85.81 354 VAL A CA 1
ATOM 2845 C C . VAL A 1 354 ? 2.742 -11.274 -20.602 1.00 85.81 354 VAL A C 1
ATOM 2847 O O . VAL A 1 354 ? 3.567 -11.806 -21.333 1.00 85.81 354 VAL A O 1
ATOM 2850 N N . LEU A 1 355 ? 3.034 -10.874 -19.362 1.00 89.19 355 LEU A N 1
ATOM 2851 C CA . LEU A 1 355 ? 4.360 -11.024 -18.772 1.00 89.19 355 LEU A CA 1
ATOM 2852 C C . LEU A 1 355 ? 4.676 -12.474 -18.424 1.00 89.19 355 LEU A C 1
ATOM 2854 O O . LEU A 1 355 ? 5.818 -12.878 -18.593 1.00 89.19 355 LEU A O 1
ATOM 2858 N N . GLU A 1 356 ? 3.691 -13.263 -17.993 1.00 85.88 356 GLU A N 1
ATOM 2859 C CA . GLU A 1 356 ? 3.888 -14.700 -17.785 1.00 85.88 356 GLU A CA 1
ATOM 2860 C C . GLU A 1 356 ? 4.220 -15.412 -19.104 1.00 85.88 356 GLU A C 1
ATOM 2862 O O . GLU A 1 356 ? 5.194 -16.157 -19.173 1.00 85.88 356 GLU A O 1
ATOM 2867 N N . ASP A 1 357 ? 3.475 -15.128 -20.176 1.00 85.94 357 ASP A N 1
ATOM 2868 C CA . ASP A 1 357 ? 3.761 -15.659 -21.515 1.00 85.94 357 ASP A CA 1
ATOM 2869 C C . ASP A 1 357 ? 5.124 -15.184 -22.044 1.00 85.94 357 ASP A C 1
ATOM 2871 O O . ASP A 1 357 ? 5.904 -15.995 -22.541 1.00 85.94 357 ASP A O 1
ATOM 2875 N N . LEU A 1 358 ? 5.454 -13.897 -21.874 1.00 90.44 358 LEU A N 1
ATOM 2876 C CA . LEU A 1 358 ? 6.756 -13.335 -22.241 1.00 90.44 358 LEU A CA 1
ATOM 2877 C C . LEU A 1 358 ? 7.898 -14.040 -21.501 1.00 90.44 358 LEU A C 1
ATOM 2879 O O . LEU A 1 358 ? 8.831 -14.510 -22.144 1.00 90.44 358 LEU A O 1
ATOM 2883 N N . MET A 1 359 ? 7.805 -14.157 -20.171 1.00 89.44 359 MET A N 1
ATOM 2884 C CA . MET A 1 359 ? 8.813 -14.829 -19.345 1.00 89.44 359 MET A CA 1
ATOM 2885 C C . MET A 1 359 ? 8.982 -16.297 -19.735 1.00 89.44 359 MET A C 1
ATOM 2887 O O . MET A 1 359 ? 10.102 -16.792 -19.760 1.00 89.44 359 MET A O 1
ATOM 2891 N N . ASN A 1 360 ? 7.890 -16.994 -20.058 1.00 86.38 360 ASN A N 1
ATOM 2892 C CA . ASN A 1 360 ? 7.939 -18.399 -20.459 1.00 86.38 360 ASN A CA 1
ATOM 2893 C C . ASN A 1 360 ? 8.528 -18.584 -21.865 1.00 86.38 360 ASN A C 1
ATOM 2895 O O . ASN A 1 360 ? 9.246 -19.552 -22.104 1.00 86.38 360 ASN A O 1
ATOM 2899 N N . LYS A 1 361 ? 8.261 -17.660 -22.794 1.00 88.06 361 LYS A N 1
ATOM 2900 C CA . LYS A 1 361 ? 8.836 -17.679 -24.149 1.00 88.06 361 LYS A CA 1
ATOM 2901 C C . LYS A 1 361 ? 10.321 -17.340 -24.170 1.00 88.06 361 LYS A C 1
ATOM 2903 O O . LYS A 1 361 ? 11.034 -17.877 -25.011 1.00 88.06 361 LYS A O 1
ATOM 2908 N N . THR A 1 362 ? 10.784 -16.491 -23.254 1.00 90.19 362 THR A N 1
ATOM 2909 C CA . THR A 1 362 ? 12.208 -16.158 -23.090 1.00 90.19 362 THR A CA 1
ATOM 2910 C C . THR A 1 362 ? 12.887 -16.993 -21.998 1.00 90.19 362 THR A C 1
ATOM 2912 O O . THR A 1 362 ? 13.946 -16.632 -21.482 1.00 90.19 362 THR A O 1
ATOM 2915 N N . TRP A 1 363 ? 12.281 -18.124 -21.619 1.00 86.94 363 TRP A N 1
ATOM 2916 C CA . TRP A 1 363 ? 12.854 -19.062 -20.662 1.00 86.94 363 TRP A CA 1
ATOM 2917 C C . TRP A 1 363 ? 13.787 -20.050 -21.364 1.00 86.94 363 TRP A C 1
ATOM 2919 O O . TRP A 1 363 ? 13.342 -21.018 -21.989 1.00 86.94 363 TRP A O 1
ATOM 2929 N N . LEU A 1 364 ? 15.097 -19.857 -21.225 1.00 75.44 364 LEU A N 1
ATOM 2930 C CA . LEU A 1 364 ? 16.069 -20.853 -21.662 1.00 75.44 364 LEU A CA 1
ATOM 2931 C C . LEU A 1 364 ? 16.143 -21.959 -20.602 1.00 75.44 364 LEU A C 1
ATOM 2933 O O . LEU A 1 364 ? 16.148 -21.688 -19.406 1.00 75.44 364 LEU A O 1
ATOM 2937 N N . SER A 1 365 ? 16.141 -23.225 -21.033 1.00 58.94 365 SER A N 1
ATOM 2938 C CA . SER A 1 365 ? 15.948 -24.417 -20.186 1.00 58.94 365 SER A CA 1
ATOM 2939 C C . SER A 1 365 ? 17.119 -24.753 -19.238 1.00 58.94 365 SER A C 1
ATOM 2941 O O . SER A 1 365 ? 17.653 -25.866 -19.281 1.00 58.94 365 SER A O 1
ATOM 2943 N N . ASP A 1 366 ? 17.484 -23.803 -18.379 1.00 56.12 366 ASP A N 1
ATOM 2944 C CA . ASP A 1 366 ? 18.462 -23.898 -17.298 1.00 56.12 366 ASP A CA 1
ATOM 2945 C C . ASP A 1 366 ? 17.767 -24.042 -15.923 1.00 56.12 366 ASP A C 1
ATOM 2947 O O . ASP A 1 366 ? 16.641 -23.574 -15.733 1.00 56.12 366 ASP A O 1
ATOM 2951 N N . PRO A 1 367 ? 18.395 -24.713 -14.938 1.00 53.38 367 PRO A N 1
ATOM 2952 C CA . PRO A 1 367 ? 17.821 -24.888 -13.604 1.00 53.38 367 PRO A CA 1
ATOM 2953 C C . PRO A 1 367 ? 17.759 -23.566 -12.811 1.00 53.38 367 PRO A C 1
ATOM 2955 O O . PRO A 1 367 ? 18.755 -22.847 -12.706 1.00 53.38 367 PRO A O 1
ATOM 2958 N N . THR A 1 368 ? 16.599 -23.289 -12.200 1.00 56.19 368 THR A N 1
ATOM 2959 C CA . THR A 1 368 ? 16.329 -22.088 -11.380 1.00 56.19 368 THR A CA 1
ATOM 2960 C C . THR A 1 368 ? 17.127 -22.041 -10.080 1.00 56.19 368 THR A C 1
ATOM 2962 O O . THR A 1 368 ? 17.524 -23.071 -9.524 1.00 56.19 368 THR A O 1
ATOM 2965 N N . VAL A 1 369 ? 17.296 -20.834 -9.526 1.00 54.00 369 VAL A N 1
ATOM 2966 C CA . VAL A 1 369 ? 17.916 -20.617 -8.202 1.00 54.00 369 VAL A CA 1
ATOM 2967 C C . VAL A 1 369 ? 17.136 -21.339 -7.093 1.00 54.00 369 VAL A C 1
ATOM 2969 O O . VAL A 1 369 ? 17.744 -21.951 -6.213 1.00 54.00 369 VAL A O 1
ATOM 2972 N N . GLY A 1 370 ? 15.800 -21.371 -7.183 1.00 46.75 370 GLY A N 1
ATOM 2973 C CA . GLY A 1 370 ? 14.913 -22.026 -6.211 1.00 46.75 370 GLY A CA 1
ATOM 2974 C C . GLY A 1 370 ? 14.993 -23.561 -6.144 1.00 46.75 370 GLY A C 1
ATOM 2975 O O . GLY A 1 370 ? 14.450 -24.145 -5.209 1.00 46.75 370 GLY A O 1
ATOM 2976 N N . LEU A 1 371 ? 15.670 -24.221 -7.094 1.00 46.97 371 LEU A N 1
ATOM 2977 C CA . LEU A 1 371 ? 15.841 -25.684 -7.142 1.00 46.97 371 LEU A CA 1
ATOM 2978 C C . LEU A 1 371 ? 17.286 -26.143 -6.873 1.00 46.97 371 LEU A C 1
ATOM 2980 O O . LEU A 1 371 ? 17.582 -27.339 -6.956 1.00 46.97 371 LEU A O 1
ATOM 2984 N N . ARG A 1 372 ? 18.204 -25.227 -6.533 1.00 47.03 372 ARG A N 1
ATOM 2985 C CA . ARG A 1 372 ? 19.574 -25.599 -6.152 1.00 47.03 372 ARG A CA 1
ATOM 2986 C C . ARG A 1 372 ? 19.564 -26.299 -4.782 1.00 47.03 372 ARG A C 1
ATOM 2988 O O . ARG A 1 372 ? 18.962 -25.767 -3.843 1.00 47.03 372 ARG A O 1
ATOM 2995 N N . PRO A 1 373 ? 20.241 -27.455 -4.621 1.00 34.75 373 PRO A N 1
ATOM 2996 C CA . PRO A 1 373 ? 20.317 -28.146 -3.336 1.00 34.75 373 PRO A CA 1
ATOM 2997 C C . PRO A 1 373 ? 20.835 -27.197 -2.244 1.00 34.75 373 PRO A C 1
ATOM 2999 O O . PRO A 1 373 ? 21.960 -26.711 -2.331 1.00 34.75 373 PRO A O 1
ATOM 3002 N N . GLY A 1 374 ? 20.002 -26.910 -1.236 1.00 42.84 374 GLY A N 1
ATOM 3003 C CA . GLY A 1 374 ? 20.389 -26.151 -0.040 1.00 42.84 374 GLY A CA 1
ATOM 3004 C C . GLY A 1 374 ? 19.611 -24.864 0.265 1.00 42.84 374 GLY A C 1
ATOM 3005 O O . GLY A 1 374 ? 19.846 -24.301 1.328 1.00 42.84 374 GLY A O 1
ATOM 3006 N N . HIS A 1 375 ? 18.694 -24.397 -0.597 1.00 45.03 375 HIS A N 1
ATOM 3007 C CA . HIS A 1 375 ? 17.985 -23.118 -0.373 1.00 45.03 375 HIS A CA 1
ATOM 3008 C C . HIS A 1 375 ? 16.545 -23.226 0.166 1.00 45.03 375 HIS A C 1
ATOM 3010 O O . HIS A 1 375 ? 16.039 -22.256 0.723 1.00 45.03 375 HIS A O 1
ATOM 3016 N N . THR A 1 376 ? 15.905 -24.397 0.132 1.00 39.56 376 THR A N 1
ATOM 3017 C CA . THR A 1 376 ? 14.619 -24.634 0.812 1.00 39.56 376 THR A CA 1
ATOM 3018 C C . THR A 1 376 ? 14.581 -26.044 1.407 1.00 39.56 376 THR A C 1
ATOM 3020 O O . THR A 1 376 ? 14.932 -27.030 0.766 1.00 39.56 376 THR A O 1
ATOM 3023 N N . GLY A 1 377 ? 14.183 -26.150 2.677 1.00 35.91 377 GLY A N 1
ATOM 3024 C CA . GLY A 1 377 ? 14.149 -27.399 3.454 1.00 35.91 377 GLY A CA 1
ATOM 3025 C C . GLY A 1 377 ? 13.028 -28.376 3.084 1.00 35.91 377 GLY A C 1
ATOM 3026 O O . GLY A 1 377 ? 12.706 -29.251 3.881 1.00 35.91 377 GLY A O 1
ATOM 3027 N N . HIS A 1 378 ? 12.427 -28.248 1.904 1.00 38.00 378 HIS A N 1
ATOM 3028 C CA . HIS A 1 378 ? 11.413 -29.171 1.415 1.00 38.00 378 HIS A CA 1
ATOM 3029 C C . HIS A 1 378 ? 11.619 -29.373 -0.084 1.00 38.00 378 HIS A C 1
ATOM 3031 O O . HIS A 1 378 ? 11.347 -28.456 -0.841 1.00 38.00 378 HIS A O 1
ATOM 3037 N N . HIS A 1 379 ? 12.149 -30.535 -0.484 1.00 38.81 379 HIS A N 1
ATOM 3038 C CA . HIS A 1 379 ? 11.657 -31.387 -1.580 1.00 38.81 379 HIS A CA 1
ATOM 3039 C C . HIS A 1 379 ? 12.676 -32.499 -1.909 1.00 38.81 379 HIS A C 1
ATOM 3041 O O . HIS A 1 379 ? 13.783 -32.247 -2.374 1.00 38.81 379 HIS A O 1
ATOM 3047 N N . GLU A 1 380 ? 12.254 -33.752 -1.722 1.00 33.53 380 GLU A N 1
ATOM 3048 C CA . GLU A 1 380 ? 12.967 -34.999 -2.063 1.00 33.53 380 GLU A CA 1
ATOM 3049 C C . GLU A 1 380 ? 13.006 -35.321 -3.578 1.00 33.53 380 GLU A C 1
ATOM 3051 O O . GLU A 1 380 ? 13.343 -36.435 -3.967 1.00 33.53 380 GLU A O 1
ATOM 3056 N N . HIS A 1 381 ? 12.718 -34.371 -4.475 1.00 38.53 381 HIS A N 1
ATOM 3057 C CA . HIS A 1 381 ? 12.665 -34.635 -5.923 1.00 38.53 381 HIS A CA 1
ATOM 3058 C C . HIS A 1 381 ? 13.289 -33.509 -6.767 1.00 38.53 381 HIS A C 1
ATOM 3060 O O . HIS A 1 381 ? 12.624 -32.868 -7.577 1.00 38.53 381 HIS A O 1
ATOM 3066 N N . ALA A 1 382 ? 14.598 -33.290 -6.624 1.00 38.19 382 ALA A N 1
ATOM 3067 C CA . ALA A 1 382 ? 15.384 -32.368 -7.454 1.00 38.19 382 ALA A CA 1
ATOM 3068 C C . ALA A 1 382 ? 15.712 -32.954 -8.850 1.00 38.19 382 ALA A C 1
ATOM 3070 O O . ALA A 1 382 ? 16.872 -33.170 -9.189 1.00 38.19 382 ALA A O 1
ATOM 3071 N N . THR A 1 383 ? 14.687 -33.261 -9.657 1.00 38.50 383 THR A N 1
ATOM 3072 C CA . THR A 1 383 ? 14.853 -33.683 -11.071 1.00 38.50 383 THR A CA 1
ATOM 3073 C C . THR A 1 383 ? 13.874 -33.025 -12.054 1.00 38.50 383 THR A C 1
ATOM 3075 O O . THR A 1 383 ? 13.964 -33.268 -13.257 1.00 38.50 383 THR A O 1
ATOM 3078 N N . ALA A 1 384 ? 12.960 -32.164 -11.596 1.00 43.97 384 ALA A N 1
ATOM 3079 C CA . ALA A 1 384 ? 12.020 -31.479 -12.481 1.00 43.97 384 ALA A CA 1
ATOM 3080 C C . ALA A 1 384 ? 12.689 -30.265 -13.155 1.00 43.97 384 ALA A C 1
ATOM 3082 O O . ALA A 1 384 ? 13.093 -29.323 -12.477 1.00 43.97 384 ALA A O 1
ATOM 3083 N N . ARG A 1 385 ? 12.805 -30.283 -14.492 1.00 51.56 385 ARG A N 1
ATOM 3084 C CA . ARG A 1 385 ? 13.173 -29.093 -15.281 1.00 51.56 385 ARG A CA 1
ATOM 3085 C C . ARG A 1 385 ? 12.086 -28.039 -15.089 1.00 51.56 385 ARG A C 1
ATOM 3087 O O . ARG A 1 385 ? 10.921 -28.314 -15.373 1.00 51.56 385 ARG A O 1
ATOM 3094 N N . THR A 1 386 ? 12.454 -26.853 -14.624 1.00 55.47 386 THR A N 1
ATOM 3095 C CA . THR A 1 386 ? 11.552 -25.701 -14.587 1.00 55.47 386 THR A CA 1
ATOM 3096 C C . THR A 1 386 ? 11.248 -25.279 -16.023 1.00 55.47 386 THR A C 1
ATOM 3098 O O . THR A 1 386 ? 12.166 -25.055 -16.809 1.00 55.47 386 THR A O 1
ATOM 3101 N N . VAL A 1 387 ? 9.963 -25.239 -16.381 1.00 58.97 387 VAL A N 1
ATOM 3102 C CA . VAL A 1 387 ? 9.490 -24.969 -17.756 1.00 58.97 387 VAL A CA 1
ATOM 3103 C C . VAL A 1 387 ? 9.039 -23.506 -17.921 1.00 58.97 387 VAL A C 1
ATOM 3105 O O . VAL A 1 387 ? 8.527 -23.134 -18.968 1.00 58.97 387 VAL A O 1
ATOM 3108 N N . GLY A 1 388 ? 9.203 -22.679 -16.885 1.00 67.19 388 GLY A N 1
ATOM 3109 C CA . GLY A 1 388 ? 8.751 -21.292 -16.871 1.00 67.19 388 GLY A CA 1
ATOM 3110 C C . GLY A 1 388 ? 8.559 -20.736 -15.460 1.00 67.19 388 GLY A C 1
ATOM 3111 O O . GLY A 1 388 ? 8.781 -21.440 -14.468 1.00 67.19 388 GLY A O 1
ATOM 3112 N N . LEU A 1 389 ? 8.115 -19.482 -15.382 1.00 77.25 389 LEU A N 1
ATOM 3113 C CA . LEU A 1 389 ? 7.768 -18.792 -14.141 1.00 77.25 389 LEU A CA 1
ATOM 3114 C C . LEU A 1 389 ? 6.256 -18.609 -14.041 1.00 77.25 389 LEU A C 1
ATOM 3116 O O . LEU A 1 389 ? 5.565 -18.418 -15.038 1.00 77.25 389 LEU A O 1
ATOM 3120 N N . ARG A 1 390 ? 5.746 -18.626 -12.809 1.00 80.62 390 ARG A N 1
ATOM 3121 C CA . ARG A 1 390 ? 4.382 -18.186 -12.516 1.00 80.62 390 ARG A CA 1
ATOM 3122 C C . ARG A 1 390 ? 4.434 -16.758 -12.003 1.00 80.62 390 ARG A C 1
ATOM 3124 O O . ARG A 1 390 ? 5.008 -16.505 -10.943 1.00 80.62 390 ARG A O 1
ATOM 3131 N N . VAL A 1 391 ? 3.793 -15.838 -12.710 1.00 83.31 391 VAL A N 1
ATOM 3132 C CA . VAL A 1 391 ? 3.712 -14.443 -12.282 1.00 83.31 391 VAL A CA 1
ATOM 3133 C C . VAL A 1 391 ? 2.637 -14.337 -11.209 1.00 83.31 391 VAL A C 1
ATOM 3135 O O . VAL A 1 391 ? 1.468 -14.646 -11.433 1.00 83.31 391 VAL A O 1
ATOM 3138 N N . LEU A 1 392 ? 3.019 -13.903 -10.009 1.00 77.62 392 LEU A N 1
ATOM 3139 C CA . LEU A 1 392 ? 2.067 -13.707 -8.913 1.00 77.62 392 LEU A CA 1
ATOM 3140 C C . LEU A 1 392 ? 1.353 -12.362 -9.048 1.00 77.62 392 LEU A C 1
ATOM 3142 O O . LEU A 1 392 ? 0.119 -12.308 -9.050 1.00 77.62 392 LEU A O 1
ATOM 3146 N N . LYS A 1 393 ? 2.140 -11.300 -9.238 1.00 79.19 393 LYS A N 1
ATOM 3147 C CA . LYS A 1 393 ? 1.692 -9.911 -9.284 1.00 79.19 393 LYS A CA 1
ATOM 3148 C C . LYS A 1 393 ? 2.518 -9.128 -10.298 1.00 79.19 393 LYS A C 1
ATOM 3150 O O . LYS A 1 393 ? 3.711 -9.377 -10.445 1.00 79.19 393 LYS A O 1
ATOM 3155 N N . VAL A 1 394 ? 1.874 -8.180 -10.972 1.00 84.88 394 VAL A N 1
ATOM 3156 C CA . VAL A 1 394 ? 2.537 -7.201 -11.837 1.00 84.88 394 VAL A CA 1
ATOM 3157 C C . VAL A 1 394 ? 2.227 -5.822 -11.297 1.00 84.88 394 VAL A C 1
ATOM 3159 O O . VAL A 1 394 ? 1.066 -5.488 -11.058 1.00 84.88 394 VAL A O 1
ATOM 3162 N N . ILE A 1 395 ? 3.280 -5.041 -11.099 1.00 84.94 395 ILE A N 1
ATOM 3163 C CA . ILE A 1 395 ? 3.205 -3.675 -10.605 1.00 84.94 395 ILE A CA 1
ATOM 3164 C C . ILE A 1 395 ? 3.862 -2.791 -11.656 1.00 84.94 395 ILE A C 1
ATOM 3166 O O . ILE A 1 395 ? 5.048 -2.939 -11.948 1.00 84.94 395 ILE A O 1
ATOM 3170 N N . ARG A 1 396 ? 3.082 -1.886 -12.242 1.00 88.81 396 ARG A N 1
ATOM 3171 C CA . ARG A 1 396 ? 3.586 -0.861 -13.149 1.00 88.81 396 ARG A CA 1
ATOM 3172 C C . ARG A 1 396 ? 4.124 0.309 -12.338 1.00 88.81 396 ARG A C 1
ATOM 3174 O O . ARG A 1 396 ? 3.461 0.762 -11.408 1.00 88.81 396 ARG A O 1
ATOM 3181 N N . VAL A 1 397 ? 5.302 0.791 -12.714 1.00 89.31 397 VAL A N 1
ATOM 3182 C CA . VAL A 1 397 ? 5.930 1.991 -12.152 1.00 89.31 397 VAL A CA 1
ATOM 3183 C C . VAL A 1 397 ? 5.613 3.165 -13.074 1.00 89.31 397 VAL A C 1
ATOM 3185 O O . VAL A 1 397 ? 5.911 3.105 -14.269 1.00 89.31 397 VAL A O 1
ATOM 3188 N N . GLU A 1 398 ? 4.973 4.197 -12.533 1.00 87.06 398 GLU A N 1
ATOM 3189 C CA . GLU A 1 398 ? 4.672 5.453 -13.222 1.00 87.06 398 GLU A CA 1
ATOM 3190 C C . GLU A 1 398 ? 5.380 6.581 -12.479 1.00 87.06 398 GLU A C 1
ATOM 3192 O O . GLU A 1 398 ? 4.970 6.975 -11.389 1.00 87.06 398 GLU A O 1
ATOM 3197 N N . ASP A 1 399 ? 6.464 7.072 -13.071 1.00 86.25 399 ASP A N 1
ATOM 3198 C CA . ASP A 1 399 ? 7.312 8.097 -12.477 1.00 86.25 399 ASP A CA 1
ATOM 3199 C C . ASP A 1 399 ? 7.587 9.197 -13.501 1.00 86.25 399 ASP A C 1
ATOM 3201 O O . ASP A 1 399 ? 8.150 8.938 -14.572 1.00 86.25 399 ASP A O 1
ATOM 3205 N N . SER A 1 400 ? 7.130 10.414 -13.207 1.00 83.81 400 SER A N 1
ATOM 3206 C CA . SER A 1 400 ? 7.218 11.542 -14.131 1.00 83.81 400 SER A CA 1
ATOM 3207 C C . SER A 1 400 ? 8.652 12.009 -14.365 1.00 83.81 400 SER A C 1
ATOM 3209 O O . SER A 1 400 ? 8.984 12.382 -15.492 1.00 83.81 400 SER A O 1
ATOM 3211 N N . GLU A 1 401 ? 9.508 11.964 -13.343 1.00 82.88 401 GLU A N 1
ATOM 3212 C CA . GLU A 1 401 ? 10.902 12.403 -13.447 1.00 82.88 401 GLU A CA 1
ATOM 3213 C C . GLU A 1 401 ? 11.737 11.385 -14.217 1.00 82.88 401 GLU A C 1
ATOM 3215 O O . GLU A 1 401 ? 12.373 11.739 -15.213 1.00 82.88 401 GLU A O 1
ATOM 3220 N N . MET A 1 402 ? 11.649 10.102 -13.852 1.00 86.19 402 MET A N 1
ATOM 3221 C CA . MET A 1 402 ? 12.333 9.035 -14.586 1.00 86.19 402 MET A CA 1
ATOM 3222 C C . MET A 1 402 ? 11.866 8.976 -16.043 1.00 86.19 402 MET A C 1
ATOM 3224 O O . MET A 1 402 ? 12.668 8.727 -16.946 1.00 86.19 402 MET A O 1
ATOM 3228 N N . TRP A 1 403 ? 10.579 9.233 -16.311 1.00 88.44 403 TRP A N 1
ATOM 3229 C CA . TRP A 1 403 ? 10.066 9.302 -17.678 1.00 88.44 403 TRP A CA 1
ATOM 3230 C C . TRP A 1 403 ? 10.625 10.490 -18.454 1.00 88.44 403 TRP A C 1
ATOM 3232 O O . TRP A 1 403 ? 11.038 10.328 -19.607 1.00 88.44 403 TRP A O 1
ATOM 3242 N N . ARG A 1 404 ? 10.674 11.676 -17.838 1.00 85.19 404 ARG A N 1
ATOM 3243 C CA . ARG A 1 404 ? 11.302 12.864 -18.430 1.00 85.19 404 ARG A CA 1
ATOM 3244 C C . ARG A 1 404 ? 12.753 12.568 -18.797 1.00 85.19 404 ARG A C 1
ATOM 3246 O O . ARG A 1 404 ? 13.140 12.794 -19.946 1.00 85.19 404 ARG A O 1
ATOM 3253 N N . ASP A 1 405 ? 13.522 11.991 -17.880 1.00 84.56 405 ASP A N 1
ATOM 3254 C CA . ASP A 1 405 ? 14.937 11.676 -18.086 1.00 84.56 405 ASP A CA 1
ATOM 3255 C C . ASP A 1 405 ? 15.138 10.617 -19.171 1.00 84.56 405 ASP A C 1
ATOM 3257 O O . ASP A 1 405 ? 15.991 10.770 -20.055 1.00 84.56 405 ASP A O 1
ATOM 3261 N N . TYR A 1 406 ? 14.291 9.586 -19.176 1.00 88.12 406 TYR A N 1
ATOM 3262 C CA . TYR A 1 406 ? 14.252 8.561 -20.212 1.00 88.12 406 TYR A CA 1
ATOM 3263 C C . TYR A 1 406 ? 13.993 9.162 -21.601 1.00 88.12 406 TYR A C 1
ATOM 3265 O O . TYR A 1 406 ? 14.736 8.913 -22.557 1.00 88.12 406 TYR A O 1
ATOM 3273 N N . LYS A 1 407 ? 12.973 10.017 -21.732 1.00 88.19 407 LYS A N 1
ATOM 3274 C CA . LYS A 1 407 ? 12.648 10.675 -23.004 1.00 88.19 407 LYS A CA 1
ATOM 3275 C C . LYS A 1 407 ? 13.712 11.699 -23.410 1.00 88.19 407 LYS A C 1
ATOM 3277 O O . LYS A 1 407 ? 13.998 11.828 -24.606 1.00 88.19 407 LYS A O 1
ATOM 3282 N N . ALA A 1 408 ? 14.340 12.384 -22.457 1.00 85.00 408 ALA A N 1
ATOM 3283 C CA . ALA A 1 408 ? 15.477 13.262 -22.707 1.00 85.00 408 ALA A CA 1
ATOM 3284 C C . ALA A 1 408 ? 16.682 12.477 -23.244 1.00 85.00 408 ALA A C 1
ATOM 3286 O O . ALA A 1 408 ? 17.283 12.893 -24.238 1.00 85.00 408 ALA A O 1
ATOM 3287 N N . ALA A 1 409 ? 16.987 11.306 -22.675 1.00 83.19 409 ALA A N 1
ATOM 3288 C CA . ALA A 1 409 ? 18.020 10.406 -23.184 1.00 83.19 409 ALA A CA 1
ATOM 3289 C C . ALA A 1 409 ? 17.728 9.959 -24.625 1.00 83.19 409 ALA A C 1
ATOM 3291 O O . ALA A 1 409 ? 18.606 10.060 -25.485 1.00 83.19 409 ALA A O 1
ATOM 3292 N N . GLN A 1 410 ? 16.481 9.585 -24.933 1.00 85.69 410 GLN A N 1
ATOM 3293 C CA . GLN A 1 410 ? 16.068 9.260 -26.304 1.00 85.69 410 GLN A CA 1
ATOM 3294 C C . GLN A 1 410 ? 16.260 10.429 -27.274 1.00 85.69 410 GLN A C 1
ATOM 3296 O O . GLN A 1 410 ? 16.794 10.243 -28.369 1.00 85.69 410 GLN A O 1
ATOM 3301 N N . ARG A 1 411 ? 15.862 11.652 -26.890 1.00 83.94 411 ARG A N 1
ATOM 3302 C CA . ARG A 1 411 ? 16.076 12.843 -27.731 1.00 83.94 411 ARG A CA 1
ATOM 3303 C C . ARG A 1 411 ? 17.566 13.107 -27.959 1.00 83.94 411 ARG A C 1
ATOM 3305 O O . ARG A 1 411 ? 17.936 13.394 -29.095 1.00 83.94 411 ARG A O 1
ATOM 3312 N N . ARG A 1 412 ? 18.415 12.957 -26.933 1.00 81.44 412 ARG A N 1
ATOM 3313 C CA . ARG A 1 412 ? 19.882 13.080 -27.061 1.00 81.44 412 ARG A CA 1
ATOM 3314 C C . ARG A 1 412 ? 20.463 12.046 -28.028 1.00 81.44 412 ARG A C 1
ATOM 3316 O O . ARG A 1 412 ? 21.316 12.391 -28.839 1.00 81.44 412 ARG A O 1
ATOM 3323 N N . MET A 1 413 ? 19.990 10.800 -27.984 1.00 79.75 413 MET A N 1
ATOM 3324 C CA . MET A 1 413 ? 20.418 9.769 -28.937 1.00 79.75 413 MET A CA 1
ATOM 3325 C C . MET A 1 413 ? 19.990 10.107 -30.370 1.00 79.75 413 MET A C 1
ATOM 3327 O O . MET A 1 413 ? 20.800 10.001 -31.289 1.00 79.75 413 MET A O 1
ATOM 3331 N N . ARG A 1 414 ? 18.749 10.576 -30.564 1.00 80.19 414 ARG A N 1
ATOM 3332 C CA . ARG A 1 414 ? 18.235 10.991 -31.882 1.00 80.19 414 ARG A CA 1
ATOM 3333 C C . ARG A 1 414 ? 19.007 12.180 -32.459 1.00 80.19 414 ARG A C 1
ATOM 3335 O O . ARG A 1 414 ? 19.381 12.153 -33.630 1.00 80.19 414 ARG A O 1
ATOM 3342 N N . SER A 1 415 ? 19.262 13.215 -31.655 1.00 77.62 415 SER A N 1
ATOM 3343 C CA . SER A 1 415 ? 19.915 14.446 -32.124 1.00 77.62 415 SER A CA 1
ATOM 3344 C C . SER A 1 415 ? 21.370 14.231 -32.535 1.00 77.62 415 SER A C 1
ATOM 3346 O O . SER A 1 415 ? 21.833 14.865 -33.479 1.00 77.62 415 SER A O 1
ATOM 3348 N N . ARG A 1 416 ? 22.080 13.315 -31.869 1.00 72.50 416 ARG A N 1
ATOM 3349 C CA . ARG A 1 416 ? 23.483 13.000 -32.175 1.00 72.50 416 ARG A CA 1
ATOM 3350 C C . ARG A 1 416 ? 23.674 12.200 -33.461 1.00 72.50 416 ARG A C 1
ATOM 3352 O O . ARG A 1 416 ? 24.756 12.245 -34.033 1.00 72.50 416 ARG A O 1
ATOM 3359 N N . ARG A 1 417 ? 22.656 11.463 -33.911 1.00 68.00 417 ARG A N 1
ATOM 3360 C CA . ARG A 1 417 ? 22.810 10.459 -34.977 1.00 68.00 417 ARG A CA 1
ATOM 3361 C C . ARG A 1 417 ? 22.415 10.946 -36.365 1.00 68.00 417 ARG A C 1
ATOM 3363 O O . ARG A 1 417 ? 23.006 10.500 -37.343 1.00 68.00 417 ARG A O 1
ATOM 3370 N N . GLY A 1 418 ? 21.453 11.868 -36.466 1.00 58.97 418 GLY A N 1
ATOM 3371 C CA . GLY A 1 418 ? 20.797 12.159 -37.747 1.00 58.97 418 GLY A CA 1
ATOM 3372 C C . GLY A 1 418 ? 20.122 10.905 -38.350 1.00 58.97 418 GLY A C 1
ATOM 3373 O O . GLY A 1 418 ? 20.212 9.818 -37.787 1.00 58.97 418 GLY A O 1
ATOM 3374 N N . PRO A 1 419 ? 19.403 11.006 -39.479 1.00 55.50 419 PRO A N 1
ATOM 3375 C CA . PRO A 1 419 ? 18.966 9.827 -40.237 1.00 55.50 419 PRO A CA 1
ATOM 3376 C C . PRO A 1 419 ? 20.198 9.159 -40.887 1.00 55.50 419 PRO A C 1
ATOM 3378 O O . PRO A 1 419 ? 21.002 9.894 -41.468 1.00 55.50 419 PRO A O 1
ATOM 3381 N N . PRO A 1 420 ? 20.373 7.818 -40.864 1.00 60.09 420 PRO A N 1
ATOM 3382 C CA . PRO A 1 420 ? 19.339 6.776 -40.808 1.00 60.09 420 PRO A CA 1
ATOM 3383 C C . PRO A 1 420 ? 19.154 6.091 -39.434 1.00 60.09 420 PRO A C 1
ATOM 3385 O O . PRO A 1 420 ? 19.906 6.328 -38.495 1.00 60.09 420 PRO A O 1
ATOM 3388 N N . SER A 1 421 ? 18.126 5.232 -39.350 1.00 65.25 421 SER A N 1
ATOM 3389 C CA . SER A 1 421 ? 17.779 4.376 -38.198 1.00 65.25 421 SER A CA 1
ATOM 3390 C C . SER A 1 421 ? 18.963 3.550 -37.685 1.00 65.25 421 SER A C 1
ATOM 3392 O O . SER A 1 421 ? 19.833 3.160 -38.467 1.00 65.25 421 SER A O 1
ATOM 3394 N N . CYS A 1 422 ? 18.962 3.230 -36.386 1.00 72.81 422 CYS A N 1
ATOM 3395 C CA . CYS A 1 422 ? 19.889 2.251 -35.819 1.00 72.81 422 CYS A CA 1
ATOM 3396 C C . CYS A 1 422 ? 19.791 0.914 -36.582 1.00 72.81 422 CYS A C 1
ATOM 3398 O O . CYS A 1 422 ? 18.691 0.554 -37.018 1.00 72.81 422 CYS A O 1
ATOM 3400 N N . PRO A 1 423 ? 20.907 0.177 -36.764 1.00 79.69 423 PRO A N 1
ATOM 3401 C CA . PRO A 1 423 ? 20.850 -1.181 -37.291 1.00 79.69 423 PRO A CA 1
ATOM 3402 C C . PRO A 1 423 ? 19.891 -2.028 -36.438 1.00 79.69 423 PRO A C 1
ATOM 3404 O O . PRO A 1 423 ? 20.023 -1.984 -35.209 1.00 79.69 423 PRO A O 1
ATOM 3407 N N . PRO A 1 424 ? 18.949 -2.769 -37.054 1.00 80.19 424 PRO A N 1
ATOM 3408 C CA . PRO A 1 424 ? 18.020 -3.614 -36.315 1.00 80.19 424 PRO A CA 1
ATOM 3409 C C . PRO A 1 424 ? 18.764 -4.622 -35.443 1.00 80.19 424 PRO A C 1
ATOM 3411 O O . PRO A 1 424 ? 19.726 -5.250 -35.893 1.00 80.19 424 PRO A O 1
ATOM 3414 N N . LEU A 1 425 ? 18.299 -4.774 -34.207 1.00 84.12 425 LEU A N 1
ATOM 3415 C CA . LEU A 1 425 ? 18.808 -5.748 -33.254 1.00 84.12 425 LEU A CA 1
ATOM 3416 C C . LEU A 1 425 ? 17.739 -6.812 -33.002 1.00 84.12 425 LEU A C 1
ATOM 3418 O O . LEU A 1 425 ? 16.586 -6.481 -32.735 1.00 84.12 425 LEU A O 1
ATOM 3422 N N . HIS A 1 426 ? 18.135 -8.079 -33.065 1.00 87.50 426 HIS A N 1
ATOM 3423 C CA . HIS A 1 426 ? 17.293 -9.185 -32.625 1.00 87.50 426 HIS A CA 1
ATOM 3424 C C . HIS A 1 426 ? 17.379 -9.287 -31.106 1.00 87.50 426 HIS A C 1
ATOM 3426 O O . HIS A 1 426 ? 18.473 -9.477 -30.579 1.00 87.50 426 HIS A O 1
ATOM 3432 N N . VAL A 1 427 ? 16.244 -9.110 -30.428 1.00 91.31 427 VAL A N 1
ATOM 3433 C CA . VAL A 1 427 ? 16.137 -9.214 -28.970 1.00 91.31 427 VAL A CA 1
ATOM 3434 C C . VAL A 1 427 ? 14.959 -10.122 -28.635 1.00 91.31 427 VAL A C 1
ATOM 3436 O O . VAL A 1 427 ? 13.828 -9.832 -29.032 1.00 91.31 427 VAL A O 1
ATOM 3439 N N . HIS A 1 428 ? 15.202 -11.201 -27.891 1.00 92.06 428 HIS A N 1
ATOM 3440 C CA . HIS A 1 428 ? 14.222 -12.254 -27.611 1.00 92.06 428 HIS A CA 1
ATOM 3441 C C . HIS A 1 428 ? 12.937 -11.718 -26.975 1.00 92.06 428 HIS A C 1
ATOM 3443 O O . HIS A 1 428 ? 11.841 -12.136 -27.348 1.00 92.06 428 HIS A O 1
ATOM 3449 N N . THR A 1 429 ? 13.039 -10.762 -26.045 1.00 92.25 429 THR A N 1
ATOM 3450 C CA . THR A 1 429 ? 11.853 -10.118 -25.460 1.00 92.25 429 THR A CA 1
ATOM 3451 C C . THR A 1 429 ? 11.001 -9.435 -26.518 1.00 92.25 429 THR A C 1
ATOM 3453 O O . THR A 1 429 ? 9.784 -9.569 -26.488 1.00 92.25 429 THR A O 1
ATOM 3456 N N . VAL A 1 430 ? 11.612 -8.726 -27.466 1.00 92.00 430 VAL A N 1
ATOM 3457 C CA . VAL A 1 430 ? 10.899 -8.005 -28.524 1.00 92.00 430 VAL A CA 1
ATOM 3458 C C . VAL A 1 430 ? 10.232 -8.979 -29.490 1.00 92.00 430 VAL A C 1
ATOM 3460 O O . VAL A 1 430 ? 9.078 -8.775 -29.854 1.00 92.00 430 VAL A O 1
ATOM 3463 N N . GLU A 1 431 ? 10.907 -10.077 -29.827 1.00 91.44 431 GLU A N 1
ATOM 3464 C CA . GLU A 1 431 ? 10.354 -11.142 -30.672 1.00 91.44 431 GLU A CA 1
ATOM 3465 C C . GLU A 1 431 ? 9.198 -11.898 -29.996 1.00 91.44 431 GLU A C 1
ATOM 3467 O O . GLU A 1 431 ? 8.249 -12.322 -30.658 1.00 91.44 431 GLU A O 1
ATOM 3472 N N . ALA A 1 432 ? 9.253 -12.052 -28.671 1.00 91.31 432 ALA A N 1
ATOM 3473 C CA . ALA A 1 432 ? 8.226 -12.728 -27.884 1.00 91.31 432 ALA A CA 1
ATOM 3474 C C . ALA A 1 432 ? 7.044 -11.819 -27.491 1.00 91.31 432 ALA A C 1
ATOM 3476 O O . ALA A 1 432 ? 5.982 -12.335 -27.115 1.00 91.31 432 ALA A O 1
ATOM 3477 N N . LEU A 1 433 ? 7.200 -10.491 -27.573 1.00 88.06 433 LEU A N 1
ATOM 3478 C CA . LEU A 1 433 ? 6.167 -9.525 -27.200 1.00 88.06 433 LEU A CA 1
ATOM 3479 C C . LEU A 1 433 ? 4.943 -9.609 -28.126 1.00 88.06 433 LEU A C 1
ATOM 3481 O O . LEU A 1 433 ? 5.069 -9.738 -29.344 1.00 88.06 433 LEU A O 1
ATOM 3485 N N . PRO A 1 434 ? 3.722 -9.444 -27.587 1.00 86.31 434 PRO A N 1
ATOM 3486 C CA . PRO A 1 434 ? 2.545 -9.273 -28.424 1.00 86.31 434 PRO A CA 1
ATOM 3487 C C . PRO A 1 434 ? 2.667 -8.036 -29.321 1.00 86.31 434 PRO A C 1
ATOM 3489 O O . PRO A 1 434 ? 3.089 -6.970 -28.876 1.00 86.31 434 PRO A O 1
ATOM 3492 N N . GLU A 1 435 ? 2.149 -8.132 -30.546 1.00 82.88 435 GLU A N 1
ATOM 3493 C CA . GLU A 1 435 ? 2.178 -7.069 -31.567 1.00 82.88 435 GLU A CA 1
ATOM 3494 C C . GLU A 1 435 ? 1.652 -5.704 -31.078 1.00 82.88 435 GLU A C 1
ATOM 3496 O O . GLU A 1 435 ? 2.032 -4.642 -31.569 1.00 82.88 435 GLU A O 1
ATOM 3501 N N . ARG A 1 436 ? 0.732 -5.701 -30.107 1.00 83.12 436 ARG A N 1
ATOM 3502 C CA . ARG A 1 436 ? 0.229 -4.465 -29.488 1.00 83.12 436 ARG A CA 1
ATOM 3503 C C . ARG A 1 436 ? 1.310 -3.736 -28.688 1.00 83.12 436 ARG A C 1
ATOM 3505 O O . ARG A 1 436 ? 1.339 -2.510 -28.721 1.00 83.12 436 ARG A O 1
ATOM 3512 N N . GLU A 1 437 ? 2.124 -4.480 -27.950 1.00 82.56 437 GLU A N 1
ATOM 3513 C CA . GLU A 1 437 ? 3.181 -3.939 -27.098 1.00 82.56 437 GLU A CA 1
ATOM 3514 C C . GLU A 1 437 ? 4.430 -3.621 -27.919 1.00 82.56 437 GLU A C 1
ATOM 3516 O O . GLU A 1 437 ? 5.017 -2.559 -27.740 1.00 82.56 437 GLU A O 1
ATOM 3521 N N . HIS A 1 438 ? 4.752 -4.467 -28.901 1.00 84.69 438 HIS A N 1
ATOM 3522 C CA . HIS A 1 438 ? 5.844 -4.232 -29.844 1.00 84.69 438 HIS A CA 1
ATOM 3523 C C . HIS A 1 438 ? 5.692 -2.894 -30.589 1.00 84.69 438 HIS A C 1
ATOM 3525 O O . HIS A 1 438 ? 6.612 -2.086 -30.594 1.00 84.69 438 HIS A O 1
ATOM 3531 N N . ARG A 1 439 ? 4.489 -2.572 -31.091 1.00 84.75 439 ARG A N 1
ATOM 3532 C CA . ARG A 1 439 ? 4.203 -1.289 -31.772 1.00 84.75 439 ARG A CA 1
ATOM 3533 C C . ARG A 1 439 ? 4.380 -0.033 -30.910 1.00 84.75 439 ARG A C 1
ATOM 3535 O O . ARG A 1 439 ? 4.261 1.076 -31.428 1.00 84.75 439 ARG A O 1
ATOM 3542 N N . ARG A 1 440 ? 4.589 -0.175 -29.597 1.00 84.94 440 ARG A N 1
ATOM 3543 C CA . ARG A 1 440 ? 4.862 0.951 -28.690 1.00 84.94 440 ARG A CA 1
ATOM 3544 C C . ARG A 1 440 ? 6.347 1.291 -28.615 1.00 84.94 440 ARG A C 1
ATOM 3546 O O . ARG A 1 440 ? 6.660 2.315 -28.005 1.00 84.94 440 ARG A O 1
ATOM 3553 N N . LEU A 1 441 ? 7.213 0.442 -29.164 1.00 88.44 441 LEU A N 1
ATOM 3554 C CA . LEU A 1 441 ? 8.657 0.605 -29.170 1.00 88.44 441 LEU A CA 1
ATOM 3555 C C . LEU A 1 441 ? 9.124 1.425 -30.381 1.00 88.44 441 LEU A C 1
ATOM 3557 O O . LEU A 1 441 ? 8.498 1.435 -31.439 1.00 88.44 441 LEU A O 1
ATOM 3561 N N . HIS A 1 442 ? 10.213 2.156 -30.183 1.00 88.06 442 HIS A N 1
ATOM 3562 C CA . HIS A 1 442 ? 10.867 3.019 -31.153 1.00 88.06 442 HIS A CA 1
ATOM 3563 C C . HIS A 1 442 ? 12.098 2.338 -31.773 1.00 88.06 442 HIS A C 1
ATOM 3565 O O . HIS A 1 442 ? 13.199 2.381 -31.209 1.00 88.06 442 HIS A O 1
ATOM 3571 N N . ASP A 1 443 ? 11.930 1.767 -32.967 1.00 85.75 443 ASP A N 1
ATOM 3572 C CA . ASP A 1 443 ? 13.000 1.105 -33.730 1.00 85.75 443 ASP A CA 1
ATOM 3573 C C . ASP A 1 443 ? 14.173 2.047 -34.033 1.00 85.75 443 ASP A C 1
ATOM 3575 O O . ASP A 1 443 ? 15.335 1.641 -34.039 1.00 85.75 443 ASP A O 1
ATOM 3579 N N . GLU A 1 444 ? 13.906 3.344 -34.222 1.00 82.75 444 GLU A N 1
ATOM 3580 C CA . GLU A 1 444 ? 14.936 4.319 -34.584 1.00 82.75 444 GLU A CA 1
ATOM 3581 C C . GLU A 1 444 ? 16.018 4.499 -33.510 1.00 82.75 444 GLU A C 1
ATOM 3583 O O . GLU A 1 444 ? 17.095 5.028 -33.796 1.00 82.75 444 GLU A O 1
ATOM 3588 N N . VAL A 1 445 ? 15.739 4.063 -32.282 1.00 86.56 445 VAL A N 1
ATOM 3589 C CA . VAL A 1 445 ? 16.672 4.079 -31.153 1.00 86.56 445 VAL A CA 1
ATOM 3590 C C . VAL A 1 445 ? 16.867 2.690 -30.534 1.00 86.56 445 VAL A C 1
ATOM 3592 O O . VAL A 1 445 ? 17.395 2.612 -29.425 1.00 86.56 445 VAL A O 1
ATOM 3595 N N . ASN A 1 446 ? 16.480 1.611 -31.229 1.00 89.75 446 ASN A N 1
ATOM 3596 C CA . ASN A 1 446 ? 16.485 0.242 -30.696 1.00 89.75 446 ASN A CA 1
ATOM 3597 C C . ASN A 1 446 ? 15.890 0.202 -29.279 1.00 89.75 446 ASN A C 1
ATOM 3599 O O . ASN A 1 446 ? 16.553 -0.162 -28.302 1.00 89.75 446 ASN A O 1
ATOM 3603 N N . GLU A 1 447 ? 14.663 0.703 -29.153 1.00 92.62 447 GLU A N 1
ATOM 3604 C CA . GLU A 1 447 ? 13.928 0.648 -27.899 1.00 92.62 447 GLU A CA 1
ATOM 3605 C C . GLU A 1 447 ? 13.402 -0.767 -27.666 1.00 92.62 447 GLU A C 1
ATOM 3607 O O . GLU A 1 447 ? 12.717 -1.326 -28.516 1.00 92.62 447 GLU A O 1
ATOM 3612 N N . VAL A 1 448 ? 13.714 -1.350 -26.514 1.00 94.81 448 VAL A N 1
ATOM 3613 C CA . VAL A 1 448 ? 13.412 -2.751 -26.202 1.00 94.81 448 VAL A CA 1
ATOM 3614 C C . VAL A 1 448 ? 12.944 -2.901 -24.759 1.00 94.81 448 VAL A C 1
ATOM 3616 O O . VAL A 1 448 ? 13.031 -1.965 -23.962 1.00 94.81 448 VAL A O 1
ATOM 3619 N N . TYR A 1 449 ? 12.475 -4.093 -24.400 1.00 95.00 449 TYR A N 1
ATOM 3620 C CA . TYR A 1 449 ? 12.245 -4.464 -23.006 1.00 95.00 449 TYR A CA 1
ATOM 3621 C C . TYR A 1 449 ? 13.315 -5.445 -22.532 1.00 95.00 449 TYR A C 1
ATOM 3623 O O . TYR A 1 449 ? 13.594 -6.405 -23.234 1.00 95.00 449 TYR A O 1
ATOM 3631 N N . LEU A 1 450 ? 13.904 -5.241 -21.355 1.00 95.81 450 LEU A N 1
ATOM 3632 C CA . LEU A 1 450 ? 14.888 -6.169 -20.782 1.00 95.81 450 LEU A CA 1
ATOM 3633 C C . LEU A 1 450 ? 14.596 -6.422 -19.302 1.00 95.81 450 LEU A C 1
ATOM 3635 O O . LEU A 1 450 ? 14.152 -5.526 -18.583 1.00 95.81 450 LEU A O 1
ATOM 3639 N N . PHE A 1 451 ? 14.851 -7.644 -18.849 1.00 94.75 451 PHE A N 1
ATOM 3640 C CA . PHE A 1 451 ? 14.687 -8.066 -17.467 1.00 94.75 451 PHE A CA 1
ATOM 3641 C C . PHE A 1 451 ? 15.888 -7.666 -16.607 1.00 94.75 451 PHE A C 1
ATOM 3643 O O . PHE A 1 451 ? 17.040 -7.784 -17.019 1.00 94.75 451 PHE A O 1
ATOM 3650 N N . TYR A 1 452 ? 15.619 -7.257 -15.374 1.00 92.62 452 TYR A N 1
ATOM 3651 C CA . TYR A 1 452 ? 16.617 -7.080 -14.325 1.00 92.62 452 TYR A CA 1
ATOM 3652 C C . TYR A 1 452 ? 16.163 -7.869 -13.093 1.00 92.62 452 TYR A C 1
ATOM 3654 O O . TYR A 1 452 ? 15.170 -7.515 -12.451 1.00 92.62 452 TYR A O 1
ATOM 3662 N N . GLY A 1 453 ? 16.860 -8.968 -12.800 1.00 88.25 453 GLY A N 1
ATOM 3663 C CA . GLY A 1 453 ? 16.587 -9.829 -11.650 1.00 88.25 453 GLY A CA 1
ATOM 3664 C C . GLY A 1 453 ? 17.438 -9.448 -10.445 1.00 88.25 453 GLY A C 1
ATOM 3665 O O . GLY A 1 453 ? 18.618 -9.133 -10.582 1.00 88.25 453 GLY A O 1
ATOM 3666 N N . SER A 1 454 ? 16.815 -9.407 -9.268 1.00 87.06 454 SER A N 1
ATOM 3667 C CA . SER A 1 454 ? 17.451 -9.019 -8.008 1.00 87.06 454 SER A CA 1
ATOM 3668 C C . SER A 1 454 ? 16.554 -9.387 -6.816 1.00 87.06 454 SER A C 1
ATOM 3670 O O . SER A 1 454 ? 15.445 -9.889 -7.002 1.00 87.06 454 SER A O 1
ATOM 3672 N N . SER A 1 455 ? 16.996 -9.110 -5.585 1.00 82.00 455 SER A N 1
ATOM 3673 C CA . SER A 1 455 ? 16.121 -9.166 -4.410 1.00 82.00 455 SER A CA 1
ATOM 3674 C C . SER A 1 455 ? 14.926 -8.201 -4.524 1.00 82.00 455 SER A C 1
ATOM 3676 O O . SER A 1 455 ? 15.074 -7.096 -5.068 1.00 82.00 455 SER A O 1
ATOM 3678 N N . PRO A 1 456 ? 13.747 -8.563 -3.983 1.00 79.44 456 PRO A N 1
ATOM 3679 C CA . PRO A 1 456 ? 12.567 -7.700 -3.963 1.00 79.44 456 PRO A CA 1
ATOM 3680 C C . PRO A 1 456 ? 12.813 -6.290 -3.414 1.00 79.44 456 PRO A C 1
ATOM 3682 O O . PRO A 1 456 ? 12.332 -5.319 -3.995 1.00 79.44 456 PRO A O 1
ATOM 3685 N N . GLN A 1 457 ? 13.609 -6.131 -2.352 1.00 72.69 457 GLN A N 1
ATOM 3686 C CA . GLN A 1 457 ? 13.919 -4.799 -1.819 1.00 72.69 457 GLN A CA 1
ATOM 3687 C C . GLN A 1 457 ? 14.730 -3.950 -2.790 1.00 72.69 457 GLN A C 1
ATOM 3689 O O . GLN A 1 457 ? 14.473 -2.755 -2.908 1.00 72.69 457 GLN A O 1
ATOM 3694 N N . ARG A 1 458 ? 15.676 -4.551 -3.518 1.00 79.06 458 ARG A N 1
ATOM 3695 C CA . ARG A 1 458 ? 16.464 -3.830 -4.520 1.00 79.06 458 ARG A CA 1
ATOM 3696 C C . ARG A 1 458 ? 15.634 -3.495 -5.757 1.00 79.06 458 ARG A C 1
ATOM 3698 O O . ARG A 1 458 ? 15.758 -2.391 -6.274 1.00 79.06 458 ARG A O 1
ATOM 3705 N N . VAL A 1 459 ? 14.749 -4.395 -6.189 1.00 85.38 459 VAL A N 1
ATOM 3706 C CA . VAL A 1 459 ? 13.766 -4.112 -7.250 1.00 85.38 459 VAL A CA 1
ATOM 3707 C C . VAL A 1 459 ? 12.905 -2.905 -6.876 1.00 85.38 459 VAL A C 1
ATOM 3709 O O . VAL A 1 459 ? 12.779 -1.978 -7.672 1.00 85.38 459 VAL A O 1
ATOM 3712 N N . MET A 1 460 ? 12.379 -2.873 -5.649 1.00 75.06 460 MET A N 1
ATOM 3713 C CA . MET A 1 460 ? 11.598 -1.737 -5.155 1.00 75.06 460 MET A CA 1
ATOM 3714 C C . MET A 1 460 ? 12.435 -0.458 -5.056 1.00 75.06 460 MET A C 1
ATOM 3716 O O . MET A 1 460 ? 11.963 0.607 -5.436 1.00 75.06 460 MET A O 1
ATOM 3720 N N . TYR A 1 461 ? 13.683 -0.544 -4.594 1.00 75.62 461 TYR A N 1
ATOM 3721 C CA . TYR A 1 461 ? 14.581 0.609 -4.540 1.00 75.62 461 TYR A CA 1
ATOM 3722 C C . TYR A 1 461 ? 14.786 1.239 -5.925 1.00 75.62 461 TYR A C 1
ATOM 3724 O O . TYR A 1 461 ? 14.594 2.444 -6.081 1.00 75.62 461 TYR A O 1
ATOM 3732 N N . LEU A 1 462 ? 15.111 0.420 -6.930 1.00 81.81 462 LEU A N 1
ATOM 3733 C CA . LEU A 1 462 ? 15.320 0.863 -8.312 1.00 81.81 462 LEU A CA 1
ATOM 3734 C C . LEU A 1 462 ? 14.030 1.397 -8.950 1.00 81.81 462 LEU A C 1
ATOM 3736 O O . LEU A 1 462 ? 14.079 2.354 -9.715 1.00 81.81 462 LEU A O 1
ATOM 3740 N N . ALA A 1 463 ? 12.873 0.829 -8.604 1.00 81.06 463 ALA A N 1
ATOM 3741 C CA . ALA A 1 463 ? 11.572 1.331 -9.044 1.00 81.06 463 ALA A CA 1
ATOM 3742 C C . ALA A 1 463 ? 11.246 2.741 -8.517 1.00 81.06 463 ALA A C 1
ATOM 3744 O O . ALA A 1 463 ? 10.382 3.398 -9.084 1.00 81.06 463 ALA A O 1
ATOM 3745 N N . HIS A 1 464 ? 11.908 3.198 -7.449 1.00 71.19 464 HIS A N 1
ATOM 3746 C CA . HIS A 1 464 ? 11.684 4.516 -6.846 1.00 71.19 464 HIS A CA 1
ATOM 3747 C C . HIS A 1 464 ? 12.791 5.535 -7.121 1.00 71.19 464 HIS A C 1
ATOM 3749 O O . HIS A 1 464 ? 12.527 6.727 -7.057 1.00 71.19 464 HIS A O 1
ATOM 3755 N N . HIS A 1 465 ? 14.013 5.085 -7.408 1.00 73.31 465 HIS A N 1
ATOM 3756 C CA . HIS A 1 465 ? 15.175 5.972 -7.562 1.00 73.31 465 HIS A CA 1
ATOM 3757 C C . HIS A 1 465 ? 15.855 5.851 -8.931 1.00 73.31 465 HIS A C 1
ATOM 3759 O O . HIS A 1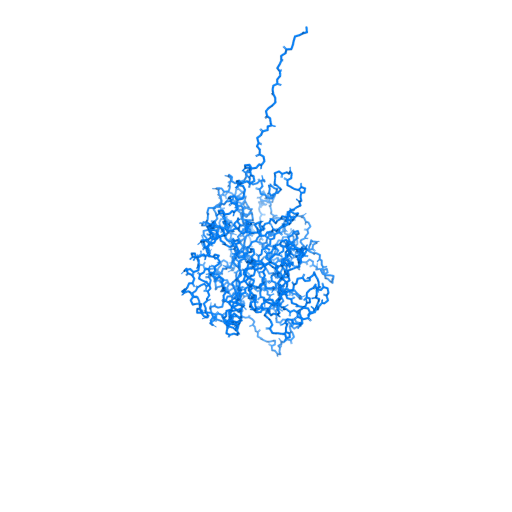 465 ? 16.847 6.529 -9.192 1.00 73.31 465 HIS A O 1
ATOM 3765 N N . GLY A 1 466 ? 15.366 4.963 -9.797 1.00 80.25 466 GLY A N 1
ATOM 3766 C CA . GLY A 1 466 ? 16.022 4.634 -11.054 1.00 80.25 466 GLY A CA 1
ATOM 3767 C C . GLY A 1 466 ? 17.318 3.840 -10.864 1.00 80.25 466 GLY A C 1
ATOM 3768 O O . GLY A 1 466 ? 17.650 3.364 -9.777 1.00 80.25 466 GLY A O 1
ATOM 3769 N N . PHE A 1 467 ? 18.054 3.661 -11.963 1.00 81.44 467 PHE A N 1
ATOM 3770 C CA . PHE A 1 467 ? 19.352 2.987 -11.958 1.00 81.44 467 PHE A CA 1
ATOM 3771 C C . PHE A 1 467 ? 20.470 4.001 -11.665 1.00 81.44 467 PHE A C 1
ATOM 3773 O O . PHE A 1 467 ? 20.618 4.955 -12.431 1.00 81.44 467 PHE A O 1
ATOM 3780 N N . PRO A 1 468 ? 21.298 3.798 -10.622 1.00 67.38 468 PRO A N 1
ATOM 3781 C CA . PRO A 1 468 ? 22.438 4.667 -10.348 1.00 67.38 468 PRO A CA 1
ATOM 3782 C C . PRO A 1 468 ? 23.555 4.362 -11.354 1.00 67.38 468 PRO A C 1
ATOM 3784 O O . PRO A 1 468 ? 24.358 3.453 -11.154 1.00 67.38 468 PRO A O 1
ATOM 3787 N N . LEU A 1 469 ? 23.549 5.075 -12.481 1.00 63.44 469 LEU A N 1
ATOM 3788 C CA . LEU A 1 469 ? 24.503 4.896 -13.583 1.00 63.44 469 LEU A CA 1
ATOM 3789 C C . LEU A 1 469 ? 25.639 5.931 -13.583 1.00 63.44 469 LEU A C 1
ATOM 3791 O O . LEU A 1 469 ? 26.572 5.801 -14.369 1.00 63.44 469 LEU A O 1
ATOM 3795 N N . GLU A 1 470 ? 25.575 6.941 -12.715 1.00 51.88 470 GLU A N 1
ATOM 3796 C CA . GLU A 1 470 ? 26.643 7.928 -12.533 1.00 51.88 470 GLU A CA 1
ATOM 3797 C C . GLU A 1 470 ? 27.542 7.554 -11.346 1.00 51.88 470 GLU A C 1
ATOM 3799 O O . GLU A 1 470 ? 27.102 6.889 -10.409 1.00 51.88 470 GLU A O 1
ATOM 3804 N N . THR A 1 471 ? 28.806 7.990 -11.390 1.00 40.25 471 THR A N 1
ATOM 3805 C CA . THR A 1 471 ? 29.900 7.703 -10.439 1.00 40.25 471 THR A CA 1
ATOM 3806 C C . THR A 1 471 ? 29.700 8.340 -9.050 1.00 40.25 471 THR A C 1
ATOM 3808 O O . THR A 1 471 ? 30.574 9.041 -8.537 1.00 40.25 471 THR A O 1
ATOM 3811 N N . GLY A 1 472 ? 28.529 8.144 -8.449 1.00 37.72 472 GLY A N 1
ATOM 3812 C CA . GLY A 1 472 ? 28.234 8.388 -7.040 1.00 37.72 472 GLY A CA 1
ATOM 3813 C C . GLY A 1 472 ? 28.359 7.102 -6.209 1.00 37.72 472 GLY A C 1
ATOM 3814 O O . GLY A 1 472 ? 28.561 6.023 -6.773 1.00 37.72 472 GLY A O 1
ATOM 3815 N N . PRO A 1 473 ? 28.269 7.195 -4.868 1.00 29.88 473 PRO A N 1
ATOM 3816 C CA . PRO A 1 473 ? 28.380 6.032 -3.991 1.00 29.88 473 PRO A CA 1
ATOM 3817 C C . PRO A 1 473 ? 27.352 4.972 -4.391 1.00 29.88 473 PRO A C 1
ATOM 3819 O O . PRO A 1 473 ? 26.183 5.277 -4.645 1.00 29.88 473 PRO A O 1
ATOM 3822 N N . ARG A 1 474 ? 27.811 3.721 -4.489 1.00 40.31 474 ARG A N 1
ATOM 3823 C CA . ARG A 1 474 ? 26.989 2.593 -4.940 1.00 40.31 474 ARG A CA 1
ATOM 3824 C C . ARG A 1 474 ? 25.807 2.418 -3.975 1.00 40.31 474 ARG A C 1
ATOM 3826 O O . ARG A 1 474 ? 25.981 2.627 -2.776 1.00 40.31 474 ARG A O 1
ATOM 3833 N N . PRO A 1 475 ? 24.618 1.996 -4.439 1.00 39.19 475 PRO A N 1
ATOM 3834 C CA . PRO A 1 475 ? 23.471 1.744 -3.555 1.00 39.19 475 PRO A CA 1
ATOM 3835 C C . PRO A 1 475 ? 23.797 0.752 -2.420 1.00 39.19 475 PRO A C 1
ATOM 3837 O O . PRO A 1 475 ? 23.218 0.837 -1.338 1.00 39.19 475 PRO A O 1
ATOM 3840 N N . ASP A 1 476 ? 24.786 -0.117 -2.639 1.00 40.91 476 ASP A N 1
ATOM 3841 C CA . ASP A 1 476 ? 25.323 -1.085 -1.677 1.00 40.91 476 ASP A CA 1
ATOM 3842 C C . ASP A 1 476 ? 26.035 -0.409 -0.479 1.00 40.91 476 ASP A C 1
ATOM 3844 O O . ASP A 1 476 ? 26.184 -1.015 0.577 1.00 40.91 476 ASP A O 1
ATOM 3848 N N . GLU A 1 477 ? 26.459 0.856 -0.615 1.00 39.75 477 GLU A N 1
ATOM 3849 C CA . GLU A 1 477 ? 27.059 1.661 0.463 1.00 39.75 477 GLU A CA 1
ATOM 3850 C C . GLU A 1 477 ? 26.016 2.455 1.272 1.00 39.75 477 GLU A C 1
ATOM 3852 O O . GLU A 1 477 ? 26.280 2.834 2.414 1.00 39.75 477 GLU A O 1
ATOM 3857 N N . VAL A 1 478 ? 24.830 2.715 0.704 1.00 38.81 478 VAL A N 1
ATOM 3858 C CA . VAL A 1 478 ? 23.766 3.524 1.335 1.00 38.81 478 VAL A CA 1
ATOM 3859 C C . VAL A 1 478 ? 22.762 2.651 2.092 1.00 38.81 478 VAL A C 1
ATOM 3861 O O . VAL A 1 478 ? 22.224 3.065 3.122 1.00 38.81 478 VAL A O 1
ATOM 3864 N N . LEU A 1 479 ? 22.542 1.419 1.630 1.00 40.81 479 LEU A N 1
ATOM 3865 C CA . LEU A 1 479 ? 21.861 0.388 2.404 1.00 40.81 479 LEU A CA 1
ATOM 3866 C C . LEU A 1 479 ? 22.898 -0.251 3.326 1.00 40.81 479 LEU A C 1
ATOM 3868 O O . LEU A 1 479 ? 23.725 -1.041 2.884 1.00 40.81 479 LEU A O 1
ATOM 3872 N N . SER A 1 480 ? 22.885 0.111 4.612 1.00 32.94 480 SER A N 1
ATOM 3873 C CA . SER A 1 480 ? 23.775 -0.507 5.598 1.00 32.94 480 SER A CA 1
ATOM 3874 C C . SER A 1 480 ? 23.683 -2.032 5.487 1.00 32.94 480 SER A C 1
ATOM 3876 O O . SER A 1 480 ? 22.568 -2.560 5.587 1.00 32.94 480 SER A O 1
ATOM 3878 N N . PRO A 1 481 ? 24.809 -2.752 5.335 1.00 29.55 481 PRO A N 1
ATOM 3879 C CA . PRO A 1 481 ? 24.777 -4.197 5.354 1.00 29.55 481 PRO A CA 1
ATOM 3880 C C . PRO A 1 481 ? 24.227 -4.613 6.712 1.00 29.55 481 PRO A C 1
ATOM 3882 O O . PRO A 1 481 ? 24.774 -4.246 7.761 1.00 29.55 481 PRO A O 1
ATOM 3885 N N . VAL A 1 482 ? 23.161 -5.410 6.713 1.00 32.03 482 VAL A N 1
ATOM 3886 C CA . VAL A 1 482 ? 22.907 -6.295 7.846 1.00 32.03 482 VAL A CA 1
ATOM 3887 C C . VAL A 1 482 ? 24.221 -7.045 8.062 1.00 32.03 482 VAL A C 1
ATOM 3889 O O . VAL A 1 482 ? 24.721 -7.693 7.146 1.00 32.03 482 VAL A O 1
ATOM 3892 N N . ARG A 1 483 ? 24.850 -6.842 9.229 1.00 28.53 483 ARG A N 1
ATOM 3893 C CA . ARG A 1 483 ? 26.192 -7.352 9.555 1.00 28.53 483 ARG A CA 1
ATOM 3894 C C . ARG A 1 483 ? 26.340 -8.809 9.097 1.00 28.53 483 ARG A C 1
ATOM 3896 O O . ARG A 1 483 ? 25.786 -9.694 9.745 1.00 28.53 483 ARG A O 1
ATOM 3903 N N . GLY A 1 484 ? 27.114 -9.054 8.038 1.00 27.47 484 GLY A N 1
ATOM 3904 C CA . GLY A 1 484 ? 27.423 -10.418 7.606 1.00 27.47 484 GLY A CA 1
ATOM 3905 C C . GLY A 1 484 ? 27.968 -10.587 6.192 1.00 27.47 484 GLY A C 1
ATOM 3906 O O . GLY A 1 484 ? 28.810 -11.458 6.004 1.00 27.47 484 GLY A O 1
ATOM 3907 N N . GLU A 1 485 ? 27.561 -9.773 5.217 1.00 31.12 485 GLU A N 1
ATOM 3908 C CA . GLU A 1 485 ? 27.893 -10.044 3.810 1.00 31.12 485 GLU A CA 1
ATOM 3909 C C . GLU A 1 485 ? 28.437 -8.782 3.131 1.00 31.12 485 GLU A C 1
ATOM 3911 O O . GLU A 1 485 ? 27.702 -7.854 2.813 1.00 31.12 485 GLU A O 1
ATOM 3916 N N . ALA A 1 486 ? 29.757 -8.722 2.947 1.00 29.38 486 ALA A N 1
ATOM 3917 C CA . ALA A 1 486 ? 30.336 -7.857 1.930 1.00 29.38 486 ALA A CA 1
ATOM 3918 C C . ALA A 1 486 ? 30.029 -8.522 0.582 1.00 29.38 486 ALA A C 1
ATOM 3920 O O . ALA A 1 486 ? 30.695 -9.494 0.224 1.00 29.38 486 ALA A O 1
ATOM 3921 N N . GLU A 1 487 ? 28.979 -8.079 -0.113 1.00 40.34 487 GLU A N 1
ATOM 3922 C CA . GLU A 1 487 ? 28.678 -8.590 -1.452 1.00 40.34 487 GLU A CA 1
ATOM 3923 C C . GLU A 1 487 ? 29.838 -8.239 -2.393 1.00 40.34 487 GLU A C 1
ATOM 3925 O O . GLU A 1 487 ? 30.181 -7.074 -2.605 1.00 40.34 487 GLU A O 1
ATOM 3930 N N . GLU A 1 488 ? 30.491 -9.270 -2.935 1.00 41.69 488 GLU A N 1
ATOM 3931 C CA . GLU A 1 488 ? 31.409 -9.097 -4.053 1.00 41.69 488 GLU A CA 1
ATOM 3932 C C . GLU A 1 488 ? 30.667 -8.443 -5.227 1.00 41.69 488 GLU A C 1
ATOM 3934 O O . GLU A 1 488 ? 29.528 -8.798 -5.521 1.00 41.69 488 GLU A O 1
ATOM 3939 N N . LEU A 1 489 ? 31.351 -7.543 -5.946 1.00 44.97 489 LEU A N 1
ATOM 3940 C CA . LEU A 1 489 ? 30.909 -7.018 -7.244 1.00 44.97 489 LEU A CA 1
ATOM 3941 C C . LEU A 1 489 ? 30.250 -8.122 -8.095 1.00 44.97 489 LEU A C 1
ATOM 3943 O O . LEU A 1 489 ? 30.867 -9.192 -8.229 1.00 44.97 489 LEU A O 1
ATOM 3947 N N . PRO A 1 490 ? 29.073 -7.871 -8.715 1.00 55.09 490 PRO A N 1
ATOM 3948 C CA . PRO A 1 490 ? 28.378 -8.870 -9.517 1.00 55.09 490 PRO A CA 1
ATOM 3949 C C . PRO A 1 490 ? 29.337 -9.498 -10.522 1.00 55.09 490 PRO A C 1
ATOM 3951 O O . PRO A 1 490 ? 30.105 -8.785 -11.173 1.00 55.09 490 PRO A O 1
ATOM 3954 N N . ALA A 1 491 ? 29.290 -10.823 -10.676 1.00 58.03 491 ALA A N 1
ATOM 3955 C CA . ALA A 1 491 ? 30.182 -11.539 -11.589 1.00 58.03 491 ALA A CA 1
ATOM 3956 C C . ALA A 1 491 ? 30.182 -10.923 -13.003 1.00 58.03 491 ALA A C 1
ATOM 3958 O O . ALA A 1 491 ? 31.230 -10.854 -13.634 1.00 58.03 491 ALA A O 1
ATOM 3959 N N . ALA A 1 492 ? 29.039 -10.390 -13.451 1.00 56.28 492 ALA A N 1
ATOM 3960 C CA . ALA A 1 492 ? 28.892 -9.698 -14.729 1.00 56.28 492 ALA A CA 1
ATOM 3961 C C . ALA A 1 492 ? 29.668 -8.366 -14.820 1.00 56.28 492 ALA A C 1
ATOM 3963 O O . ALA A 1 492 ? 30.262 -8.090 -15.861 1.00 56.28 492 ALA A O 1
ATOM 3964 N N . SER A 1 493 ? 29.765 -7.590 -13.731 1.00 58.56 493 SER A N 1
ATOM 3965 C CA . SER A 1 493 ? 30.558 -6.348 -13.692 1.00 58.56 493 SER A CA 1
ATOM 3966 C C . SER A 1 493 ? 32.047 -6.606 -13.920 1.00 58.56 493 SER A C 1
ATOM 3968 O O . SER A 1 493 ? 32.721 -5.836 -14.600 1.00 58.56 493 SER A O 1
ATOM 3970 N N . LYS A 1 494 ? 32.545 -7.756 -13.453 1.00 63.03 494 LYS A N 1
ATOM 3971 C CA . LYS A 1 494 ? 33.918 -8.208 -13.714 1.00 63.03 494 LYS A CA 1
ATOM 3972 C C . LYS A 1 494 ? 34.144 -8.632 -15.178 1.00 63.03 494 LYS A C 1
ATOM 3974 O O . LYS A 1 494 ? 35.296 -8.764 -15.577 1.00 63.03 494 LYS A O 1
ATOM 3979 N N . LEU A 1 495 ? 33.085 -8.870 -15.962 1.00 74.00 495 LEU A N 1
ATOM 3980 C CA . LEU A 1 495 ? 33.171 -9.357 -17.345 1.00 74.00 495 LEU A CA 1
ATOM 3981 C C . LEU A 1 495 ? 33.080 -8.242 -18.391 1.00 74.00 495 LEU A C 1
ATOM 3983 O O . LEU A 1 495 ? 33.736 -8.364 -19.420 1.00 74.00 495 LEU A O 1
ATOM 3987 N N . PHE A 1 496 ? 32.279 -7.196 -18.156 1.00 80.19 496 PHE A N 1
ATOM 3988 C CA . PHE A 1 496 ? 31.994 -6.169 -19.174 1.00 80.19 496 PHE A CA 1
ATOM 3989 C C . PHE A 1 496 ? 32.163 -4.716 -18.692 1.00 80.19 496 PHE A C 1
ATOM 3991 O O . PHE A 1 496 ? 32.040 -3.784 -19.491 1.00 80.19 496 PHE A O 1
ATOM 3998 N N . GLY A 1 497 ? 32.496 -4.517 -17.411 1.00 79.44 497 GLY A N 1
ATOM 3999 C CA . GLY A 1 497 ? 32.811 -3.208 -16.840 1.00 79.44 497 GLY A CA 1
ATOM 4000 C C . GLY A 1 497 ? 31.677 -2.558 -16.048 1.00 79.44 497 GLY A C 1
ATOM 4001 O O . GLY A 1 497 ? 30.874 -3.233 -15.394 1.00 79.44 497 GLY A O 1
ATOM 4002 N N . GLU A 1 498 ? 31.634 -1.228 -16.045 1.00 77.81 498 GLU A N 1
ATOM 4003 C CA . GLU A 1 498 ? 30.625 -0.461 -15.307 1.00 77.81 498 GLU A CA 1
ATOM 4004 C C . GLU A 1 498 ? 29.321 -0.307 -16.105 1.00 77.81 498 GLU A C 1
ATOM 4006 O O . GLU A 1 498 ? 29.339 -0.090 -17.316 1.00 77.81 498 GLU A O 1
ATOM 4011 N N . GLY A 1 499 ? 28.180 -0.419 -15.418 1.00 77.94 499 GLY A N 1
ATOM 4012 C CA . GLY A 1 499 ? 26.852 -0.250 -16.011 1.00 77.94 499 GLY A CA 1
ATOM 4013 C C . GLY A 1 499 ? 25.767 -1.090 -15.335 1.00 77.94 499 GLY A C 1
ATOM 4014 O O . GLY A 1 499 ? 26.041 -1.899 -14.446 1.00 77.94 499 GLY A O 1
ATOM 4015 N N . ALA A 1 500 ? 24.518 -0.899 -15.770 1.00 82.94 500 ALA A N 1
ATOM 4016 C CA . ALA A 1 500 ? 23.413 -1.782 -15.407 1.00 82.94 500 ALA A CA 1
ATOM 4017 C C . ALA A 1 500 ? 23.390 -3.015 -16.319 1.00 82.94 500 ALA A C 1
ATOM 4019 O O . ALA A 1 500 ? 23.483 -2.900 -17.540 1.00 82.94 500 ALA A O 1
ATOM 4020 N N . TYR A 1 501 ? 23.220 -4.187 -15.712 1.00 85.50 501 TYR A N 1
ATOM 4021 C CA . TYR A 1 501 ? 23.194 -5.479 -16.392 1.00 85.50 501 TYR A CA 1
ATOM 4022 C C . TYR A 1 501 ? 21.754 -5.963 -16.519 1.00 85.50 501 TYR A C 1
ATOM 4024 O O . TYR A 1 501 ? 21.128 -6.287 -15.514 1.00 85.50 501 TYR A O 1
ATOM 4032 N N . LEU A 1 502 ? 21.225 -5.975 -17.742 1.00 92.25 502 LEU A N 1
ATOM 4033 C CA . LEU A 1 502 ? 19.873 -6.439 -18.045 1.00 92.25 502 LEU A CA 1
ATOM 4034 C C . LEU A 1 502 ? 19.923 -7.596 -19.047 1.00 92.25 502 LEU A C 1
ATOM 4036 O O . LEU A 1 502 ? 20.874 -7.717 -19.817 1.00 92.25 502 LEU A O 1
ATOM 4040 N N . HIS A 1 503 ? 18.886 -8.428 -19.040 1.00 91.88 503 HIS A N 1
ATOM 4041 C CA . HIS A 1 503 ? 18.819 -9.674 -19.794 1.00 91.88 503 HIS A CA 1
ATOM 4042 C C . HIS A 1 503 ? 17.581 -9.714 -20.687 1.00 91.88 503 HIS A C 1
ATOM 4044 O O . HIS A 1 503 ? 16.497 -9.306 -20.279 1.00 91.88 503 HIS A O 1
ATOM 4050 N N . GLU A 1 504 ? 17.721 -10.234 -21.902 1.00 92.88 504 GLU A N 1
ATOM 4051 C CA . GLU A 1 504 ? 16.568 -10.534 -22.757 1.00 92.88 504 GLU A CA 1
ATOM 4052 C C . GLU A 1 504 ? 15.857 -11.836 -22.348 1.00 92.88 504 GLU A C 1
ATOM 4054 O O . GLU A 1 504 ? 14.647 -11.976 -22.530 1.00 92.88 504 GLU A O 1
ATOM 4059 N N . ASP A 1 505 ? 16.590 -12.752 -21.711 1.00 90.62 505 ASP A N 1
ATOM 4060 C CA . ASP A 1 505 ? 16.080 -14.029 -21.219 1.00 90.62 505 ASP A CA 1
ATOM 4061 C C . ASP A 1 505 ? 15.668 -13.948 -19.745 1.00 90.62 505 ASP A C 1
ATOM 4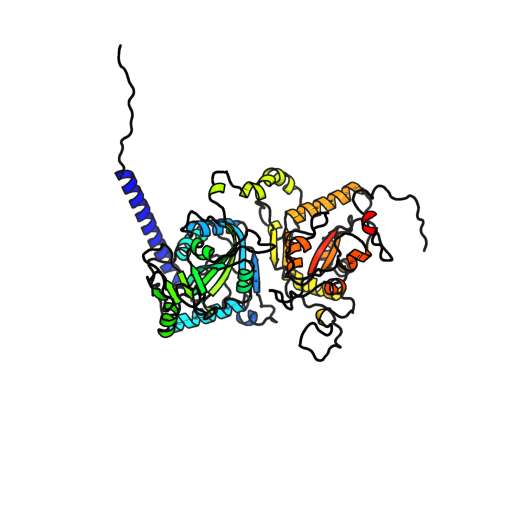063 O O . ASP A 1 505 ? 16.449 -13.547 -18.873 1.00 90.62 505 ASP A O 1
ATOM 4067 N N . ALA A 1 506 ? 14.446 -14.392 -19.442 1.00 90.25 506 ALA A N 1
ATOM 4068 C CA . ALA A 1 506 ? 13.928 -14.395 -18.075 1.00 90.25 506 ALA A CA 1
ATOM 4069 C C . ALA A 1 506 ? 14.707 -15.361 -17.163 1.00 90.25 506 ALA A C 1
ATOM 4071 O O . ALA A 1 506 ? 14.867 -15.096 -15.972 1.00 90.25 506 ALA A O 1
ATOM 4072 N N . SER A 1 507 ? 15.240 -16.453 -17.720 1.00 86.88 507 SER A N 1
ATOM 4073 C CA . SER A 1 507 ? 16.059 -17.423 -16.984 1.00 86.88 507 SER A CA 1
ATOM 4074 C C . SER A 1 507 ? 17.406 -16.848 -16.541 1.00 86.88 507 SER A C 1
ATOM 4076 O O . SER A 1 507 ? 17.878 -17.176 -15.455 1.00 86.88 507 SER A O 1
ATOM 4078 N N . GLU A 1 508 ? 18.028 -15.977 -17.344 1.00 86.06 508 GLU A N 1
ATOM 4079 C CA . GLU A 1 508 ? 19.284 -15.322 -16.954 1.00 86.06 508 GLU A CA 1
ATOM 4080 C C . GLU A 1 508 ? 19.051 -14.260 -15.880 1.00 86.06 508 GLU A C 1
ATOM 4082 O O . GLU A 1 508 ? 19.818 -14.182 -14.922 1.00 86.06 508 GLU A O 1
ATOM 4087 N N . ALA A 1 509 ? 17.955 -13.502 -15.982 1.00 88.75 509 ALA A N 1
ATOM 4088 C CA . ALA A 1 509 ? 17.552 -12.596 -14.913 1.00 88.75 509 ALA A CA 1
ATOM 4089 C C . ALA A 1 509 ? 17.258 -13.356 -13.604 1.00 88.75 509 ALA A C 1
ATOM 4091 O O . ALA A 1 509 ? 17.729 -12.937 -12.549 1.00 88.75 509 ALA A O 1
ATOM 4092 N N . ASP A 1 510 ? 16.568 -14.506 -13.655 1.00 86.56 510 ASP A N 1
ATOM 4093 C CA . ASP A 1 510 ? 16.278 -15.339 -12.470 1.00 86.56 510 ASP A CA 1
ATOM 4094 C C . ASP A 1 510 ? 17.540 -15.799 -11.741 1.00 86.56 510 ASP A C 1
ATOM 4096 O O . ASP A 1 510 ? 17.560 -15.834 -10.513 1.00 86.56 510 ASP A O 1
ATOM 4100 N N . LYS A 1 511 ? 18.628 -16.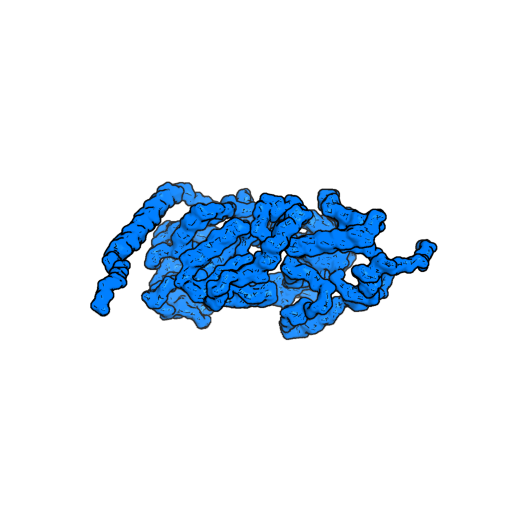088 -12.468 1.00 82.56 511 LYS A N 1
ATOM 4101 C CA . LYS A 1 511 ? 19.915 -16.472 -11.861 1.00 82.56 511 LYS A CA 1
ATOM 4102 C C . LYS A 1 511 ? 20.477 -15.402 -10.923 1.00 82.56 511 LYS A C 1
ATOM 4104 O O . LYS A 1 511 ? 21.256 -15.751 -10.033 1.00 82.56 511 LYS A O 1
ATOM 4109 N N . LEU A 1 512 ? 20.116 -14.136 -11.141 1.00 82.19 512 LEU A N 1
ATOM 4110 C CA . LEU A 1 512 ? 20.508 -12.991 -10.318 1.00 82.19 512 LEU A CA 1
ATOM 4111 C C . LEU A 1 512 ? 19.451 -12.625 -9.268 1.00 82.19 512 LEU A C 1
ATOM 4113 O O . LEU A 1 512 ? 19.747 -11.881 -8.332 1.00 82.19 512 LEU A O 1
ATOM 4117 N N . SER A 1 513 ? 18.232 -13.150 -9.392 1.00 85.31 513 SER A N 1
ATOM 4118 C CA . SER A 1 513 ? 17.190 -12.962 -8.393 1.00 85.31 513 SER A CA 1
ATOM 4119 C C . SER A 1 513 ? 17.478 -13.787 -7.138 1.00 85.31 513 SER A C 1
ATOM 4121 O O . SER A 1 513 ? 17.894 -14.946 -7.175 1.00 85.31 513 SER A O 1
ATOM 4123 N N . SER A 1 514 ? 17.212 -13.178 -5.990 1.00 80.94 514 SER A N 1
ATOM 4124 C CA . SER A 1 514 ? 17.301 -13.809 -4.679 1.00 80.94 514 SER A CA 1
ATOM 4125 C C . SER A 1 514 ? 16.040 -13.502 -3.888 1.00 80.94 514 SER A C 1
ATOM 4127 O O . SER A 1 514 ? 15.383 -12.486 -4.118 1.00 80.94 514 SER A O 1
ATOM 4129 N N . ASP A 1 515 ? 15.676 -14.394 -2.974 1.00 73.94 515 ASP A N 1
ATOM 4130 C CA . ASP A 1 515 ? 14.618 -14.093 -2.026 1.00 73.94 515 ASP A CA 1
ATOM 4131 C C . ASP A 1 515 ? 15.147 -13.205 -0.895 1.00 73.94 515 ASP A C 1
ATOM 4133 O O . ASP A 1 515 ? 16.349 -13.095 -0.638 1.00 73.94 515 ASP A O 1
ATOM 4137 N N . ASP A 1 516 ? 14.225 -12.569 -0.188 1.00 66.38 516 ASP A N 1
ATOM 4138 C CA . ASP A 1 516 ? 14.542 -11.771 0.986 1.00 66.38 516 ASP A CA 1
ATOM 4139 C C . ASP A 1 516 ? 14.792 -12.683 2.204 1.00 66.38 516 ASP A C 1
ATOM 4141 O O . ASP A 1 516 ? 13.865 -13.009 2.958 1.00 66.38 516 ASP A O 1
ATOM 4145 N N . LYS A 1 517 ? 16.040 -13.151 2.375 1.00 57.53 517 LYS A N 1
ATOM 4146 C CA . LYS A 1 517 ? 16.454 -14.118 3.412 1.00 57.53 517 LYS A CA 1
ATOM 4147 C C . LYS A 1 517 ? 16.272 -13.561 4.830 1.00 57.53 517 LYS A C 1
ATOM 4149 O O . LYS A 1 517 ? 17.208 -13.111 5.481 1.00 57.53 517 LYS A O 1
ATOM 4154 N N . GLY A 1 518 ? 15.044 -13.657 5.337 1.00 49.66 518 GLY A N 1
ATOM 4155 C CA . GLY A 1 518 ? 14.653 -13.205 6.674 1.00 49.66 518 GLY A CA 1
ATOM 4156 C C . GLY A 1 518 ? 13.831 -11.917 6.699 1.00 49.66 518 GLY A C 1
ATOM 4157 O O . GLY A 1 518 ? 13.397 -11.519 7.782 1.00 49.66 518 GLY A O 1
ATOM 4158 N N . GLY A 1 519 ? 13.580 -11.296 5.547 1.00 48.44 519 GLY A N 1
ATOM 4159 C CA . GLY A 1 519 ? 12.715 -10.129 5.445 1.00 48.44 519 GLY A CA 1
ATOM 4160 C C . GLY A 1 519 ? 11.309 -10.446 4.926 1.00 48.44 519 GLY A C 1
ATOM 4161 O O . GLY A 1 519 ? 10.823 -11.577 4.988 1.00 48.44 519 GLY A O 1
ATOM 4162 N N . TYR A 1 520 ? 10.615 -9.394 4.507 1.00 46.84 520 TYR A N 1
ATOM 4163 C CA . TYR A 1 520 ? 9.187 -9.389 4.185 1.00 46.84 520 TYR A CA 1
ATOM 4164 C C . TYR A 1 520 ? 8.848 -10.256 2.971 1.00 46.84 520 TYR A C 1
ATOM 4166 O O . TYR A 1 520 ? 7.873 -11.001 3.004 1.00 46.84 520 TYR A O 1
ATOM 4174 N N . TYR A 1 521 ? 9.700 -10.244 1.947 1.00 57.44 521 TYR A N 1
ATOM 4175 C CA . TYR A 1 521 ? 9.474 -10.992 0.712 1.00 57.44 521 TYR A CA 1
ATOM 4176 C C . TYR A 1 521 ? 10.119 -12.386 0.733 1.00 57.44 521 TYR A C 1
ATOM 4178 O O . TYR A 1 521 ? 10.543 -12.902 -0.302 1.00 57.44 521 TYR A O 1
ATOM 4186 N N . ARG A 1 522 ? 10.242 -13.013 1.909 1.00 65.19 522 ARG A N 1
ATOM 4187 C CA . ARG A 1 522 ? 10.864 -14.337 2.027 1.00 65.19 522 ARG A CA 1
ATOM 4188 C C . ARG A 1 522 ? 10.120 -15.363 1.170 1.00 65.19 522 ARG A C 1
ATOM 4190 O O . ARG A 1 522 ? 8.909 -15.524 1.301 1.00 65.19 522 ARG A O 1
ATOM 4197 N N . GLY A 1 523 ? 10.858 -16.099 0.340 1.00 66.88 523 GLY A N 1
ATOM 4198 C CA . GLY A 1 523 ? 10.289 -17.058 -0.612 1.00 66.88 523 GLY A CA 1
ATOM 4199 C C . GLY A 1 523 ? 9.627 -16.435 -1.849 1.00 66.88 523 GLY A C 1
ATOM 4200 O O . GLY A 1 523 ? 9.126 -17.183 -2.688 1.00 66.88 523 GLY A O 1
ATOM 4201 N N . TYR A 1 524 ? 9.642 -15.106 -1.988 1.00 76.06 524 TYR A N 1
ATOM 4202 C CA . TYR A 1 524 ? 9.220 -14.402 -3.195 1.00 76.06 524 TYR A CA 1
ATOM 4203 C C . TYR A 1 524 ? 10.431 -13.889 -3.971 1.00 76.06 524 TYR A C 1
ATOM 4205 O O . TYR A 1 524 ? 11.442 -13.491 -3.398 1.00 76.06 524 TYR A O 1
ATOM 4213 N N . PHE A 1 525 ? 10.285 -13.865 -5.292 1.00 85.12 525 PHE A N 1
ATOM 4214 C CA . PHE A 1 525 ? 11.280 -13.361 -6.229 1.00 85.12 525 PHE A CA 1
ATOM 4215 C C . PHE A 1 525 ? 10.654 -12.221 -7.025 1.00 85.12 525 PHE A C 1
ATOM 4217 O O . PHE A 1 525 ? 9.463 -12.259 -7.342 1.00 85.12 525 PHE A O 1
ATOM 4224 N N . ALA A 1 526 ? 11.454 -11.207 -7.338 1.00 86.69 526 ALA A N 1
ATOM 4225 C CA . ALA A 1 526 ? 11.019 -10.060 -8.118 1.00 86.69 526 ALA A CA 1
ATOM 4226 C C . ALA A 1 526 ? 11.995 -9.796 -9.268 1.00 86.69 526 ALA A C 1
ATOM 4228 O O . ALA A 1 526 ? 13.188 -10.100 -9.187 1.00 86.69 526 ALA A O 1
ATOM 4229 N N . MET A 1 527 ? 11.467 -9.209 -10.337 1.00 91.56 527 MET A N 1
ATOM 4230 C CA . MET A 1 527 ? 12.230 -8.721 -11.479 1.00 91.56 527 MET A CA 1
ATOM 4231 C C . MET A 1 527 ? 11.630 -7.399 -11.939 1.00 91.56 527 MET A C 1
ATOM 4233 O O . MET A 1 527 ? 10.413 -7.211 -11.871 1.00 91.56 527 MET A O 1
ATOM 4237 N N . LEU A 1 528 ? 12.470 -6.506 -12.451 1.00 93.62 528 LEU A N 1
ATOM 4238 C CA . LEU A 1 528 ? 12.011 -5.383 -13.260 1.00 93.62 528 LEU A CA 1
ATOM 4239 C C . LEU A 1 528 ? 11.973 -5.811 -14.724 1.00 93.62 528 LEU A C 1
ATOM 4241 O O . LEU A 1 528 ? 12.918 -6.425 -15.211 1.00 93.62 528 LEU A O 1
ATOM 4245 N N . LEU A 1 529 ? 10.907 -5.444 -15.431 1.00 94.88 529 LEU A N 1
ATOM 4246 C CA . LEU A 1 529 ? 10.913 -5.397 -16.888 1.00 94.88 529 LEU A CA 1
ATOM 4247 C C . LEU A 1 529 ? 11.093 -3.938 -17.305 1.00 94.88 529 LEU A C 1
ATOM 4249 O O . LEU A 1 529 ? 10.164 -3.134 -17.234 1.00 94.88 529 LEU A O 1
ATOM 4253 N N . CYS A 1 530 ? 12.309 -3.591 -17.701 1.00 94.69 530 CYS A N 1
ATOM 4254 C CA . CYS A 1 530 ? 12.704 -2.224 -17.995 1.00 94.69 530 CYS A CA 1
ATOM 4255 C C . CYS A 1 530 ? 12.489 -1.912 -19.471 1.00 94.69 530 CYS A C 1
ATOM 4257 O O . CYS A 1 530 ? 12.878 -2.696 -20.333 1.00 94.69 530 CYS A O 1
ATOM 4259 N N . ARG A 1 531 ? 11.940 -0.733 -19.768 1.00 92.81 531 ARG A N 1
ATOM 4260 C CA . ARG A 1 531 ? 11.958 -0.170 -21.122 1.00 92.81 531 ARG A CA 1
ATOM 4261 C C . ARG A 1 531 ? 13.324 0.485 -21.343 1.00 92.81 531 ARG A C 1
ATOM 4263 O O . ARG A 1 531 ? 13.667 1.434 -20.645 1.00 92.81 531 ARG A O 1
ATOM 4270 N N . VAL A 1 532 ? 14.118 -0.018 -22.282 1.00 93.25 532 VAL A N 1
ATOM 4271 C CA . VAL A 1 532 ? 15.526 0.363 -22.476 1.00 93.25 532 VAL A CA 1
ATOM 4272 C C . VAL A 1 532 ? 15.717 0.941 -23.868 1.00 93.25 532 VAL A C 1
ATOM 4274 O O . VAL A 1 532 ? 15.188 0.413 -24.836 1.00 93.25 532 VAL A O 1
ATOM 4277 N N . THR A 1 533 ? 16.469 2.035 -23.978 1.00 90.50 533 THR A N 1
ATOM 4278 C CA . THR A 1 533 ? 16.874 2.583 -25.279 1.00 90.50 533 THR A CA 1
ATOM 4279 C C . THR A 1 533 ? 18.329 2.215 -25.530 1.00 90.50 533 THR A C 1
ATOM 4281 O O . THR A 1 533 ? 19.203 2.720 -24.828 1.00 90.50 533 THR A O 1
ATOM 4284 N N . LEU A 1 534 ? 18.591 1.341 -26.503 1.00 88.12 534 LEU A N 1
ATOM 4285 C CA . LEU A 1 534 ? 19.939 0.814 -26.740 1.00 88.12 534 LEU A CA 1
ATOM 4286 C C . LEU A 1 534 ? 20.752 1.638 -27.744 1.00 88.12 534 LEU A C 1
ATOM 4288 O O . LEU A 1 534 ? 21.980 1.675 -27.682 1.00 88.12 534 LEU A O 1
ATOM 4292 N N . GLY A 1 535 ? 20.095 2.304 -28.690 1.00 85.31 535 GLY A N 1
ATOM 4293 C CA . GLY A 1 535 ? 20.777 2.991 -29.777 1.00 85.31 535 GLY A CA 1
ATOM 4294 C C . GLY A 1 535 ? 21.643 2.032 -30.608 1.00 85.31 535 GLY A C 1
ATOM 4295 O O . GLY A 1 535 ? 21.156 1.056 -31.165 1.00 85.31 535 GLY A O 1
ATOM 4296 N N . ASN A 1 536 ? 22.937 2.343 -30.746 1.00 81.50 536 ASN A N 1
ATOM 4297 C CA . ASN A 1 536 ? 23.885 1.562 -31.553 1.00 81.50 536 ASN A CA 1
ATOM 4298 C C . ASN A 1 536 ? 24.655 0.701 -30.574 1.00 81.50 536 ASN A C 1
ATOM 4300 O O . ASN A 1 536 ? 25.324 1.240 -29.694 1.00 81.50 536 ASN A O 1
ATOM 4304 N N . VAL A 1 537 ? 24.530 -0.605 -30.730 1.00 84.88 537 VAL A N 1
ATOM 4305 C CA . VAL A 1 537 ? 25.001 -1.557 -29.737 1.00 84.88 537 VAL A CA 1
ATOM 4306 C C . VAL A 1 537 ? 26.360 -2.089 -30.157 1.00 84.88 537 VAL A C 1
ATOM 4308 O O . VAL A 1 537 ? 26.533 -2.578 -31.273 1.00 84.88 537 VAL A O 1
ATOM 4311 N N . GLN A 1 538 ? 27.336 -2.004 -29.253 1.00 85.50 538 GLN A N 1
ATOM 4312 C CA . GLN A 1 538 ? 28.583 -2.739 -29.409 1.00 85.50 538 GLN A CA 1
ATOM 4313 C C . GLN A 1 538 ? 28.329 -4.211 -29.070 1.00 85.50 538 GLN A C 1
ATOM 4315 O O . GLN A 1 538 ? 28.125 -4.560 -27.912 1.00 85.50 538 GLN A O 1
ATOM 4320 N N . MET A 1 539 ? 28.381 -5.076 -30.080 1.00 85.38 539 MET A N 1
ATOM 4321 C CA . MET A 1 539 ? 28.275 -6.522 -29.886 1.00 85.38 539 MET A CA 1
ATOM 4322 C C . MET A 1 539 ? 29.638 -7.100 -29.493 1.00 85.38 539 MET A C 1
ATOM 4324 O O . MET A 1 539 ? 30.622 -6.929 -30.217 1.00 85.38 539 MET A O 1
ATOM 4328 N N . LEU A 1 540 ? 29.696 -7.800 -28.361 1.00 85.31 540 LEU A N 1
ATOM 4329 C CA . LEU A 1 540 ? 30.897 -8.482 -27.878 1.00 85.31 540 LEU A CA 1
ATOM 4330 C C . LEU A 1 540 ? 30.750 -9.995 -28.070 1.00 85.31 540 LEU A C 1
ATOM 4332 O O . LEU A 1 540 ? 29.710 -10.563 -27.760 1.00 85.31 540 LEU A O 1
ATOM 4336 N N . GLN A 1 541 ? 31.802 -10.649 -28.566 1.00 86.25 541 GLN A N 1
ATOM 4337 C CA . GLN A 1 541 ? 31.855 -12.114 -28.726 1.00 86.25 541 GLN A CA 1
ATOM 4338 C C . GLN A 1 541 ? 32.488 -12.817 -27.514 1.00 86.25 541 GLN A C 1
ATOM 4340 O O . GLN A 1 541 ? 32.410 -14.035 -27.374 1.00 86.25 541 GLN A O 1
ATOM 4345 N N . SER A 1 542 ? 33.144 -12.054 -26.640 1.00 84.38 542 SER A N 1
ATOM 4346 C CA . SER A 1 542 ? 33.811 -12.537 -25.435 1.00 84.38 542 SER A CA 1
ATOM 4347 C C . SER A 1 542 ? 33.783 -11.457 -24.350 1.00 84.38 542 SER A C 1
ATOM 4349 O O . SER A 1 542 ? 33.673 -10.278 -24.696 1.00 84.38 542 SER A O 1
ATOM 4351 N N . PRO A 1 543 ? 33.922 -11.828 -23.063 1.00 85.19 543 PRO A N 1
ATOM 4352 C CA . PRO A 1 543 ? 34.103 -10.871 -21.976 1.00 85.19 543 PRO A CA 1
ATOM 4353 C C . PRO A 1 543 ? 35.207 -9.852 -22.270 1.00 85.19 543 PRO A C 1
ATOM 4355 O O . PRO A 1 543 ? 36.289 -10.222 -22.729 1.00 85.19 543 PRO A O 1
ATOM 4358 N N . ASP A 1 544 ? 34.917 -8.584 -21.998 1.00 85.50 544 ASP A N 1
ATOM 4359 C CA . ASP A 1 544 ? 35.841 -7.462 -22.128 1.00 85.50 544 ASP A CA 1
ATOM 4360 C C . ASP A 1 544 ? 35.506 -6.396 -21.066 1.00 85.50 544 ASP A C 1
ATOM 4362 O O . ASP A 1 544 ? 34.594 -5.589 -21.273 1.00 85.50 544 ASP A O 1
ATOM 4366 N N . PRO A 1 545 ? 36.230 -6.375 -19.932 1.00 84.62 545 PRO A N 1
ATOM 4367 C CA . PRO A 1 545 ? 35.961 -5.459 -18.820 1.00 84.62 545 PRO A CA 1
ATOM 4368 C C . PRO A 1 545 ? 36.063 -3.971 -19.189 1.00 84.62 545 PRO A C 1
ATOM 4370 O O . PRO A 1 545 ? 35.439 -3.126 -18.550 1.00 84.62 545 PRO A O 1
ATOM 4373 N N . GLU A 1 546 ? 36.803 -3.639 -20.247 1.00 84.38 546 GLU A N 1
ATOM 4374 C CA . GLU A 1 546 ? 37.029 -2.260 -20.691 1.00 84.38 546 GLU A CA 1
ATOM 4375 C C . GLU A 1 546 ? 36.011 -1.824 -21.761 1.00 84.38 546 GLU A C 1
ATOM 4377 O O . GLU A 1 546 ? 36.118 -0.734 -22.326 1.00 84.38 546 GLU A O 1
ATOM 4382 N N . ALA A 1 547 ? 35.008 -2.657 -22.068 1.00 83.62 547 ALA A N 1
ATOM 4383 C CA . ALA A 1 547 ? 34.017 -2.355 -23.098 1.00 83.62 547 ALA A CA 1
ATOM 4384 C C . ALA A 1 547 ? 33.232 -1.073 -22.821 1.00 83.62 547 ALA A C 1
ATOM 4386 O O . ALA A 1 547 ? 33.048 -0.267 -23.735 1.00 83.62 547 ALA A O 1
ATOM 4387 N N . HIS A 1 548 ? 32.854 -0.849 -21.562 1.00 80.69 548 HIS A N 1
ATOM 4388 C CA . HIS A 1 548 ? 32.140 0.350 -21.126 1.00 80.69 548 HIS A CA 1
ATOM 4389 C C . HIS A 1 548 ? 32.868 1.665 -21.479 1.00 80.69 548 HIS A C 1
ATOM 4391 O O . HIS A 1 548 ? 32.210 2.669 -21.722 1.00 80.69 548 HIS A O 1
ATOM 4397 N N . GLN A 1 549 ? 34.204 1.674 -21.594 1.00 82.25 549 GLN A N 1
ATOM 4398 C CA . GLN A 1 549 ? 34.984 2.882 -21.922 1.00 82.25 549 GLN A CA 1
ATOM 4399 C C . GLN A 1 549 ? 34.918 3.279 -23.403 1.00 82.25 549 GLN A C 1
ATOM 4401 O O . GLN A 1 549 ? 35.279 4.400 -23.774 1.00 82.25 549 GLN A O 1
ATOM 4406 N N . ARG A 1 550 ? 34.494 2.356 -24.273 1.00 80.19 550 ARG A N 1
ATOM 4407 C CA . ARG A 1 550 ? 34.410 2.561 -25.730 1.00 80.19 550 ARG A CA 1
ATOM 4408 C C . ARG A 1 550 ? 33.014 2.956 -26.197 1.00 80.19 550 ARG A C 1
ATOM 4410 O O . ARG A 1 550 ? 32.819 3.214 -27.382 1.00 80.19 550 ARG A O 1
ATOM 4417 N N . VAL A 1 551 ? 32.058 2.997 -25.278 1.00 74.81 551 VAL A N 1
ATOM 4418 C CA . VAL A 1 551 ? 30.671 3.386 -25.517 1.00 74.81 551 VAL A CA 1
ATOM 4419 C C . VAL A 1 551 ? 30.340 4.598 -24.650 1.00 74.81 551 VAL A C 1
ATOM 4421 O O . VAL A 1 551 ? 30.930 4.793 -23.594 1.00 74.81 551 VAL A O 1
ATOM 4424 N N . GLY A 1 552 ? 29.415 5.447 -25.098 1.00 66.62 552 GLY A N 1
ATOM 4425 C CA . GLY A 1 552 ? 28.986 6.621 -24.338 1.00 66.62 552 GLY A CA 1
ATOM 4426 C C . GLY A 1 552 ? 29.145 7.949 -25.083 1.00 66.62 552 GLY A C 1
ATOM 4427 O O . GLY A 1 552 ? 29.528 7.974 -26.255 1.00 66.62 552 GLY A O 1
ATOM 4428 N N . PRO A 1 553 ? 28.816 9.071 -24.416 1.00 57.34 553 PRO A N 1
ATOM 4429 C CA . PRO A 1 553 ? 28.602 10.368 -25.057 1.00 57.34 553 PRO A CA 1
ATOM 4430 C C . PRO A 1 553 ? 29.763 10.909 -25.889 1.00 57.34 553 PRO A C 1
ATOM 4432 O O . PRO A 1 553 ? 29.515 11.615 -26.865 1.00 57.34 553 PRO A O 1
ATOM 4435 N N . ASP A 1 554 ? 30.992 10.569 -25.503 1.00 51.44 554 ASP A N 1
ATOM 4436 C CA . ASP A 1 554 ? 32.221 11.149 -26.046 1.00 51.44 554 ASP A CA 1
ATOM 4437 C C . ASP A 1 554 ? 32.853 10.297 -27.163 1.00 51.44 554 ASP A C 1
ATOM 4439 O O . ASP A 1 554 ? 33.801 10.731 -27.815 1.00 51.44 554 ASP A O 1
ATOM 4443 N N . GLN A 1 555 ? 32.323 9.093 -27.415 1.00 55.06 555 GLN A N 1
ATOM 4444 C CA . GLN A 1 555 ? 32.910 8.111 -28.340 1.00 55.06 555 GLN A CA 1
ATOM 4445 C C . GLN A 1 555 ? 32.184 8.030 -29.698 1.00 55.06 555 GLN A C 1
ATOM 4447 O O . GLN A 1 555 ? 32.746 7.532 -30.673 1.00 55.06 555 GLN A O 1
ATOM 4452 N N . ASP A 1 556 ? 30.974 8.592 -29.820 1.00 49.94 556 ASP A N 1
ATOM 4453 C CA . ASP A 1 556 ? 30.150 8.533 -31.045 1.00 49.94 556 ASP A CA 1
ATOM 4454 C C . ASP A 1 556 ? 30.755 9.303 -32.251 1.00 49.94 556 ASP A C 1
ATOM 4456 O O . ASP A 1 556 ? 30.338 9.107 -33.393 1.00 49.94 556 ASP A O 1
ATOM 4460 N N . GLY A 1 557 ? 31.762 10.162 -32.027 1.00 45.03 557 GLY A N 1
ATOM 4461 C CA . GLY A 1 557 ? 32.498 10.895 -33.073 1.00 45.03 557 GLY A CA 1
ATOM 4462 C C . GLY A 1 557 ? 33.774 10.205 -33.577 1.00 45.03 557 GLY A C 1
ATOM 4463 O O . GLY A 1 557 ? 34.391 10.679 -34.533 1.00 45.03 557 GLY A O 1
ATOM 4464 N N . LEU A 1 558 ? 34.176 9.094 -32.954 1.00 42.03 558 LEU A N 1
ATOM 4465 C CA . LEU A 1 558 ? 35.406 8.359 -33.253 1.00 42.03 558 LEU A CA 1
ATOM 4466 C C . LEU A 1 558 ? 35.088 6.984 -33.848 1.00 42.03 558 LEU A C 1
ATOM 4468 O O . LEU A 1 558 ? 35.600 5.968 -33.395 1.00 42.03 558 LEU A O 1
ATOM 4472 N N . LEU A 1 559 ? 34.270 6.922 -34.902 1.00 38.75 559 LEU A N 1
ATOM 4473 C CA . LEU A 1 559 ? 34.271 5.727 -35.750 1.00 38.75 559 LEU A CA 1
ATOM 4474 C C . LEU A 1 559 ? 35.644 5.636 -36.438 1.00 38.75 559 LEU A C 1
ATOM 4476 O O . LEU A 1 559 ? 35.966 6.511 -37.253 1.00 38.75 559 LEU A O 1
ATOM 4480 N N . PRO A 1 560 ? 36.465 4.596 -36.190 1.00 37.22 560 PRO A N 1
ATOM 4481 C CA . PRO A 1 560 ? 37.633 4.369 -37.015 1.00 37.22 560 PRO A CA 1
ATOM 4482 C C . PRO A 1 560 ? 37.119 4.038 -38.414 1.00 37.22 560 PRO A C 1
ATOM 4484 O O . PRO A 1 560 ? 36.386 3.067 -38.618 1.00 37.22 560 PRO A O 1
ATOM 4487 N N . ARG A 1 561 ? 37.504 4.842 -39.407 1.00 36.81 561 ARG A N 1
ATOM 4488 C CA . ARG A 1 561 ? 37.400 4.428 -40.806 1.00 36.81 561 ARG A CA 1
ATOM 4489 C C . ARG A 1 561 ? 38.256 3.174 -40.982 1.00 36.81 561 ARG A C 1
ATOM 4491 O O . ARG A 1 561 ? 39.462 3.275 -41.164 1.00 36.81 561 ARG A O 1
ATOM 4498 N N . GLY A 1 562 ? 37.614 2.012 -40.952 1.00 41.75 562 GLY A N 1
ATOM 4499 C CA . GLY A 1 562 ? 38.193 0.752 -41.397 1.00 41.75 562 GLY A CA 1
ATOM 4500 C C . GLY A 1 562 ? 38.330 -0.298 -40.306 1.00 41.75 562 GLY A C 1
ATOM 4501 O O . GLY A 1 562 ? 39.389 -0.437 -39.717 1.00 41.75 562 GLY A O 1
ATOM 4502 N N . PHE A 1 563 ? 37.311 -1.140 -40.171 1.00 34.41 563 PHE A N 1
ATOM 4503 C CA . PHE A 1 563 ? 37.536 -2.581 -40.124 1.00 34.41 563 PHE A CA 1
ATOM 4504 C C . PHE A 1 563 ? 36.548 -3.223 -41.090 1.00 34.41 563 PHE A C 1
ATOM 4506 O O . PHE A 1 563 ? 35.333 -3.115 -40.944 1.00 34.41 563 PHE A O 1
ATOM 4513 N N . GLY A 1 564 ? 37.103 -3.764 -42.173 1.00 31.14 564 GLY A N 1
ATOM 4514 C CA . GLY A 1 564 ? 36.345 -4.380 -43.245 1.00 31.14 564 GLY A CA 1
ATOM 4515 C C . GLY A 1 564 ? 35.615 -5.630 -42.773 1.00 31.14 564 GLY A C 1
ATOM 4516 O O . GLY A 1 564 ? 36.089 -6.353 -41.899 1.00 31.14 564 GLY A O 1
ATOM 4517 N N . GLN A 1 565 ? 34.486 -5.882 -43.432 1.00 34.84 565 GLN A N 1
ATOM 4518 C CA . GLN A 1 565 ? 33.826 -7.178 -43.489 1.00 34.84 565 GLN A CA 1
ATOM 4519 C C . GLN A 1 565 ? 34.854 -8.312 -43.574 1.00 34.84 565 GLN A C 1
ATOM 4521 O O . GLN A 1 565 ? 35.627 -8.385 -44.534 1.00 34.84 565 GLN A O 1
ATOM 4526 N N . ARG A 1 566 ? 34.803 -9.239 -42.619 1.00 28.73 566 ARG A N 1
ATOM 4527 C CA . ARG A 1 566 ? 35.166 -10.632 -42.863 1.00 28.73 566 ARG A CA 1
ATOM 4528 C C . ARG A 1 566 ? 34.197 -11.547 -42.124 1.00 28.73 566 ARG A C 1
ATOM 4530 O O . ARG A 1 566 ? 34.289 -11.643 -40.909 1.00 28.73 566 ARG A O 1
ATOM 4537 N N . GLY A 1 567 ? 33.353 -12.185 -42.941 1.00 32.22 567 GLY A N 1
ATOM 4538 C CA . GLY A 1 567 ? 32.882 -13.571 -42.834 1.00 32.22 567 GLY A CA 1
ATOM 4539 C C . GLY A 1 567 ? 32.034 -13.909 -41.635 1.00 32.22 567 GLY A C 1
ATOM 4540 O O . GLY A 1 567 ? 32.654 -14.332 -40.640 1.00 32.22 567 GLY A O 1
#

Mean predicted aligned error: 15.66 Å

Solvent-accessible surface area (backbone atoms only — not comparable to full-atom values): 33341 Å² total; per-residue (Å²): 143,80,90,81,89,85,90,84,92,86,87,83,66,74,63,60,58,53,53,50,56,49,48,52,51,51,51,52,48,52,51,51,50,51,51,50,52,52,48,59,66,67,63,77,69,73,76,79,62,86,71,67,53,58,82,52,45,94,69,36,86,48,53,46,78,51,10,57,38,85,86,37,90,52,35,49,77,48,60,42,64,55,54,74,76,44,47,59,49,51,48,48,50,52,58,72,34,30,85,49,86,74,63,42,80,43,76,75,45,49,30,37,50,47,37,37,61,56,49,51,46,24,50,55,40,50,51,52,45,37,74,75,50,74,65,34,73,79,83,62,89,69,74,60,54,34,62,59,52,49,59,53,47,62,70,75,64,52,73,66,61,75,77,76,81,64,49,56,51,31,33,40,39,52,30,24,32,30,27,25,44,68,57,48,54,49,34,64,75,74,44,53,82,46,53,90,58,44,86,95,35,56,50,19,41,38,42,67,31,14,43,26,50,61,64,15,45,77,55,32,34,69,20,68,78,97,33,50,77,23,28,22,38,29,45,18,46,32,52,34,36,50,59,37,76,41,53,58,88,62,42,54,59,51,37,59,51,27,53,76,71,67,36,52,18,36,36,38,48,20,88,91,50,101,62,54,39,37,35,34,66,53,29,44,39,43,40,59,39,28,46,35,34,27,33,78,48,59,70,81,50,69,86,44,93,51,69,66,43,73,84,58,48,76,41,77,75,47,61,77,58,54,83,73,61,85,66,60,83,85,43,76,70,53,77,51,88,76,87,68,86,52,84,45,59,40,73,32,75,80,50,36,65,55,51,28,53,35,37,32,70,25,41,59,91,57,85,54,63,89,68,44,95,86,78,61,101,75,73,100,66,88,77,76,79,57,82,55,64,84,69,88,81,41,72,45,75,49,40,50,64,64,47,51,52,53,54,49,51,52,50,54,56,52,71,76,62,53,89,72,64,34,76,89,76,92,47,58,36,55,74,54,40,56,72,78,63,46,72,73,48,46,62,64,34,39,35,43,53,30,29,36,33,25,34,44,70,57,46,53,48,36,69,74,70,50,80,87,78,64,99,60,85,54,69,76,73,73,48,73,65,70,89,84,62,86,77,72,79,55,74,64,44,72,31,41,26,75,74,87,80,66,26,51,33,41,43,65,15,42,67,54,29,36,50,29,91,86,52,92,47,50,90,40,74,37,65,42,81,40,84,42,75,58,40,77,75,86,85,74,96,61,80,40,46,65,50,44,80,70,53,58,94,86,40,80,86,64,72,74,92,77,81,75,91,77,134

Organism: Symbiodinium microadriaticum (NCBI:txid2951)

Secondary structure (DSSP, 8-state):
-------------HHHHHHHHHHHHHHHHHHHHHHHHHHHHHSTT----TTPPPTTSTTTTS-TTGGGSTTSTT--EEEEEPPHHHHHHHHHHHHHH---SS-EEEEEEEEEEEEHHHHHHHHHHHHHHHHHHSS----SSSS-HHHHHHHHHHHTT-TT-------GGGTEEEEEEEE-HHHHHHHHHH--------TT-TT-SSEEEESSHHHHGGGPPPPPGGGTTEEEEEEEEEE--SEEEE--S--TTHHHHHHHTT-SEEEE--TT-S--EEEES-GGGEEEEEEEEEEEEPGGGTTSS-TTHHHHSSTTTTHHHHTT-PPPTTSSGGGS---S--EEEEE-HHHHHHHHHHHHHT--SPPPGGGSTTS-S--S-TTPPP--------EEEEEHHHHHHHHHHHHHHHHHH-SSPPPP---HHHHHS-HHHHTTS-GGGTEEEEEEEE-HHHHHHHHHH----SSSPPHHHHSPPPTT------TTHHHH-SS---BSSHHHHHHH----TTSTTTT--EEEEEEEE--S----SS--TTGGGGSSTTTTT---S------

Radius of gyration: 29.28 Å; Cα contacts (8 Å, |Δi|>4): 855; chains: 1; bounding box: 72×113×78 Å

pLDDT: mean 73.21, std 20.85, range [27.47, 97.75]

Nearest PDB structures (foldseek):
  7f43-assembly1_A  TM=7.257E-01  e=1.150E-09  Homo sapiens
  3gey-assembly1_D  TM=7.284E-01  e=1.150E-09  Homo sapiens
  3hkv-assembly1_B  TM=7.205E-01  e=1.614E-09  Homo sapiens
  3gey-assembly2_C  TM=6.999E-01  e=1.912E-09  Homo sapiens
  6fym-assembly4_D  TM=7.016E-01  e=1.216E-09  Homo sapiens

InterPro domains:
  IPR012317 Poly(ADP-ribose) polymerase, catalytic domain [PF00644] (91-294)
  IPR012317 Poly(ADP-ribose) polymerase, catalytic domain [PF00644] (380-547)
  IPR051712 Mono-ADP-ribosyltransferase and antiviral protein [PTHR45740] (95-305)